Protein AF-A0A7X4IZ06-F1 (afdb_monomer_lite)

pLDDT: mean 88.39, std 12.36, range [36.38, 98.5]

Secondary structure (DSSP, 8-state):
-HHHHHTTT--HHHHHHHHHHHIIIIIGGG-EEEESSHHHHHHHHHHHHHHHHHTT----SS---EEEES-TTSPPPPGGG---TT-HHHHHHHHHHHHHHHH---SEEEE-----TTT----HHHHHHHEEEETTTTEEEEESSEETTEEP--S-GGGGGSHHHHHHHHHHHHHHHHSSEEEEEEEEGGGGT-GGGHHHHHHHHHH-SEEEEEE----TTTT---TTS-----SSSSSS-EEEEEEEE-TT--SS---TTTS-EEEEEE--S-HHHHHHHHHT-GGG---EEE---TTT--SS---S-SSSGGGGSPPHHHH--S--PPPB-S-HHHHEESSHHHHHHHHHHHHHS-HHHHHHHHTPPPPBTTB-HHHHHHHHHHT---GGGEEEEEEETTEEEEEE----TTSSSSB--HHHHHHHHS--

Sequence (432 aa):
MVEKWQRKGHAEREIAARWNDYVTQHLLPRLHGYELLMAPYAIAHLKIGLKLYETGYRFASDERAQVYLTNALEPPPEISQITMDFLPALAREAEAVGRVKRERRFTVVIGNPPYLGEAGRGGEWIASLMRGMELPSKRRTLSYFEVDGKPLGERNPKWVNDLYVRFTRLSQYLIERAGLGVHGFITNHGYIDNPTFRGMRWALLAAFDRIAVVDLHGNTKKKEVPPDGGRDENVFDIEQGVAIGLFVKSSAGGEGRKRVAAASRVRHSDLWGAREGKYSRLLGGVARTAWAEVDPRPSFFLLKPFAGDDTGEYSEWPSIREVLPVSGTGVITKRDRLSIHFDPDAAWNTVTTFAELSDSEARTRFRLPPDVRDWQFEWAQKDVRDSGPSRHHVRPILYRPFDRRFVYYTGRTRGFIGWPVVGIMGHMLGGG

Radius of gyration: 28.5 Å; chains: 1; bounding box: 70×56×76 Å

Foldseek 3Di:
DLVVVVVVVDDPVRSLVVLQCCCQVPVQVQAAAEDQDPVVLVVVQVVVVVVSVVVNHDCPDPRGRRYANDDLLDALDDLVVPPVVPDPVVSVRSVSSNCCRPPDAHQEDEDAWDWDQQPPPRDPQLVQLQQQAHPPVRHGGQHQQDAPPHGDPDPDLSRCRTRVNSVVSSVLVSCVVNLWHKYKYKYQPCCQDPQSRLSVLLRLLQRFQEKEKEWLFQAVVVPDAPPVRADFHALDPDNGTIMIIMTTRDNPDDDDRDPSQPRHWAWYAYRGDDNVSSVVQCVVPPVSTDIDTDRQDNSRRHSDHDPDDPDPDVVVDDDPCVVVVDDDDAFAQVQCLQFKAADLVVQLVSLVVLLPDDPVVNCVVSVDDDADPLEDSVQQSCLCVVLPRDSVQWDWDCPDVVRIITGRHSCDDRYSGSGNSCSVCVPVVPDD

Structure (mmCIF, N/CA/C/O backbone):
data_AF-A0A7X4IZ06-F1
#
_entry.id   AF-A0A7X4IZ06-F1
#
loop_
_atom_site.group_PDB
_atom_site.id
_atom_site.type_symbol
_atom_site.label_atom_id
_atom_site.label_alt_id
_atom_site.label_comp_id
_atom_site.label_asym_id
_atom_site.label_entity_id
_atom_site.label_seq_id
_atom_site.pdbx_PDB_ins_code
_atom_site.Cartn_x
_atom_site.Cartn_y
_atom_site.Cartn_z
_atom_site.occupancy
_atom_site.B_iso_or_equiv
_atom_site.auth_seq_id
_atom_site.auth_comp_id
_atom_site.auth_asym_id
_atom_site.auth_atom_id
_atom_site.pdbx_PDB_model_num
ATOM 1 N N . MET A 1 1 ? -24.558 2.800 22.842 1.00 81.12 1 MET A N 1
ATOM 2 C CA . MET A 1 1 ? -24.472 2.900 24.322 1.00 81.12 1 MET A CA 1
ATOM 3 C C . MET A 1 1 ? -25.691 3.600 24.900 1.00 81.12 1 MET A C 1
ATOM 5 O O . MET A 1 1 ? -26.357 2.985 25.719 1.00 81.12 1 MET A O 1
ATOM 9 N N . VAL A 1 2 ? -26.035 4.803 24.426 1.00 83.38 2 VAL A N 1
ATOM 10 C CA . VAL A 1 2 ? -27.248 5.538 24.840 1.00 83.38 2 VAL A CA 1
ATOM 11 C C . VAL A 1 2 ? -28.515 4.679 24.752 1.00 83.38 2 VAL A C 1
ATOM 13 O O . VAL A 1 2 ? -29.156 4.458 25.771 1.00 83.38 2 VAL A O 1
ATOM 16 N N . GLU A 1 3 ? -28.786 4.053 23.604 1.00 86.88 3 GLU A N 1
ATOM 17 C CA . GLU A 1 3 ? -29.934 3.138 23.444 1.00 86.88 3 GLU A CA 1
ATOM 18 C C . GLU A 1 3 ? -29.964 1.981 24.454 1.00 86.88 3 GLU A C 1
ATOM 20 O O . GLU A 1 3 ? -31.028 1.506 24.844 1.00 86.88 3 GLU A O 1
ATOM 25 N N . LYS A 1 4 ? -28.790 1.489 24.872 1.00 88.75 4 LYS A N 1
ATOM 26 C CA . LYS A 1 4 ? -28.686 0.417 25.870 1.00 88.75 4 LYS A CA 1
ATOM 27 C C . LYS A 1 4 ? -29.087 0.932 27.251 1.00 88.75 4 LYS A C 1
ATOM 29 O O . LYS A 1 4 ? -29.695 0.185 28.005 1.00 88.75 4 LYS A O 1
ATOM 34 N N . TRP A 1 5 ? -28.732 2.168 27.596 1.00 90.75 5 TRP A N 1
ATOM 35 C CA . TRP A 1 5 ? -29.122 2.782 28.866 1.00 90.75 5 TRP A CA 1
ATOM 36 C C . TRP A 1 5 ? -30.591 3.206 28.876 1.00 90.75 5 TRP A C 1
ATOM 38 O O . TRP A 1 5 ? -31.260 2.977 29.877 1.00 90.75 5 TRP A O 1
ATOM 48 N N . GLN A 1 6 ? -31.114 3.698 27.750 1.00 88.75 6 GLN A N 1
ATOM 49 C CA . GLN A 1 6 ? -32.549 3.953 27.570 1.00 88.75 6 GLN A CA 1
ATOM 50 C C . GLN A 1 6 ? -33.366 2.673 27.779 1.00 88.75 6 GLN A C 1
ATOM 52 O O . GLN A 1 6 ? -34.295 2.654 28.577 1.00 88.75 6 GLN A O 1
ATOM 57 N N . ARG A 1 7 ? -32.950 1.555 27.165 1.00 92.00 7 ARG A N 1
ATOM 58 C CA . ARG A 1 7 ? -33.573 0.234 27.380 1.00 92.00 7 ARG A CA 1
ATOM 59 C C . ARG A 1 7 ? -33.498 -0.272 28.825 1.00 92.00 7 ARG A C 1
ATOM 61 O O . ARG A 1 7 ? -34.262 -1.156 29.188 1.00 92.00 7 ARG A O 1
ATOM 68 N N . LYS A 1 8 ? -32.586 0.261 29.641 1.00 92.12 8 LYS A N 1
ATOM 69 C CA . LYS A 1 8 ? -32.473 -0.044 31.077 1.00 92.12 8 LYS A CA 1
ATOM 70 C C . LYS A 1 8 ? -33.298 0.895 31.969 1.00 92.12 8 LYS A C 1
ATOM 72 O O . LYS A 1 8 ? -33.206 0.772 33.183 1.00 92.12 8 LYS A O 1
ATOM 77 N N . GLY A 1 9 ? -34.076 1.813 31.391 1.00 90.75 9 GLY A N 1
ATOM 78 C CA . GLY A 1 9 ? -34.960 2.718 32.130 1.00 90.75 9 GLY A CA 1
ATOM 79 C C . GLY A 1 9 ? -34.268 3.934 32.753 1.00 90.75 9 GLY A C 1
ATOM 80 O O . GLY A 1 9 ? -34.862 4.586 33.603 1.00 90.75 9 GLY A O 1
ATOM 81 N N . HIS A 1 10 ? -33.029 4.253 32.358 1.00 91.31 10 HIS A N 1
ATOM 82 C CA . HIS A 1 10 ? -32.349 5.449 32.863 1.00 91.31 10 HIS A CA 1
ATOM 83 C C . HIS A 1 10 ? -32.994 6.729 32.324 1.00 91.31 10 HIS A C 1
ATOM 85 O O . HIS A 1 10 ? -33.231 6.848 31.120 1.00 91.31 10 HIS A O 1
ATOM 91 N N . ALA A 1 11 ? -33.212 7.707 33.206 1.00 92.69 11 ALA A N 1
ATOM 92 C CA . ALA A 1 11 ? -33.682 9.034 32.818 1.00 92.69 11 ALA A CA 1
ATOM 93 C C . ALA A 1 11 ? -32.616 9.786 31.998 1.00 92.69 11 ALA A C 1
ATOM 95 O O . ALA A 1 11 ? -31.418 9.522 32.116 1.00 92.69 11 ALA A O 1
ATOM 96 N N . GLU A 1 12 ? -33.019 10.777 31.199 1.00 89.75 12 GLU A N 1
ATOM 97 C CA . GLU A 1 12 ? -32.100 11.514 30.312 1.00 89.75 12 GLU A CA 1
ATOM 98 C C . GLU A 1 12 ? -30.920 12.159 31.051 1.00 89.75 12 GLU A C 1
ATOM 100 O O . GLU A 1 12 ? -29.782 12.085 30.586 1.00 89.75 12 GLU A O 1
ATOM 105 N N . ARG A 1 13 ? -31.162 12.731 32.238 1.00 91.06 13 ARG A N 1
ATOM 106 C CA . ARG A 1 13 ? -30.099 13.306 33.080 1.00 91.06 13 ARG A CA 1
ATOM 107 C C . ARG A 1 13 ? -29.086 12.251 33.527 1.00 91.06 13 ARG A C 1
ATOM 109 O O . ARG A 1 13 ? -27.885 12.506 33.495 1.00 91.06 13 ARG A O 1
ATOM 116 N N . GLU A 1 14 ? -29.552 11.057 33.892 1.00 91.88 14 GLU A N 1
ATOM 117 C CA . GLU A 1 14 ? -28.676 9.943 34.271 1.00 91.88 14 GLU A CA 1
ATOM 118 C C . GLU A 1 14 ? -27.870 9.430 33.076 1.00 91.88 14 GLU A C 1
ATOM 120 O O . GLU A 1 14 ? -26.690 9.116 33.207 1.00 91.88 14 GLU A O 1
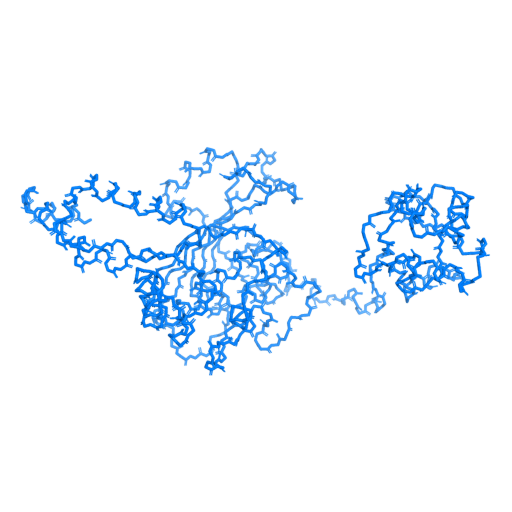ATOM 125 N N . ILE A 1 15 ? -28.491 9.360 31.895 1.00 93.00 15 ILE A N 1
ATOM 126 C CA . ILE A 1 15 ? -27.821 8.982 30.647 1.00 93.00 15 ILE A CA 1
ATOM 127 C C . ILE A 1 15 ? -26.719 9.987 30.307 1.00 93.00 15 ILE A C 1
ATOM 129 O O . ILE A 1 15 ? -25.618 9.571 29.950 1.00 93.00 15 ILE A O 1
ATOM 133 N N . ALA A 1 16 ? -26.991 11.287 30.439 1.00 92.25 16 ALA A N 1
ATOM 134 C CA . ALA A 1 16 ? -26.014 12.339 30.183 1.00 92.25 16 ALA A CA 1
ATOM 135 C C . ALA A 1 16 ? -24.814 12.252 31.140 1.00 92.25 16 ALA A C 1
ATOM 137 O O . ALA A 1 16 ? -23.669 12.327 30.687 1.00 92.25 16 ALA A O 1
ATOM 138 N N . ALA A 1 17 ? -25.056 12.023 32.436 1.00 93.31 17 ALA A N 1
ATOM 139 C CA . ALA A 1 17 ? -23.993 11.799 33.417 1.00 93.31 17 ALA A CA 1
ATOM 140 C C . ALA A 1 17 ? -23.156 10.555 33.063 1.00 93.31 17 ALA A C 1
ATOM 142 O O . ALA A 1 17 ? -21.946 10.653 32.873 1.00 93.31 17 ALA A O 1
ATOM 143 N N . ARG A 1 18 ? -23.811 9.408 32.823 1.00 94.44 18 ARG A N 1
ATOM 144 C CA . ARG A 1 18 ? -23.147 8.154 32.419 1.00 94.44 18 ARG A CA 1
ATOM 145 C C . ARG A 1 18 ? -22.353 8.287 31.122 1.00 94.44 18 ARG A C 1
ATOM 147 O O . ARG A 1 18 ? -21.327 7.627 30.963 1.00 94.44 18 ARG A O 1
ATOM 154 N N . TRP A 1 19 ? -22.836 9.087 30.172 1.00 94.81 19 TRP A N 1
ATOM 155 C CA . TRP A 1 19 ? -22.118 9.359 28.932 1.00 94.81 19 TRP A CA 1
ATOM 156 C C . TRP A 1 19 ? -20.824 10.124 29.197 1.00 94.81 19 TRP A C 1
ATOM 158 O O . TRP A 1 19 ? -19.779 9.716 28.695 1.00 94.81 19 TRP A O 1
ATOM 168 N N . ASN A 1 20 ? -20.876 11.176 30.016 1.00 94.56 20 ASN A N 1
ATOM 169 C CA . ASN A 1 20 ? -19.691 11.950 30.375 1.00 94.56 20 ASN A CA 1
ATOM 170 C C . ASN A 1 20 ? -18.654 11.088 31.112 1.00 94.56 20 ASN A C 1
ATOM 172 O O . ASN A 1 20 ? -17.490 11.078 30.708 1.00 94.56 20 ASN A O 1
ATOM 176 N N . ASP A 1 21 ? -19.090 10.272 32.075 1.00 93.94 21 ASP A N 1
ATOM 177 C CA . ASP A 1 21 ? -18.215 9.328 32.782 1.00 93.94 21 ASP A CA 1
ATOM 178 C C . ASP A 1 21 ? -17.583 8.311 31.824 1.00 93.94 21 ASP A C 1
ATOM 180 O O . ASP A 1 21 ? -16.373 8.081 31.847 1.00 93.94 21 ASP A O 1
ATOM 184 N N . TYR A 1 22 ? -18.384 7.724 30.926 1.00 94.25 22 TYR A N 1
ATOM 185 C CA . TYR A 1 22 ? -17.897 6.758 29.943 1.00 94.25 22 TYR A CA 1
ATOM 186 C C . TYR A 1 22 ? -16.866 7.372 28.992 1.00 94.25 22 TYR A C 1
ATOM 188 O O . TYR A 1 22 ? -15.868 6.722 28.667 1.00 94.25 22 TYR A O 1
ATOM 196 N N . VAL A 1 23 ? -17.097 8.601 28.520 1.00 94.56 23 VAL A N 1
ATOM 197 C CA . VAL A 1 23 ? -16.173 9.272 27.600 1.00 94.56 23 VAL A CA 1
ATOM 198 C C . VAL A 1 23 ? -14.811 9.462 28.266 1.00 94.56 23 VAL A C 1
ATOM 200 O O . VAL A 1 23 ? -13.805 9.023 27.705 1.00 94.56 23 VAL A O 1
ATOM 203 N N . THR A 1 24 ? -14.789 10.021 29.476 1.00 93.88 24 THR A N 1
ATOM 204 C CA . THR A 1 24 ? -13.562 10.292 30.235 1.00 93.88 24 THR A CA 1
ATOM 205 C C . THR A 1 24 ? -12.848 9.008 30.665 1.00 93.88 24 THR A C 1
ATOM 207 O O . THR A 1 24 ? -11.663 8.847 30.403 1.00 93.88 24 THR A O 1
ATOM 210 N N . GLN A 1 25 ? -13.551 8.054 31.282 1.00 93.50 25 GLN A N 1
ATOM 211 C CA . GLN A 1 25 ? -12.911 6.877 31.890 1.00 93.50 25 GLN A CA 1
ATOM 212 C C . GLN A 1 25 ? -12.597 5.765 30.888 1.00 93.5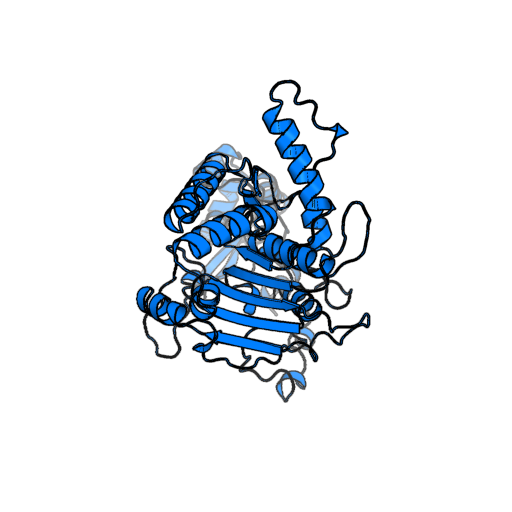0 25 GLN A C 1
ATOM 214 O O . GLN A 1 25 ? -11.734 4.917 31.128 1.00 93.50 25 GLN A O 1
ATOM 219 N N . HIS A 1 26 ? -13.332 5.712 29.777 1.00 93.06 26 HIS A N 1
ATOM 220 C CA . HIS A 1 26 ? -13.277 4.568 28.882 1.00 93.06 26 HIS A CA 1
ATOM 221 C C . HIS A 1 26 ? -13.061 4.948 27.422 1.00 93.06 26 HIS A C 1
ATOM 223 O O . HIS A 1 26 ? -12.363 4.205 26.744 1.00 93.06 26 HIS A O 1
ATOM 229 N N . LEU A 1 27 ? -13.648 6.008 26.870 1.00 93.81 27 LEU A N 1
ATOM 230 C CA . LEU A 1 27 ? -13.483 6.294 25.437 1.00 93.81 27 LEU A CA 1
ATOM 231 C C . LEU A 1 27 ? -12.123 6.932 25.134 1.00 93.81 27 LEU A C 1
ATOM 233 O O . LEU A 1 27 ? -11.339 6.355 24.379 1.00 93.81 27 LEU A O 1
ATOM 237 N N . LEU A 1 28 ? -11.844 8.090 25.736 1.00 93.75 28 LEU A N 1
ATOM 238 C CA . LEU A 1 28 ? -10.634 8.874 25.479 1.00 93.75 28 LEU A CA 1
ATOM 239 C C . LEU A 1 28 ? -9.341 8.092 25.771 1.00 93.75 28 LEU A C 1
ATOM 241 O O . LEU A 1 28 ? -8.475 8.077 24.896 1.00 93.75 28 LEU A O 1
ATOM 245 N N . PRO A 1 29 ? -9.224 7.323 26.877 1.00 91.94 29 PRO A N 1
ATOM 246 C CA . PRO A 1 29 ? -8.002 6.568 27.169 1.00 91.94 29 PRO A CA 1
ATOM 247 C C . PRO A 1 29 ? -7.717 5.419 26.192 1.00 91.94 29 PRO A C 1
ATOM 249 O O . PRO A 1 29 ? -6.620 4.862 26.197 1.00 91.94 29 PRO A O 1
ATOM 252 N N . ARG A 1 30 ? -8.703 5.010 25.378 1.00 91.94 30 ARG A N 1
ATOM 253 C CA . ARG A 1 30 ? -8.565 3.936 24.378 1.00 91.94 30 ARG A CA 1
ATOM 254 C C . ARG A 1 30 ? -8.416 4.468 22.951 1.00 91.94 30 ARG A C 1
ATOM 256 O O . ARG A 1 30 ? -7.940 3.727 22.091 1.00 91.94 30 ARG A O 1
ATOM 263 N N . LEU A 1 31 ? -8.774 5.725 22.691 1.00 93.06 31 LEU A N 1
ATOM 264 C CA . LEU A 1 31 ? -8.704 6.341 21.368 1.00 93.06 31 LEU A CA 1
ATOM 265 C C . LEU A 1 31 ? -7.313 6.933 21.121 1.00 93.06 31 LEU A C 1
ATOM 267 O O . LEU A 1 31 ? -6.995 7.985 21.664 1.00 93.06 31 LEU A O 1
ATOM 271 N N . HIS A 1 32 ? -6.524 6.287 20.260 1.00 94.62 32 HIS A N 1
ATOM 272 C CA . HIS A 1 32 ? -5.178 6.740 19.910 1.00 94.62 32 HIS A CA 1
ATOM 273 C C . HIS A 1 32 ? -5.074 7.079 18.422 1.00 94.62 32 HIS A C 1
ATOM 275 O O . HIS A 1 32 ? -5.655 6.386 17.587 1.00 94.62 32 HIS A O 1
ATOM 281 N N . GLY A 1 33 ? -4.300 8.111 18.092 1.00 94.19 33 GLY A N 1
ATOM 282 C CA . GLY A 1 33 ? -4.004 8.497 16.713 1.00 94.19 33 GLY A CA 1
ATOM 283 C C . GLY A 1 33 ? -2.579 9.015 16.569 1.00 94.19 33 GLY A C 1
ATOM 284 O O . GLY A 1 33 ? -2.030 9.584 17.507 1.00 94.19 33 GLY A O 1
ATOM 285 N N . TYR A 1 34 ? -1.983 8.824 15.395 1.00 92.81 34 TYR A N 1
ATOM 286 C CA . TYR A 1 34 ? -0.679 9.387 15.048 1.00 92.81 34 TYR A CA 1
ATOM 287 C C . TYR A 1 34 ? -0.828 10.221 13.788 1.00 92.81 34 TYR A C 1
ATOM 289 O O . TYR A 1 34 ? -1.394 9.749 12.804 1.00 92.81 34 TYR A O 1
ATOM 297 N N . GLU A 1 35 ? -0.306 11.437 13.826 1.00 92.44 35 GLU A N 1
ATOM 298 C CA . GLU A 1 35 ? -0.304 12.361 12.702 1.00 92.44 35 GLU A CA 1
ATOM 299 C C . GLU A 1 35 ? 1.094 12.959 12.550 1.00 92.44 35 GLU A C 1
ATOM 301 O O . GLU A 1 35 ? 1.765 13.242 13.538 1.00 92.44 35 GLU A O 1
ATOM 306 N N . LEU A 1 36 ? 1.554 13.128 11.314 1.00 88.19 36 LEU A N 1
ATOM 307 C CA . LEU A 1 36 ? 2.887 13.641 11.018 1.00 88.19 36 LEU A CA 1
ATOM 308 C C . LEU A 1 36 ? 2.897 15.171 10.910 1.00 88.19 36 LEU A C 1
ATOM 310 O O . LEU A 1 36 ? 3.900 15.805 11.232 1.00 88.19 36 LEU A O 1
ATOM 314 N N . LEU A 1 37 ? 1.797 15.765 10.440 1.00 89.44 37 LEU A N 1
ATOM 315 C CA . LEU A 1 37 ? 1.710 17.192 10.138 1.00 89.44 37 LEU A CA 1
ATOM 316 C C . LEU A 1 37 ? 0.962 17.966 11.234 1.00 89.44 37 LEU A C 1
ATOM 318 O O . LEU A 1 37 ? -0.144 17.603 11.631 1.00 89.44 37 LEU A O 1
ATOM 322 N N . MET A 1 38 ? 1.522 19.104 11.660 1.00 89.19 38 MET A N 1
ATOM 323 C CA . MET A 1 38 ? 0.965 19.928 12.746 1.00 89.19 38 MET A CA 1
ATOM 324 C C . MET A 1 38 ? -0.473 20.409 12.474 1.00 89.19 38 MET A C 1
ATOM 326 O O . MET A 1 38 ? -1.318 20.384 13.366 1.00 89.19 38 MET A O 1
ATOM 330 N N . ALA A 1 39 ? -0.776 20.828 11.241 1.00 93.69 39 ALA A N 1
ATOM 331 C CA . ALA A 1 39 ? -2.106 21.334 10.897 1.00 93.69 39 ALA A CA 1
ATOM 332 C C . ALA A 1 39 ? -3.192 20.232 10.943 1.00 93.69 39 ALA A C 1
ATOM 334 O O . ALA A 1 39 ? -4.161 20.401 11.686 1.00 93.69 39 ALA A O 1
ATOM 335 N N . PRO A 1 40 ? -3.048 19.080 10.253 1.00 94.00 40 PRO A N 1
ATOM 336 C CA . PRO A 1 40 ? -3.937 17.929 10.436 1.00 94.00 40 PRO A CA 1
ATOM 337 C C . PRO A 1 40 ? -4.044 17.450 11.889 1.00 94.00 40 PRO A C 1
ATOM 339 O O . PRO A 1 40 ? -5.143 17.121 12.331 1.00 94.00 40 PRO A O 1
ATOM 342 N N . TYR A 1 41 ? -2.949 17.484 12.656 1.00 92.31 41 TYR A N 1
ATOM 343 C CA . TYR A 1 41 ? -2.940 17.129 14.079 1.00 92.31 41 TYR A CA 1
ATOM 344 C C . TYR A 1 41 ? -3.873 18.030 14.907 1.00 92.31 41 TYR A C 1
ATOM 346 O O . TYR A 1 41 ? -4.684 17.535 15.699 1.00 92.31 41 TYR A O 1
ATOM 354 N N . ALA A 1 42 ? -3.810 19.348 14.697 1.00 93.00 42 ALA A N 1
ATOM 355 C CA . ALA A 1 42 ? -4.685 20.308 15.367 1.00 93.00 42 ALA A CA 1
ATOM 356 C C . ALA A 1 42 ? -6.150 20.155 14.918 1.00 93.00 42 ALA A C 1
ATOM 358 O O . ALA A 1 42 ? -7.064 20.140 15.746 1.00 93.00 42 ALA A O 1
ATOM 359 N N . ILE A 1 43 ? -6.381 19.966 13.613 1.00 95.75 43 ILE A N 1
ATOM 360 C CA . ILE A 1 43 ? -7.721 19.740 13.049 1.00 95.75 43 ILE A CA 1
ATOM 361 C C . ILE A 1 43 ? -8.344 18.455 13.609 1.00 95.75 43 ILE A C 1
ATOM 363 O O . ILE A 1 43 ? -9.542 18.437 13.894 1.00 95.75 43 ILE A O 1
ATOM 367 N N . ALA A 1 44 ? -7.562 17.389 13.789 1.00 94.75 44 ALA A N 1
ATOM 368 C CA . ALA A 1 44 ? -8.038 16.135 14.365 1.00 94.75 44 ALA A CA 1
ATOM 369 C C . ALA A 1 44 ? -8.551 16.337 15.798 1.00 94.75 44 ALA A C 1
ATOM 371 O O . ALA A 1 44 ? -9.670 15.924 16.105 1.00 94.75 44 ALA A O 1
ATOM 372 N N . HIS A 1 45 ? -7.787 17.035 16.646 1.00 93.56 45 HIS A N 1
ATOM 373 C CA . HIS A 1 45 ? -8.218 17.380 18.005 1.00 93.56 45 HIS A CA 1
ATOM 374 C C . HIS A 1 45 ? -9.513 18.198 18.006 1.00 93.56 45 HIS A C 1
ATOM 376 O O . HIS A 1 45 ? -10.454 17.852 18.722 1.00 93.56 45 HIS A O 1
ATOM 382 N N . LEU A 1 46 ? -9.590 19.232 17.161 1.00 94.88 46 LEU A N 1
ATOM 383 C CA . LEU A 1 46 ? -10.779 20.075 17.042 1.00 94.88 46 LEU A CA 1
ATOM 384 C C . LEU A 1 46 ? -12.010 19.269 16.608 1.00 94.88 46 LEU A C 1
ATOM 386 O O . LEU A 1 46 ? -13.062 19.371 17.233 1.00 94.88 46 LEU A O 1
ATOM 390 N N . LYS A 1 47 ? -11.890 18.444 15.560 1.00 96.25 47 LYS A N 1
ATOM 391 C CA . LYS A 1 47 ? -13.010 17.649 15.032 1.00 96.25 47 LYS A CA 1
ATOM 392 C C . LYS A 1 47 ? -13.479 16.577 16.012 1.00 96.25 47 LYS A C 1
ATOM 394 O O . LYS A 1 47 ? -14.684 16.377 16.146 1.00 96.25 47 LYS A O 1
ATOM 399 N N . ILE A 1 48 ? -12.558 15.907 16.709 1.00 95.00 48 ILE A N 1
ATOM 400 C CA . ILE A 1 48 ? -12.915 14.938 17.755 1.00 95.00 48 ILE A CA 1
ATOM 401 C C . ILE A 1 48 ? -13.636 15.654 18.901 1.00 95.00 48 ILE A C 1
ATOM 403 O O . ILE A 1 48 ? -14.695 15.195 19.326 1.00 95.00 48 ILE A O 1
ATOM 407 N N . GLY A 1 49 ? -13.112 16.796 19.356 1.00 94.44 49 GLY A N 1
ATOM 408 C CA . GLY A 1 49 ? -13.746 17.619 20.386 1.00 94.44 49 GLY A CA 1
ATOM 409 C C . GLY A 1 49 ? -15.155 18.061 19.987 1.00 94.44 49 GLY A C 1
ATOM 410 O O . GLY A 1 49 ? -16.108 17.808 20.719 1.00 94.44 49 GLY A O 1
ATOM 411 N N . LEU A 1 50 ? -15.321 18.626 18.789 1.00 95.62 50 LEU A N 1
ATOM 412 C CA . LEU A 1 50 ? -16.629 19.038 18.277 1.00 95.62 50 LEU A CA 1
ATOM 413 C C . LEU A 1 50 ? -17.612 17.859 18.227 1.00 95.62 50 LEU A C 1
ATOM 415 O O . LEU A 1 50 ? -18.735 17.971 18.716 1.00 95.62 50 LEU A O 1
ATOM 419 N N . LYS A 1 51 ? -17.174 16.693 17.732 1.00 95.62 51 LYS A N 1
ATOM 420 C CA . LYS A 1 51 ? -18.029 15.502 17.678 1.00 95.62 51 LYS A CA 1
ATOM 421 C C . LYS A 1 51 ? -18.426 15.007 19.069 1.00 95.62 51 LYS A C 1
ATOM 423 O O . LYS A 1 51 ? -19.568 14.606 19.264 1.00 95.62 51 LYS A O 1
ATOM 428 N N . LEU A 1 52 ? -17.524 15.047 20.050 1.00 94.31 52 LEU A N 1
ATOM 429 C CA . LEU A 1 52 ? -17.856 14.702 21.435 1.00 94.31 52 LEU A CA 1
ATOM 430 C C . LEU A 1 52 ? -18.844 15.708 22.037 1.00 94.31 52 LEU A C 1
ATOM 432 O O . LEU A 1 52 ? -19.816 15.298 22.676 1.00 94.31 52 LEU A O 1
ATOM 436 N N . TYR A 1 53 ? -18.661 17.003 21.784 1.00 94.81 53 TYR A N 1
ATOM 437 C CA . TYR A 1 53 ? -19.586 18.041 22.236 1.00 94.81 53 TYR A CA 1
ATOM 438 C C . TYR A 1 53 ? -21.015 17.811 21.717 1.00 94.81 53 TYR A C 1
ATOM 440 O O . TYR A 1 53 ? -21.968 17.833 22.506 1.00 94.81 53 TYR A O 1
ATOM 448 N N . GLU A 1 54 ? -21.150 17.500 20.422 1.00 95.06 54 GLU A N 1
ATOM 449 C CA . GLU A 1 54 ? -22.423 17.153 19.767 1.00 95.06 54 GLU A CA 1
ATOM 450 C C . GLU A 1 54 ? -23.115 15.946 20.418 1.00 95.06 54 GLU A C 1
ATOM 452 O O . GLU A 1 54 ? -24.340 15.875 20.445 1.00 95.06 54 GLU A O 1
ATOM 457 N N . THR A 1 55 ? -22.354 15.002 20.984 1.00 92.62 55 THR A N 1
ATOM 458 C CA . THR A 1 55 ? -22.918 13.839 21.698 1.00 92.62 55 THR A CA 1
ATOM 459 C C . THR A 1 55 ? -23.364 14.139 23.132 1.00 92.62 55 THR A C 1
ATOM 461 O O . THR A 1 55 ? -23.846 13.240 23.816 1.00 92.62 55 THR A O 1
ATOM 464 N N . GLY A 1 56 ? -23.194 15.372 23.619 1.00 92.19 56 GLY A N 1
ATOM 465 C CA . GLY A 1 56 ? -23.535 15.747 24.995 1.00 92.19 56 GLY A CA 1
ATOM 466 C C . GLY A 1 56 ? -22.367 15.683 25.985 1.00 92.19 56 GLY A C 1
ATOM 467 O O . GLY A 1 56 ? -22.586 15.845 27.185 1.00 92.19 56 GLY A O 1
ATOM 468 N N . TYR A 1 57 ? -21.133 15.462 25.518 1.00 94.44 57 TYR A N 1
ATOM 469 C CA . TYR A 1 57 ? -19.951 15.552 26.378 1.00 94.44 57 TYR A CA 1
ATOM 470 C C . TYR A 1 57 ? -19.670 17.013 26.759 1.00 94.44 57 TYR A C 1
ATOM 472 O O . TYR A 1 57 ? -19.874 17.927 25.952 1.00 94.44 57 TYR A O 1
ATOM 480 N N . ARG A 1 58 ? -19.247 17.249 28.002 1.00 93.50 58 ARG A N 1
ATOM 481 C CA . ARG A 1 58 ? -19.103 18.592 28.588 1.00 93.50 58 ARG A CA 1
ATOM 482 C C . ARG A 1 58 ? -17.711 18.898 29.137 1.00 93.50 58 ARG A C 1
ATOM 484 O O . ARG A 1 58 ? -17.557 19.933 29.767 1.00 93.50 58 ARG A O 1
ATOM 491 N N . PHE A 1 59 ? -16.710 18.060 28.852 1.00 92.31 59 PHE A N 1
ATOM 492 C CA . PHE A 1 59 ? -15.290 18.364 29.105 1.00 92.31 59 PHE A CA 1
ATOM 493 C C . PHE A 1 59 ? -14.980 18.785 30.554 1.00 92.31 59 PHE A C 1
ATOM 495 O O . PHE A 1 59 ? -14.141 19.643 30.791 1.00 92.31 59 PHE A O 1
ATOM 502 N N . ALA A 1 60 ? -15.654 18.178 31.535 1.00 89.38 60 ALA A N 1
ATOM 503 C CA . ALA A 1 60 ? -15.434 18.468 32.956 1.00 89.38 60 ALA A CA 1
ATOM 504 C C . ALA A 1 60 ? -14.132 17.854 33.520 1.00 89.38 60 ALA A C 1
ATOM 506 O O . ALA A 1 60 ? -13.832 18.025 34.697 1.00 89.38 60 ALA A O 1
ATOM 507 N N . SER A 1 61 ? -13.385 17.109 32.700 1.00 87.81 61 SER A N 1
ATOM 508 C CA . SER A 1 61 ? -12.114 16.467 33.045 1.00 87.81 61 SER A CA 1
ATOM 509 C C . SER A 1 61 ? -11.004 16.934 32.111 1.00 87.81 61 SER A C 1
ATOM 511 O O . SER A 1 61 ? -11.276 17.163 30.935 1.00 87.81 61 SER A O 1
ATOM 513 N N . ASP A 1 62 ? -9.757 16.896 32.580 1.00 85.12 62 ASP A N 1
ATOM 514 C CA . ASP A 1 62 ? -8.564 17.213 31.776 1.00 85.12 62 ASP A CA 1
ATOM 515 C C . ASP A 1 62 ? -8.157 16.103 30.779 1.00 85.12 62 ASP A C 1
ATOM 517 O O . ASP A 1 62 ? -7.137 16.205 30.094 1.00 85.12 62 ASP A O 1
ATOM 521 N N . GLU A 1 63 ? -8.939 15.021 30.680 1.00 87.06 63 GLU A N 1
ATOM 522 C CA . GLU A 1 63 ? -8.716 13.962 29.694 1.00 87.06 63 GLU A CA 1
ATOM 523 C C . GLU A 1 63 ? -8.875 14.479 28.258 1.00 87.06 63 GLU A C 1
ATOM 525 O O . GLU A 1 63 ? -9.836 15.174 27.917 1.00 87.06 63 GLU A O 1
ATOM 530 N N . ARG A 1 64 ? -7.951 14.072 27.380 1.00 86.88 64 ARG A N 1
ATOM 531 C CA . ARG A 1 64 ? -7.941 14.456 25.961 1.00 86.88 64 ARG A CA 1
ATOM 532 C C . ARG A 1 64 ? -7.918 13.248 25.035 1.00 86.88 64 ARG A C 1
ATOM 534 O O . ARG A 1 64 ? -7.537 12.144 25.421 1.00 86.88 64 ARG A O 1
ATOM 541 N N . ALA A 1 65 ? -8.268 13.481 23.771 1.00 89.12 65 ALA A N 1
ATOM 542 C CA . ALA A 1 65 ? -8.012 12.508 22.715 1.00 89.12 65 ALA A CA 1
ATOM 543 C C . ALA A 1 65 ? -6.500 12.239 22.622 1.00 89.12 65 ALA A C 1
ATOM 545 O O . ALA A 1 65 ? -5.711 13.180 22.538 1.00 89.12 65 ALA A O 1
ATOM 546 N N . GLN A 1 66 ? -6.093 10.966 22.626 1.00 92.50 66 GLN A N 1
ATOM 547 C CA . GLN A 1 66 ? -4.681 10.569 22.597 1.00 92.50 66 GLN A CA 1
ATOM 548 C C . GLN A 1 66 ? -4.152 10.572 21.151 1.00 92.50 66 GLN A C 1
ATOM 550 O O . GLN A 1 66 ? -3.698 9.556 20.620 1.00 92.50 66 GLN A O 1
ATOM 555 N N . VAL A 1 67 ? -4.282 11.715 20.476 1.00 93.31 67 VAL A N 1
ATOM 556 C CA . VAL A 1 67 ? -3.706 11.956 19.150 1.00 93.31 67 VAL A CA 1
ATOM 557 C C . VAL A 1 67 ? -2.337 12.594 19.345 1.00 93.31 67 VAL A C 1
ATOM 559 O O . VAL A 1 67 ? -2.224 13.558 20.099 1.00 93.31 67 VAL A O 1
ATOM 562 N N . TYR A 1 68 ? -1.318 12.062 18.671 1.00 91.75 68 TYR A N 1
ATOM 563 C CA . TYR A 1 68 ? 0.067 12.489 18.839 1.00 91.75 68 TYR A CA 1
ATOM 564 C C . TYR A 1 68 ? 0.713 12.950 17.539 1.00 91.75 68 TYR A C 1
ATOM 566 O O . TYR A 1 68 ? 0.508 12.334 16.489 1.00 91.75 68 TYR A O 1
ATOM 574 N N . LEU A 1 69 ? 1.546 13.989 17.630 1.00 89.00 69 LEU A N 1
ATOM 575 C CA . LEU A 1 69 ? 2.357 14.471 16.513 1.00 89.00 69 LEU A CA 1
ATOM 576 C C . LEU A 1 69 ? 3.634 13.623 16.387 1.00 89.00 69 LEU A C 1
ATOM 578 O O . LEU A 1 69 ? 4.634 13.866 17.060 1.00 89.00 69 LEU A O 1
ATOM 582 N N . THR A 1 70 ? 3.595 12.574 15.567 1.00 88.88 70 THR A N 1
ATOM 583 C CA . THR A 1 70 ? 4.702 11.623 15.414 1.00 88.88 70 THR A CA 1
ATOM 584 C C . THR A 1 70 ? 4.609 10.826 14.114 1.00 88.88 70 THR A C 1
ATOM 586 O O . THR A 1 70 ? 3.528 10.581 13.579 1.00 88.88 70 THR A O 1
ATOM 589 N N . ASN A 1 71 ? 5.751 10.329 13.631 1.00 89.62 71 ASN A N 1
ATOM 590 C CA . ASN A 1 71 ? 5.766 9.347 12.555 1.00 89.62 71 ASN A CA 1
ATOM 591 C C . ASN A 1 71 ? 5.384 7.960 13.101 1.00 89.62 71 ASN A C 1
ATOM 593 O O . ASN A 1 71 ? 6.108 7.357 13.898 1.00 89.62 71 ASN A O 1
ATOM 597 N N . ALA A 1 72 ? 4.245 7.428 12.655 1.00 91.50 72 ALA A N 1
ATOM 598 C CA . ALA A 1 72 ? 3.764 6.101 13.040 1.00 91.50 72 ALA A CA 1
ATOM 599 C C . ALA A 1 72 ? 4.715 4.961 12.630 1.00 91.50 72 ALA A C 1
ATOM 601 O O . ALA A 1 72 ? 4.751 3.934 13.304 1.00 91.50 72 ALA A O 1
ATOM 602 N N . LEU A 1 73 ? 5.476 5.140 11.543 1.00 92.31 73 LEU A N 1
ATOM 603 C CA . LEU A 1 73 ? 6.389 4.137 10.987 1.00 92.31 73 LEU A CA 1
ATOM 604 C C . LEU A 1 73 ? 7.790 4.164 11.620 1.00 92.31 73 LEU A C 1
ATOM 606 O O . LEU A 1 73 ? 8.639 3.370 11.222 1.00 92.31 73 LEU A O 1
ATOM 610 N N . GLU A 1 74 ? 8.034 5.056 12.580 1.00 88.94 74 GLU A N 1
ATOM 611 C CA . GLU A 1 74 ? 9.272 5.098 13.364 1.00 88.94 74 GLU A CA 1
ATOM 612 C C . GLU A 1 74 ? 9.107 4.362 14.702 1.00 88.94 74 GLU A C 1
ATOM 614 O O . GLU A 1 74 ? 7.987 4.297 15.240 1.00 88.94 74 GLU A O 1
ATOM 619 N N . PRO A 1 75 ? 10.203 3.830 15.276 1.00 85.50 75 PRO A N 1
ATOM 620 C CA . PRO A 1 75 ? 10.160 3.194 16.583 1.00 85.50 75 PRO A CA 1
ATOM 621 C C . PRO A 1 75 ? 9.762 4.199 17.683 1.00 85.50 75 PRO A C 1
ATOM 623 O O . PRO A 1 75 ? 9.664 5.409 17.446 1.00 85.50 75 PRO A O 1
ATOM 626 N N . PRO A 1 76 ? 9.483 3.721 18.910 1.00 82.19 76 PRO A N 1
ATOM 627 C CA . PRO A 1 76 ? 9.382 4.605 20.065 1.00 82.19 76 PRO A CA 1
ATOM 628 C C . PRO A 1 76 ? 10.653 5.469 20.174 1.00 82.19 76 PRO A C 1
ATOM 630 O O . PRO A 1 76 ? 11.740 4.895 20.123 1.00 82.19 76 PRO A O 1
ATOM 633 N N . PRO A 1 77 ? 10.549 6.801 20.341 1.00 74.94 77 PRO A N 1
ATOM 634 C CA . PRO A 1 77 ? 11.729 7.644 20.508 1.00 74.94 77 PRO A CA 1
ATOM 635 C C . PRO A 1 77 ? 12.564 7.196 21.722 1.00 74.94 77 PRO A C 1
ATOM 637 O O . PRO A 1 77 ? 12.023 6.779 22.761 1.00 74.94 77 PRO A O 1
ATOM 640 N N . GLU A 1 78 ? 13.889 7.255 21.578 1.00 65.56 78 GLU A N 1
ATOM 641 C CA . GLU A 1 78 ? 14.831 7.052 22.678 1.00 65.56 78 GLU A CA 1
ATOM 642 C C . GLU A 1 78 ? 14.912 8.330 23.516 1.00 65.56 78 GLU A C 1
ATOM 644 O O . GLU A 1 78 ? 15.104 9.427 22.995 1.00 65.56 78 GLU A O 1
ATOM 649 N N . ILE A 1 79 ? 14.739 8.183 24.832 1.00 55.12 79 ILE A N 1
ATOM 650 C CA . ILE A 1 79 ? 14.656 9.304 25.783 1.00 55.12 79 ILE A CA 1
ATOM 651 C C . ILE A 1 79 ? 15.975 10.102 25.806 1.00 55.12 79 ILE A C 1
ATOM 653 O O . ILE A 1 79 ? 15.963 11.310 26.012 1.00 55.12 79 ILE A O 1
ATOM 657 N N . SER A 1 80 ? 17.106 9.449 25.518 1.00 49.50 80 SER A N 1
ATOM 658 C CA . SER A 1 80 ? 18.453 10.034 25.513 1.00 49.50 80 SER A CA 1
ATOM 659 C C . SER A 1 80 ? 18.745 10.987 24.346 1.00 49.50 80 SER A C 1
ATOM 661 O O . SER A 1 80 ? 19.731 11.712 24.413 1.00 49.50 80 SER A O 1
ATOM 663 N N . GLN A 1 81 ? 17.922 11.013 23.289 1.00 45.75 81 GLN A N 1
ATOM 664 C CA . GLN A 1 81 ? 18.135 11.878 22.114 1.00 45.75 81 GLN A CA 1
ATOM 665 C C . GLN A 1 81 ? 17.312 13.175 22.140 1.00 45.75 81 GLN A C 1
ATOM 667 O O . GLN A 1 81 ? 17.396 13.982 21.216 1.00 45.75 81 GLN A O 1
ATOM 672 N N . ILE A 1 82 ? 16.515 13.401 23.186 1.00 48.72 82 ILE A N 1
ATOM 673 C CA . ILE A 1 82 ? 15.641 14.572 23.294 1.00 48.72 82 ILE A CA 1
ATOM 674 C C . ILE A 1 82 ? 16.307 15.613 24.199 1.00 48.72 82 ILE A C 1
ATOM 676 O O . ILE A 1 82 ? 15.820 15.921 25.281 1.00 48.72 82 ILE A O 1
ATOM 680 N N . THR A 1 83 ? 17.411 16.207 23.751 1.00 46.59 83 THR A N 1
ATOM 681 C CA . THR A 1 83 ? 17.788 17.550 24.218 1.00 46.59 83 THR A CA 1
ATOM 682 C C . THR A 1 83 ? 16.880 18.549 23.502 1.00 46.59 83 THR A C 1
ATOM 684 O O . THR A 1 83 ? 17.257 19.159 22.504 1.00 46.59 83 THR A O 1
ATOM 687 N N . MET A 1 84 ? 15.628 18.646 23.949 1.00 50.81 84 MET A N 1
ATOM 688 C CA . MET A 1 84 ? 14.668 19.665 23.508 1.00 50.81 84 MET A CA 1
ATOM 689 C C . MET A 1 84 ? 14.349 20.582 24.690 1.00 50.81 84 MET A C 1
ATOM 691 O O . MET A 1 84 ? 13.186 20.801 25.027 1.00 50.81 84 MET A O 1
ATOM 695 N N . ASP A 1 85 ? 15.397 21.139 25.303 1.00 48.62 85 ASP A N 1
ATOM 696 C CA . ASP A 1 85 ? 15.301 22.089 26.424 1.00 48.62 85 ASP A CA 1
ATOM 697 C C . ASP A 1 85 ? 14.518 23.365 26.059 1.00 48.62 85 ASP A C 1
ATOM 699 O O . ASP A 1 85 ? 14.106 24.124 26.932 1.00 48.62 85 ASP A O 1
ATOM 703 N N . PHE A 1 86 ? 14.245 23.589 24.768 1.00 50.50 86 PHE A N 1
ATOM 704 C CA . PHE A 1 86 ? 13.517 24.758 24.279 1.00 50.50 86 PHE A CA 1
ATOM 705 C C . PHE A 1 86 ? 11.983 24.627 24.279 1.00 50.50 86 PHE A C 1
ATOM 707 O O . PHE A 1 86 ? 11.313 25.654 24.196 1.00 50.50 86 PHE A O 1
ATOM 714 N N . LEU A 1 87 ? 11.389 23.424 24.385 1.00 60.03 87 LEU A N 1
ATOM 715 C CA . LEU A 1 87 ? 9.921 23.249 24.358 1.00 60.03 87 LEU A CA 1
ATOM 716 C C . LEU A 1 87 ? 9.440 22.075 25.247 1.00 60.03 87 LEU A C 1
ATOM 718 O O . LEU A 1 87 ? 9.199 20.972 24.744 1.00 60.03 87 LEU A O 1
ATOM 722 N N . PRO A 1 88 ? 9.175 22.306 26.551 1.00 67.50 88 PRO A N 1
ATOM 723 C CA . PRO A 1 88 ? 8.710 21.277 27.496 1.00 67.50 88 PRO A CA 1
ATOM 724 C C . PRO A 1 88 ? 7.418 20.545 27.092 1.00 67.50 88 PRO A C 1
ATOM 726 O O . PRO A 1 88 ? 7.131 19.453 27.583 1.00 67.50 88 PRO A O 1
ATOM 729 N N . ALA A 1 89 ? 6.595 21.148 26.230 1.00 68.38 89 ALA A N 1
ATOM 730 C CA . ALA A 1 89 ? 5.394 20.512 25.691 1.00 68.38 89 ALA A CA 1
ATOM 731 C C . ALA A 1 89 ? 5.727 19.397 24.682 1.00 68.38 89 ALA A C 1
ATOM 733 O O . ALA A 1 89 ? 5.102 18.341 24.717 1.00 68.38 89 ALA A O 1
ATOM 734 N N . LEU A 1 90 ? 6.744 19.594 23.834 1.00 68.25 90 LEU A N 1
ATOM 735 C CA . LEU A 1 90 ? 7.175 18.591 22.854 1.00 68.25 90 LEU A CA 1
ATOM 736 C C . LEU A 1 90 ? 7.904 17.420 23.519 1.00 68.25 90 LEU A C 1
ATOM 738 O O . LEU A 1 90 ? 7.717 16.279 23.107 1.00 68.25 90 LEU A O 1
ATOM 742 N N . ALA A 1 91 ? 8.684 17.684 24.571 1.00 70.19 91 ALA A N 1
ATOM 743 C CA . ALA A 1 91 ? 9.330 16.629 25.351 1.00 70.19 91 ALA A CA 1
ATOM 744 C C . ALA A 1 91 ? 8.293 15.695 26.005 1.00 70.19 91 ALA A C 1
ATOM 746 O O . ALA A 1 91 ? 8.371 14.477 25.848 1.00 70.19 91 ALA A O 1
ATOM 747 N N . ARG A 1 92 ? 7.261 16.267 26.648 1.00 76.12 92 ARG A N 1
ATOM 748 C CA . ARG A 1 92 ? 6.137 15.503 27.222 1.00 76.12 92 ARG A CA 1
ATOM 749 C C . ARG A 1 92 ? 5.367 14.708 26.166 1.00 76.12 92 ARG A C 1
ATOM 751 O O . ARG A 1 92 ? 4.996 13.561 26.409 1.00 76.12 92 ARG A O 1
ATOM 758 N N . GLU A 1 93 ? 5.146 15.296 24.993 1.00 80.00 93 GLU A N 1
ATOM 759 C CA . GLU A 1 93 ? 4.492 14.623 23.867 1.00 80.00 93 GLU A CA 1
ATOM 760 C C . GLU A 1 93 ? 5.311 13.414 23.382 1.00 80.00 93 GLU A C 1
ATOM 762 O O . GLU A 1 93 ? 4.775 12.316 23.222 1.00 80.00 93 GLU A O 1
ATOM 767 N N . ALA A 1 94 ? 6.625 13.578 23.214 1.00 78.44 94 ALA A N 1
ATOM 768 C CA . ALA A 1 94 ? 7.516 12.507 22.781 1.00 78.44 94 ALA A CA 1
ATOM 769 C C . ALA A 1 94 ? 7.621 11.369 23.812 1.00 78.44 94 ALA A C 1
ATOM 771 O O . ALA A 1 94 ? 7.602 10.192 23.437 1.00 78.44 94 ALA A O 1
ATOM 772 N N . GLU A 1 95 ? 7.669 11.695 25.106 1.00 83.00 95 GLU A N 1
ATOM 773 C CA . GLU A 1 95 ? 7.642 10.706 26.187 1.00 83.00 95 GLU A CA 1
ATOM 774 C C . GLU A 1 95 ? 6.331 9.902 26.173 1.00 83.00 95 GLU A C 1
ATOM 776 O O . GLU A 1 95 ? 6.352 8.665 26.208 1.00 83.00 95 GLU A O 1
ATOM 781 N N . ALA A 1 96 ? 5.188 10.585 26.033 1.00 86.19 96 ALA A N 1
ATOM 782 C CA . ALA A 1 96 ? 3.881 9.944 25.932 1.00 86.19 96 ALA A CA 1
ATOM 783 C C . ALA A 1 96 ? 3.799 9.004 24.718 1.00 86.19 96 ALA A C 1
ATOM 785 O O . ALA A 1 96 ? 3.367 7.857 24.862 1.00 86.19 96 ALA A O 1
ATOM 786 N N . VAL A 1 97 ? 4.290 9.434 23.549 1.00 86.94 97 VAL A N 1
ATOM 787 C CA . VAL A 1 97 ? 4.399 8.588 22.349 1.00 86.94 97 VAL A CA 1
ATOM 788 C C . VAL A 1 97 ? 5.259 7.356 22.617 1.00 86.94 97 VAL A C 1
ATOM 790 O O . VAL A 1 97 ? 4.866 6.240 22.264 1.00 86.94 97 VAL A O 1
ATOM 793 N N . GLY A 1 98 ? 6.420 7.541 23.250 1.00 86.56 98 GLY A N 1
ATOM 794 C CA . GLY A 1 98 ? 7.333 6.456 23.592 1.00 86.56 98 GLY A CA 1
ATOM 795 C C . GLY A 1 98 ? 6.665 5.403 24.474 1.00 86.56 98 GLY A C 1
ATOM 796 O O . GLY A 1 98 ? 6.717 4.210 24.160 1.00 86.56 98 GLY A O 1
ATOM 797 N N . ARG A 1 99 ? 5.977 5.839 25.534 1.00 88.88 99 ARG A N 1
ATOM 798 C CA . ARG A 1 99 ? 5.208 4.966 26.430 1.00 88.88 99 ARG A CA 1
ATOM 799 C C . ARG A 1 99 ? 4.110 4.214 25.678 1.00 88.88 99 ARG A C 1
ATOM 801 O O . ARG A 1 99 ? 4.029 2.989 25.755 1.00 88.88 99 ARG A O 1
ATOM 808 N N . VAL A 1 100 ? 3.310 4.924 24.880 1.00 90.62 100 VAL A N 1
ATOM 809 C CA . VAL A 1 100 ? 2.197 4.332 24.125 1.00 90.62 100 VAL A CA 1
ATOM 810 C C . VAL A 1 100 ? 2.684 3.268 23.141 1.00 90.62 100 VAL A C 1
ATOM 812 O O . VAL A 1 100 ? 2.161 2.154 23.154 1.00 90.62 100 VAL A O 1
ATOM 815 N N . LYS A 1 101 ? 3.700 3.562 22.320 1.00 90.06 101 LYS A N 1
ATOM 816 C CA . LYS A 1 101 ? 4.218 2.612 21.319 1.00 90.06 101 LYS A CA 1
ATOM 817 C C . LYS A 1 101 ? 4.856 1.362 21.955 1.00 90.06 101 LYS A C 1
ATOM 819 O O . LYS A 1 101 ? 4.805 0.276 21.368 1.00 90.06 101 LYS A O 1
ATOM 824 N N . ARG A 1 102 ? 5.448 1.487 23.151 1.00 87.75 102 ARG A N 1
ATOM 825 C CA . ARG A 1 102 ? 6.072 0.367 23.882 1.00 87.75 102 ARG A CA 1
ATOM 826 C C . ARG A 1 102 ? 5.038 -0.522 24.578 1.00 87.75 102 ARG A C 1
ATOM 828 O O . ARG A 1 102 ? 5.037 -1.745 24.389 1.00 87.75 102 ARG A O 1
ATOM 835 N N . GLU A 1 103 ? 4.160 0.090 25.363 1.00 89.69 103 GLU A N 1
ATOM 836 C CA . GLU A 1 103 ? 3.371 -0.602 26.387 1.00 89.69 103 GLU A CA 1
ATOM 837 C C . GLU A 1 103 ? 1.959 -0.949 25.933 1.00 89.69 103 GLU A C 1
ATOM 839 O O . GLU A 1 103 ? 1.442 -2.007 26.298 1.00 89.69 103 GLU A O 1
ATOM 844 N N . ARG A 1 104 ? 1.323 -0.104 25.114 1.00 91.88 104 ARG A N 1
ATOM 845 C CA . ARG A 1 104 ? -0.069 -0.335 24.721 1.00 91.88 104 ARG A CA 1
ATOM 846 C C . ARG A 1 104 ? -0.181 -1.510 23.752 1.00 91.88 104 ARG A C 1
ATOM 848 O O . ARG A 1 104 ? 0.756 -1.884 23.040 1.00 91.88 104 ARG A O 1
ATOM 855 N N . ARG A 1 105 ? -1.356 -2.135 23.765 1.00 93.50 105 ARG A N 1
ATOM 856 C CA . ARG A 1 105 ? -1.760 -3.187 22.830 1.00 93.50 105 ARG A CA 1
ATOM 857 C C . ARG A 1 105 ? -3.021 -2.718 22.131 1.00 93.50 105 ARG A C 1
ATOM 859 O O . ARG A 1 105 ? -3.983 -2.336 22.792 1.00 93.50 105 ARG A O 1
ATOM 866 N N . PHE A 1 106 ? -2.990 -2.723 20.805 1.00 94.31 106 PHE A N 1
ATOM 867 C CA . PHE A 1 106 ? -4.079 -2.218 19.980 1.00 94.31 106 PHE A CA 1
ATOM 868 C C . PHE A 1 106 ? -4.814 -3.393 19.354 1.00 94.31 106 PHE A C 1
ATOM 870 O O . PHE A 1 106 ? -4.257 -4.117 18.535 1.00 94.31 106 PHE A O 1
ATOM 877 N N . THR A 1 107 ? -6.069 -3.577 19.752 1.00 95.88 107 THR A N 1
ATOM 878 C CA . THR A 1 107 ? -6.942 -4.630 19.218 1.00 95.88 107 THR A CA 1
ATOM 879 C C . THR A 1 107 ? -7.761 -4.156 18.022 1.00 95.88 107 THR A C 1
ATOM 881 O O . THR A 1 107 ? -8.385 -4.971 17.357 1.00 95.88 107 THR A O 1
ATOM 884 N N . VAL A 1 108 ? -7.779 -2.856 17.727 1.00 97.69 108 VAL A N 1
ATOM 885 C CA . VAL A 1 108 ? -8.450 -2.292 16.554 1.00 97.69 108 VAL A CA 1
ATOM 886 C C . VAL A 1 108 ? -7.527 -1.261 15.927 1.00 97.69 108 VAL A C 1
ATOM 888 O O . VAL A 1 108 ? -7.080 -0.337 16.605 1.00 97.69 108 VAL A O 1
ATOM 891 N N . VAL A 1 109 ? -7.243 -1.425 14.638 1.00 98.12 109 VAL A N 1
ATOM 892 C CA . VAL A 1 109 ? -6.423 -0.499 13.856 1.00 98.12 109 VAL A CA 1
ATOM 893 C C . VAL A 1 109 ? -7.178 -0.169 12.574 1.00 98.12 109 VAL A C 1
ATOM 895 O O . VAL A 1 109 ? -7.418 -1.047 11.747 1.00 98.12 109 VAL A O 1
ATOM 898 N N . ILE A 1 110 ? -7.567 1.096 12.425 1.00 97.88 110 ILE A N 1
ATOM 899 C CA . ILE A 1 110 ? -8.352 1.603 11.293 1.00 97.88 110 ILE A CA 1
ATOM 900 C C . ILE A 1 110 ? -7.684 2.833 10.684 1.00 97.88 110 ILE A C 1
ATOM 902 O O . ILE A 1 110 ? -6.946 3.534 11.376 1.00 97.88 110 ILE A O 1
ATOM 906 N N . GLY A 1 111 ? -7.926 3.103 9.403 1.00 96.50 111 GLY A N 1
ATOM 907 C CA . GLY A 1 111 ? -7.336 4.269 8.750 1.00 96.50 111 GLY A CA 1
ATOM 908 C C . GLY A 1 111 ? -7.397 4.268 7.225 1.00 96.50 111 GLY A C 1
ATOM 909 O O . GLY A 1 111 ? -7.753 3.281 6.586 1.00 96.50 111 GLY A O 1
ATOM 910 N N . ASN A 1 112 ? -7.010 5.406 6.657 1.00 96.50 112 ASN A N 1
ATOM 911 C CA . ASN A 1 112 ? -6.752 5.601 5.235 1.00 96.50 112 ASN A CA 1
ATOM 912 C C . ASN A 1 112 ? -5.270 5.997 5.081 1.00 96.50 112 ASN A C 1
ATOM 914 O O . ASN A 1 112 ? -4.959 7.189 5.125 1.00 96.50 112 ASN A O 1
ATOM 918 N N . PRO A 1 113 ? -4.334 5.029 5.055 1.00 94.12 113 PRO A N 1
ATOM 919 C CA . PRO A 1 113 ? -2.909 5.338 4.977 1.00 94.12 113 PRO A CA 1
ATOM 920 C C . PRO A 1 113 ? -2.549 5.968 3.619 1.00 94.12 113 PRO A C 1
ATOM 922 O O . PRO A 1 113 ? -3.220 5.703 2.629 1.00 94.12 113 PRO A O 1
ATOM 925 N N . PRO A 1 114 ? -1.470 6.761 3.525 1.00 89.94 114 PRO A N 1
ATOM 926 C CA . PRO A 1 114 ? -1.079 7.421 2.278 1.00 89.94 114 PRO A CA 1
ATOM 927 C C . PRO A 1 114 ? -0.622 6.435 1.188 1.00 89.94 114 PRO A C 1
ATOM 929 O O . PRO A 1 114 ? -0.028 5.396 1.487 1.00 89.94 114 PRO A O 1
ATOM 932 N N . TYR A 1 115 ? -0.849 6.793 -0.084 1.00 82.94 115 TYR A N 1
ATOM 933 C CA . TY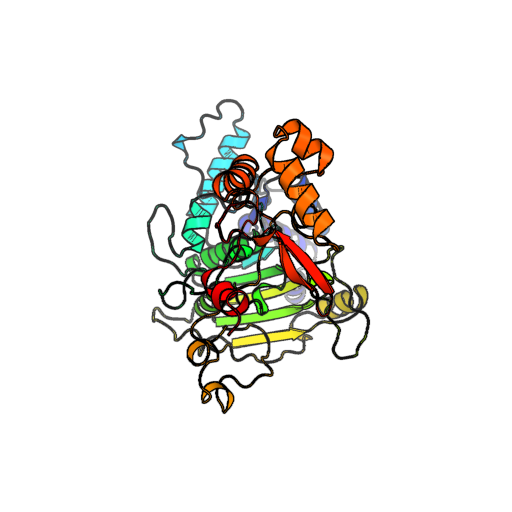R A 1 115 ? -0.470 5.998 -1.266 1.00 82.94 115 TYR A CA 1
ATOM 934 C C . TYR A 1 115 ? 0.717 6.662 -1.982 1.00 82.94 115 TYR A C 1
ATOM 936 O O . TYR A 1 115 ? 0.541 7.625 -2.726 1.00 82.94 115 TYR A O 1
ATOM 944 N N . LEU A 1 116 ? 1.939 6.183 -1.742 1.00 76.44 116 LEU A N 1
ATOM 945 C CA . LEU A 1 116 ? 3.179 6.806 -2.228 1.00 76.44 116 LEU A CA 1
ATOM 946 C C . LEU A 1 116 ? 4.209 5.711 -2.545 1.00 76.44 116 LEU A C 1
ATOM 948 O O . LEU A 1 116 ? 5.045 5.359 -1.711 1.00 76.44 116 LEU A O 1
ATOM 952 N N . GLY A 1 117 ? 4.150 5.187 -3.773 1.00 60.56 117 GLY A N 1
ATOM 953 C CA . GLY A 1 117 ? 4.927 4.022 -4.211 1.00 60.56 117 GLY A CA 1
ATOM 954 C C . GLY A 1 117 ? 6.451 4.161 -4.109 1.00 60.56 117 GLY A C 1
ATOM 955 O O . GLY A 1 117 ? 7.094 3.334 -3.468 1.00 60.56 117 GLY A O 1
ATOM 956 N N . GLU A 1 118 ? 7.050 5.179 -4.744 1.00 53.72 118 GLU A N 1
ATOM 957 C CA . GLU A 1 118 ? 8.521 5.285 -4.876 1.00 53.72 118 GLU A CA 1
ATOM 958 C C . GLU A 1 118 ? 9.207 6.213 -3.852 1.00 53.72 118 GLU A C 1
ATOM 960 O O . GLU A 1 118 ? 10.417 6.100 -3.657 1.00 53.72 118 GLU A O 1
ATOM 965 N N . ALA A 1 119 ? 8.475 7.098 -3.164 1.00 45.09 119 ALA A N 1
ATOM 966 C CA . ALA A 1 119 ? 9.077 8.166 -2.348 1.00 45.09 119 ALA A CA 1
ATOM 967 C C . ALA A 1 119 ? 9.206 7.848 -0.845 1.00 45.09 119 ALA A C 1
ATOM 969 O O . ALA A 1 119 ? 9.953 8.511 -0.128 1.00 45.09 119 ALA A O 1
ATOM 970 N N . GLY A 1 120 ? 8.508 6.830 -0.341 1.00 49.94 120 GLY A N 1
ATOM 971 C CA . GLY A 1 120 ? 8.490 6.514 1.084 1.00 49.94 120 GLY A CA 1
ATOM 972 C C . GLY A 1 120 ? 9.673 5.658 1.523 1.00 49.94 120 GLY A C 1
ATOM 973 O O . GLY A 1 120 ? 9.461 4.506 1.894 1.00 49.94 120 GLY A O 1
ATOM 974 N N . ARG A 1 121 ? 10.916 6.163 1.527 1.00 55.66 121 ARG A N 1
ATOM 975 C CA . ARG A 1 121 ? 11.977 5.526 2.337 1.00 55.66 121 ARG A CA 1
ATOM 976 C C . ARG A 1 121 ? 11.670 5.785 3.817 1.00 55.66 121 ARG A C 1
ATOM 978 O O . ARG A 1 121 ? 12.265 6.654 4.430 1.00 55.66 121 ARG A O 1
ATOM 985 N N . GLY A 1 122 ? 10.697 5.072 4.381 1.00 62.66 122 GLY A N 1
ATOM 986 C CA . GLY A 1 122 ? 10.513 5.037 5.836 1.00 62.66 122 GLY A CA 1
ATOM 987 C C . GLY A 1 122 ? 11.744 4.435 6.520 1.00 62.66 122 GLY A C 1
ATOM 988 O O . GLY A 1 122 ? 12.492 3.706 5.858 1.00 62.66 122 GLY A O 1
ATOM 989 N N . GLY A 1 123 ? 11.924 4.732 7.809 1.00 81.38 123 GLY A N 1
ATOM 990 C CA . GLY A 1 123 ? 13.110 4.382 8.585 1.00 81.38 123 GLY A CA 1
ATOM 991 C C . GLY A 1 123 ? 13.478 2.896 8.610 1.00 81.38 123 GLY A C 1
ATOM 992 O O . GLY A 1 123 ? 12.713 2.006 8.217 1.00 81.38 123 GLY A O 1
ATOM 993 N N . GLU A 1 124 ? 14.688 2.624 9.097 1.00 89.94 124 GLU A N 1
ATOM 994 C CA . GLU A 1 124 ? 15.273 1.280 9.190 1.00 89.94 124 GLU A CA 1
ATOM 995 C C . GLU A 1 124 ? 14.371 0.296 9.947 1.00 89.94 124 GLU A C 1
ATOM 997 O O . GLU A 1 124 ? 14.272 -0.876 9.574 1.00 89.94 124 GLU A O 1
ATOM 1002 N N . TRP A 1 125 ? 13.659 0.779 10.968 1.00 92.38 125 TRP A N 1
ATOM 1003 C CA . TRP A 1 125 ? 12.768 -0.035 11.787 1.00 92.38 125 TRP A CA 1
ATOM 1004 C C . TRP A 1 125 ? 11.643 -0.677 10.968 1.00 92.38 125 TRP A C 1
ATOM 1006 O O . TRP A 1 125 ? 11.516 -1.903 10.943 1.00 92.38 125 TRP A O 1
ATOM 1016 N N . ILE A 1 126 ? 10.859 0.124 10.236 1.00 93.50 126 ILE A N 1
ATOM 1017 C CA . ILE A 1 126 ? 9.767 -0.407 9.412 1.00 93.50 126 ILE A CA 1
ATOM 1018 C C . ILE A 1 126 ? 10.305 -1.229 8.237 1.00 93.50 126 ILE A C 1
ATOM 1020 O O . ILE A 1 126 ? 9.709 -2.239 7.870 1.00 93.50 126 ILE A O 1
ATOM 1024 N N . ALA A 1 127 ? 11.453 -0.847 7.669 1.00 92.31 127 ALA A N 1
ATOM 1025 C CA . ALA A 1 127 ? 12.092 -1.608 6.600 1.00 92.31 127 ALA A CA 1
ATOM 1026 C C . ALA A 1 127 ? 12.524 -3.009 7.073 1.00 92.31 127 ALA A C 1
ATOM 1028 O O . ALA A 1 127 ? 12.347 -3.988 6.345 1.00 92.31 127 ALA A O 1
ATOM 1029 N N . SER A 1 128 ? 13.033 -3.119 8.301 1.00 94.31 128 SER A N 1
ATOM 1030 C CA . SER A 1 128 ? 13.398 -4.392 8.931 1.00 94.31 128 SER A CA 1
ATOM 1031 C C . SER A 1 128 ? 12.165 -5.220 9.284 1.00 94.31 128 SER A C 1
ATOM 1033 O O . SER A 1 128 ? 12.121 -6.415 8.986 1.00 94.31 128 SER A O 1
ATOM 1035 N N . LEU A 1 129 ? 11.113 -4.581 9.809 1.00 94.94 129 LEU A N 1
ATOM 1036 C CA . LEU A 1 129 ? 9.852 -5.247 10.143 1.00 94.94 129 LEU A CA 1
ATOM 1037 C C . LEU A 1 129 ? 9.180 -5.854 8.903 1.00 94.94 129 LEU A C 1
ATOM 1039 O O . LEU A 1 129 ? 8.673 -6.976 8.945 1.00 94.94 129 LEU A O 1
ATOM 1043 N N . MET A 1 130 ? 9.226 -5.141 7.777 1.00 94.25 130 MET A N 1
ATOM 1044 C CA . MET A 1 130 ? 8.763 -5.627 6.476 1.00 94.25 130 MET A CA 1
ATOM 1045 C C . MET A 1 130 ? 9.537 -6.864 5.995 1.00 94.25 130 MET A C 1
ATOM 1047 O O . MET A 1 130 ? 8.967 -7.715 5.315 1.00 94.25 130 MET A O 1
ATOM 1051 N N . ARG A 1 131 ? 10.816 -6.993 6.371 1.00 94.38 131 ARG A N 1
ATOM 1052 C CA . ARG A 1 131 ? 11.686 -8.149 6.081 1.00 94.38 131 ARG A CA 1
ATOM 1053 C C . ARG A 1 131 ? 11.648 -9.226 7.177 1.00 94.38 131 ARG A C 1
ATOM 1055 O O . ARG A 1 131 ? 12.491 -10.120 7.196 1.00 94.38 131 ARG A O 1
ATOM 1062 N N . GLY A 1 132 ? 10.676 -9.158 8.088 1.00 95.06 132 GLY A N 1
ATOM 1063 C CA . GLY A 1 132 ? 10.472 -10.171 9.122 1.00 95.06 132 GLY A CA 1
ATOM 1064 C C . GLY A 1 132 ? 11.425 -10.059 10.311 1.00 95.06 132 GLY A C 1
ATOM 1065 O O . GLY A 1 132 ? 11.744 -11.072 10.934 1.00 95.06 132 GLY A O 1
ATOM 1066 N N . MET A 1 133 ? 11.899 -8.853 10.633 1.00 95.19 133 MET A N 1
ATOM 1067 C CA . MET A 1 133 ? 12.769 -8.606 11.784 1.00 95.19 133 MET A CA 1
ATOM 1068 C C . MET A 1 133 ? 12.282 -7.407 12.599 1.00 95.19 133 MET A C 1
ATOM 1070 O O . MET A 1 133 ? 12.260 -6.281 12.113 1.00 95.19 133 MET A O 1
ATOM 1074 N N . GLU A 1 134 ? 11.912 -7.635 13.854 1.00 93.50 134 GLU A N 1
ATOM 1075 C CA . GLU A 1 134 ? 11.613 -6.556 14.795 1.00 93.50 134 GLU A CA 1
ATOM 1076 C C . GLU A 1 134 ? 12.917 -5.998 15.376 1.00 93.50 134 GLU A C 1
ATOM 1078 O O . GLU A 1 134 ? 13.715 -6.741 15.945 1.00 93.50 134 GLU A O 1
ATOM 1083 N N . LEU A 1 135 ? 13.128 -4.687 15.264 1.00 90.56 135 LEU A N 1
ATOM 1084 C CA . LEU A 1 135 ? 14.243 -3.994 15.912 1.00 90.56 135 LEU A CA 1
ATOM 1085 C C . LEU A 1 135 ? 13.766 -3.238 17.167 1.00 90.56 135 LEU A C 1
ATOM 1087 O O . LEU A 1 135 ? 12.626 -2.764 17.186 1.00 90.56 135 LEU A O 1
ATOM 1091 N N . PRO A 1 136 ? 14.619 -3.108 18.205 1.00 88.50 136 PRO A N 1
ATOM 1092 C CA . PRO A 1 136 ? 15.995 -3.619 18.303 1.00 88.50 136 PRO A CA 1
ATOM 1093 C C . PRO A 1 136 ? 16.093 -5.063 18.826 1.00 88.50 136 PRO A C 1
ATOM 1095 O O . PRO A 1 136 ? 17.185 -5.620 18.868 1.00 88.50 136 PRO A O 1
ATOM 1098 N N . SER A 1 137 ? 14.973 -5.686 19.211 1.00 89.06 137 SER A N 1
ATOM 1099 C CA . SER A 1 137 ? 14.943 -7.021 19.835 1.00 89.06 137 SER A CA 1
ATOM 1100 C C . SER A 1 137 ? 15.483 -8.150 18.948 1.00 89.06 137 SER A C 1
ATOM 1102 O O . SER A 1 137 ? 15.771 -9.233 19.452 1.00 89.06 137 SER A O 1
ATOM 1104 N N . LYS A 1 138 ? 15.608 -7.917 17.633 1.00 92.19 138 LYS A N 1
ATOM 1105 C CA . LYS A 1 138 ? 15.973 -8.903 16.601 1.00 92.19 138 LYS A CA 1
ATOM 1106 C C . LYS A 1 138 ? 15.063 -10.135 16.620 1.00 92.19 138 LYS A C 1
ATOM 1108 O O . LYS A 1 138 ? 15.462 -11.237 16.242 1.00 92.19 138 LYS A O 1
ATOM 1113 N N . ARG A 1 139 ? 13.813 -9.954 17.050 1.00 92.81 139 ARG A N 1
ATOM 1114 C CA . ARG A 1 139 ? 12.814 -11.019 17.041 1.00 92.81 139 ARG A CA 1
ATOM 1115 C C . ARG A 1 139 ? 12.340 -11.252 15.609 1.00 92.81 139 ARG A C 1
ATOM 1117 O O . ARG A 1 139 ? 11.926 -10.315 14.921 1.00 92.81 139 ARG A O 1
ATOM 1124 N N . ARG A 1 140 ? 12.360 -12.510 15.160 1.00 93.62 140 ARG A N 1
ATOM 1125 C CA . ARG A 1 140 ? 11.794 -12.886 13.857 1.00 93.62 140 ARG A CA 1
ATOM 1126 C C . ARG A 1 140 ? 10.279 -12.697 13.863 1.00 93.62 140 ARG A C 1
ATOM 1128 O O . ARG A 1 140 ? 9.593 -13.058 14.817 1.00 93.62 140 ARG A O 1
ATOM 1135 N N . THR A 1 141 ? 9.767 -12.139 12.776 1.00 93.81 141 THR A N 1
ATOM 1136 C CA . THR A 1 141 ? 8.337 -11.951 12.514 1.00 93.81 141 THR A CA 1
ATOM 1137 C C . THR A 1 141 ? 8.025 -12.359 11.073 1.00 93.81 141 THR A C 1
ATOM 1139 O O . THR A 1 141 ? 8.933 -12.697 10.312 1.00 93.81 141 THR A O 1
ATOM 1142 N N . LEU A 1 142 ? 6.749 -12.348 10.680 1.00 94.25 142 LEU A N 1
ATOM 1143 C CA . LEU A 1 142 ? 6.379 -12.587 9.286 1.00 94.25 142 LEU A CA 1
ATOM 1144 C C . LEU A 1 142 ? 6.968 -11.503 8.367 1.00 94.25 142 LEU A C 1
ATOM 1146 O O . LEU A 1 142 ? 7.004 -10.319 8.718 1.00 94.25 142 LEU A O 1
ATOM 1150 N N . SER A 1 143 ? 7.426 -11.931 7.191 1.00 94.62 143 SER A N 1
ATOM 1151 C CA . SER A 1 143 ? 8.084 -11.102 6.178 1.00 94.62 143 SER A CA 1
ATOM 1152 C C . SER A 1 143 ? 7.183 -10.938 4.959 1.00 94.62 143 SER A C 1
ATOM 1154 O O . SER A 1 143 ? 6.529 -11.886 4.539 1.00 94.62 143 SER A O 1
ATOM 1156 N N . TYR A 1 144 ? 7.176 -9.747 4.360 1.00 95.12 144 TYR A N 1
ATOM 1157 C CA . TYR A 1 144 ? 6.504 -9.488 3.078 1.00 95.12 144 TYR A CA 1
ATOM 1158 C C . TYR A 1 144 ? 7.405 -9.791 1.873 1.00 95.12 144 TYR A C 1
ATOM 1160 O O . TYR A 1 144 ? 6.953 -9.719 0.733 1.00 95.12 144 TYR A O 1
ATOM 1168 N N . PHE A 1 145 ? 8.672 -10.138 2.121 1.00 93.44 145 PHE A N 1
ATOM 1169 C CA . PHE A 1 145 ? 9.673 -10.481 1.107 1.00 93.44 145 PHE A CA 1
ATOM 1170 C C . PHE A 1 145 ? 10.016 -11.976 1.085 1.00 93.44 145 PHE A C 1
ATOM 1172 O O . PHE A 1 145 ? 10.936 -12.385 0.374 1.00 93.44 145 PHE A O 1
ATOM 1179 N N . GLU A 1 146 ? 9.291 -12.789 1.853 1.00 92.56 146 GLU A N 1
ATOM 1180 C CA . GLU A 1 146 ? 9.483 -14.234 1.939 1.00 92.56 146 GLU A CA 1
ATOM 1181 C C . GLU A 1 146 ? 8.125 -14.947 1.931 1.00 92.56 146 GLU A C 1
ATOM 1183 O O . GLU A 1 146 ? 7.109 -14.386 2.339 1.00 92.56 146 GLU A O 1
ATOM 1188 N N . VAL A 1 147 ? 8.122 -16.201 1.489 1.00 91.38 147 VAL A N 1
ATOM 1189 C CA . VAL A 1 147 ? 7.027 -17.156 1.684 1.00 91.38 147 VAL A CA 1
ATOM 1190 C C . VAL A 1 147 ? 7.622 -18.352 2.405 1.00 91.38 147 VAL A C 1
ATOM 1192 O O . VAL A 1 147 ? 8.562 -18.964 1.903 1.00 91.38 147 VAL A O 1
ATOM 1195 N N . ASP A 1 148 ? 7.102 -18.663 3.593 1.00 86.94 148 ASP A N 1
ATOM 1196 C CA . ASP A 1 148 ? 7.582 -19.782 4.417 1.00 86.94 148 ASP A CA 1
ATOM 1197 C C . ASP A 1 148 ? 9.108 -19.746 4.658 1.00 86.94 148 ASP A C 1
ATOM 1199 O O . ASP A 1 148 ? 9.827 -20.733 4.521 1.00 86.94 148 ASP A O 1
ATOM 1203 N N . GLY A 1 149 ? 9.628 -18.543 4.935 1.00 86.50 149 GLY A N 1
ATOM 1204 C CA . GLY A 1 149 ? 11.056 -18.291 5.165 1.00 86.50 149 GLY A CA 1
ATOM 1205 C C . GLY A 1 149 ? 11.943 -18.351 3.916 1.00 86.50 149 GLY A C 1
ATOM 1206 O O . GLY A 1 149 ? 13.146 -18.126 4.024 1.00 86.50 149 GLY A O 1
ATOM 1207 N N . LYS A 1 150 ? 11.383 -18.626 2.733 1.00 90.31 150 LYS A N 1
ATOM 1208 C CA . LYS A 1 150 ? 12.115 -18.613 1.461 1.00 90.31 150 LYS A CA 1
ATOM 1209 C C . LYS A 1 150 ? 11.944 -17.260 0.771 1.00 90.31 150 LYS A C 1
ATOM 1211 O O . LYS A 1 150 ? 10.819 -16.760 0.719 1.00 90.31 150 LYS A O 1
ATOM 1216 N N . PRO A 1 151 ? 13.013 -16.667 0.214 1.00 89.31 151 PRO A N 1
ATOM 1217 C CA . PRO A 1 151 ? 12.915 -15.390 -0.479 1.00 89.31 151 PRO A CA 1
ATOM 1218 C C . PRO A 1 151 ? 11.985 -15.479 -1.692 1.00 89.31 151 PRO A C 1
ATOM 1220 O O . PRO A 1 151 ? 11.877 -16.514 -2.354 1.00 89.31 151 PRO A O 1
ATOM 1223 N N . LEU A 1 152 ? 11.328 -14.362 -1.995 1.00 86.56 152 LEU A N 1
ATOM 1224 C CA . LEU A 1 152 ? 10.575 -14.191 -3.235 1.00 86.56 152 LEU A CA 1
ATOM 1225 C C . LEU A 1 152 ? 11.515 -14.248 -4.456 1.00 86.56 152 LEU A C 1
ATOM 1227 O O . LEU A 1 152 ? 12.608 -13.681 -4.439 1.00 86.56 152 LEU A O 1
ATOM 1231 N N . GLY A 1 153 ? 11.073 -14.913 -5.526 1.00 77.62 153 GLY A N 1
ATOM 1232 C CA . GLY A 1 153 ? 11.766 -14.973 -6.824 1.00 77.62 153 GLY A CA 1
ATOM 1233 C C . GLY A 1 153 ? 11.289 -13.897 -7.809 1.00 77.62 153 GLY A C 1
ATOM 1234 O O . GLY A 1 153 ? 11.739 -13.835 -8.956 1.00 77.62 153 GLY A O 1
ATOM 1235 N N . GLU A 1 154 ? 10.338 -13.068 -7.385 1.00 80.69 154 GLU A N 1
ATOM 1236 C CA . GLU A 1 154 ? 9.708 -12.028 -8.178 1.00 80.69 154 GLU A CA 1
ATOM 1237 C C . GLU A 1 154 ? 10.681 -10.891 -8.495 1.00 80.69 154 GLU A C 1
ATOM 1239 O O . GLU A 1 154 ? 11.329 -10.300 -7.628 1.00 80.69 154 GLU A O 1
ATOM 1244 N N . ARG A 1 155 ? 10.753 -10.539 -9.780 1.00 65.75 155 ARG A N 1
ATOM 1245 C CA . ARG A 1 155 ? 11.585 -9.432 -10.247 1.00 65.75 155 ARG A CA 1
ATOM 1246 C C . ARG A 1 155 ? 10.911 -8.109 -9.860 1.00 65.75 155 ARG A C 1
ATOM 1248 O O . ARG A 1 155 ? 9.738 -7.908 -10.151 1.00 65.75 155 ARG A O 1
ATOM 1255 N N . ASN A 1 156 ? 11.680 -7.191 -9.268 1.00 69.50 156 ASN A N 1
ATOM 1256 C CA . ASN A 1 156 ? 11.282 -5.810 -8.947 1.00 69.50 156 ASN A CA 1
ATOM 1257 C C . ASN A 1 156 ? 10.219 -5.654 -7.823 1.00 69.50 156 ASN A C 1
ATOM 1259 O O . ASN A 1 156 ? 9.135 -5.126 -8.075 1.00 69.50 156 ASN A O 1
ATOM 1263 N N . PRO A 1 157 ? 10.534 -5.990 -6.554 1.00 71.50 157 PRO A N 1
ATOM 1264 C CA . PRO A 1 157 ? 9.606 -5.889 -5.416 1.00 71.50 157 PRO A CA 1
ATOM 1265 C C . PRO A 1 157 ? 9.373 -4.439 -4.939 1.00 71.50 157 PRO A C 1
ATOM 1267 O O . PRO A 1 157 ? 9.050 -4.196 -3.778 1.00 71.50 157 PRO A O 1
ATOM 1270 N N . LYS A 1 158 ? 9.571 -3.444 -5.814 1.00 76.94 158 LYS A N 1
ATOM 1271 C CA . LYS A 1 158 ? 9.487 -2.017 -5.476 1.00 76.94 158 LYS A CA 1
ATOM 1272 C C . LYS A 1 158 ? 8.147 -1.658 -4.844 1.00 76.94 158 LYS A C 1
ATOM 1274 O O . LYS A 1 158 ? 8.143 -1.028 -3.796 1.00 76.94 158 LYS A O 1
ATOM 1279 N N . TRP A 1 159 ? 7.043 -2.125 -5.428 1.00 82.12 159 TRP A N 1
ATOM 1280 C CA . TRP A 1 159 ? 5.685 -1.794 -4.984 1.00 82.12 159 TRP A CA 1
ATOM 1281 C C . TRP A 1 159 ? 5.339 -2.312 -3.584 1.00 82.12 159 TRP A C 1
ATOM 1283 O O . TRP A 1 159 ? 4.495 -1.729 -2.916 1.00 82.12 159 TRP A O 1
ATOM 1293 N N . VAL A 1 160 ? 6.045 -3.337 -3.092 1.00 86.50 160 VAL A N 1
ATOM 1294 C CA . VAL A 1 160 ? 5.909 -3.820 -1.705 1.00 86.50 160 VAL A CA 1
ATOM 1295 C C . VAL A 1 160 ? 6.381 -2.764 -0.693 1.00 86.50 160 VAL A C 1
ATOM 1297 O O . VAL A 1 160 ? 6.025 -2.823 0.476 1.00 86.50 160 VAL A O 1
ATOM 1300 N N . ASN A 1 161 ? 7.165 -1.771 -1.122 1.00 85.94 161 ASN A N 1
ATOM 1301 C CA . ASN A 1 161 ? 7.669 -0.708 -0.251 1.00 85.94 161 ASN A CA 1
ATOM 1302 C C . ASN A 1 161 ? 6.75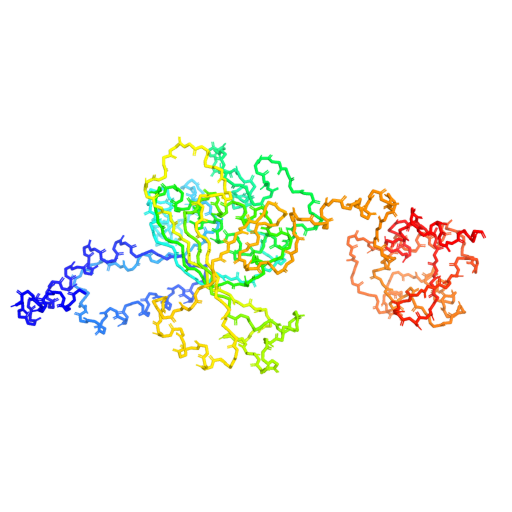7 0.527 -0.169 1.00 85.94 161 ASN A C 1
ATOM 1304 O O . ASN A 1 161 ? 7.132 1.466 0.541 1.00 85.94 161 ASN A O 1
ATOM 1308 N N . ASP A 1 162 ? 5.609 0.534 -0.857 1.00 90.44 162 ASP A N 1
ATOM 1309 C CA . ASP A 1 162 ? 4.623 1.621 -0.791 1.00 90.44 162 ASP A CA 1
ATOM 1310 C C . ASP A 1 162 ? 4.180 1.868 0.667 1.00 90.44 162 ASP A C 1
ATOM 1312 O O . ASP A 1 162 ? 4.128 0.947 1.492 1.00 90.44 162 ASP A O 1
ATOM 1316 N N . LEU A 1 163 ? 3.870 3.121 1.008 1.00 91.38 163 LEU A N 1
ATOM 1317 C CA . LEU A 1 163 ? 3.499 3.514 2.364 1.00 91.38 163 LEU A CA 1
ATOM 1318 C C . LEU A 1 163 ? 2.279 2.744 2.880 1.00 91.38 163 LEU A C 1
ATOM 1320 O O . LEU A 1 163 ? 2.322 2.272 4.016 1.00 91.38 163 LEU A O 1
ATOM 1324 N N . TYR A 1 164 ? 1.232 2.531 2.075 1.00 94.12 164 TYR A N 1
ATOM 1325 C CA . TYR A 1 164 ? 0.053 1.788 2.546 1.00 94.12 164 TYR A CA 1
ATOM 1326 C C . TYR A 1 164 ? 0.399 0.347 2.956 1.00 94.12 164 TYR A C 1
ATOM 1328 O O . TYR A 1 164 ? -0.187 -0.193 3.897 1.00 94.12 164 TYR A O 1
ATOM 1336 N N . VAL A 1 165 ? 1.392 -0.264 2.303 1.00 95.25 165 VAL A N 1
ATOM 1337 C CA . VAL A 1 165 ? 1.878 -1.610 2.631 1.00 95.25 165 VAL A CA 1
ATOM 1338 C C . VAL A 1 165 ? 2.611 -1.590 3.964 1.00 95.25 165 VAL A C 1
ATOM 1340 O O . VAL A 1 165 ? 2.369 -2.445 4.812 1.00 95.25 165 VAL A O 1
ATOM 1343 N N . ARG A 1 166 ? 3.452 -0.576 4.193 1.00 94.88 166 ARG A N 1
ATOM 1344 C CA . ARG A 1 166 ? 4.146 -0.374 5.473 1.00 94.88 166 ARG A CA 1
ATOM 1345 C C . ARG A 1 166 ? 3.163 -0.162 6.621 1.00 94.88 166 ARG A C 1
ATOM 1347 O O . ARG A 1 166 ? 3.317 -0.772 7.675 1.00 94.88 166 ARG A O 1
ATOM 1354 N N . PHE A 1 167 ? 2.124 0.645 6.414 1.00 96.19 167 PHE A N 1
ATOM 1355 C CA . PHE A 1 167 ? 1.056 0.825 7.399 1.00 96.19 167 PHE A CA 1
ATOM 1356 C C . PHE A 1 167 ? 0.264 -0.466 7.631 1.00 96.19 167 PHE A C 1
ATOM 1358 O O . PHE A 1 167 ? -0.087 -0.771 8.770 1.00 96.19 167 PHE A O 1
ATOM 1365 N N . THR A 1 168 ? 0.028 -1.261 6.584 1.00 97.75 168 THR A N 1
ATOM 1366 C CA . THR A 1 168 ? -0.603 -2.583 6.714 1.00 97.75 168 THR A CA 1
ATOM 1367 C C . THR A 1 168 ? 0.277 -3.528 7.537 1.00 97.75 168 THR A C 1
ATOM 1369 O O . THR A 1 168 ? -0.215 -4.157 8.473 1.00 97.75 168 THR A O 1
ATOM 1372 N N . ARG A 1 169 ? 1.596 -3.550 7.290 1.00 97.19 169 ARG A N 1
ATOM 1373 C CA . ARG A 1 169 ? 2.558 -4.330 8.083 1.00 97.19 169 ARG A CA 1
ATOM 1374 C C . ARG A 1 169 ? 2.615 -3.877 9.536 1.00 97.19 169 ARG A C 1
ATOM 1376 O O . ARG A 1 169 ? 2.667 -4.734 10.419 1.00 97.19 169 ARG A O 1
ATOM 1383 N N . LEU A 1 170 ? 2.590 -2.566 9.786 1.00 96.50 170 LEU A N 1
ATOM 1384 C CA . LEU A 1 170 ? 2.521 -1.998 11.132 1.00 96.50 170 LEU A CA 1
ATOM 1385 C C . LEU A 1 170 ? 1.236 -2.442 11.838 1.00 96.50 170 LEU A C 1
ATOM 1387 O O . LEU A 1 170 ? 1.297 -2.936 12.958 1.00 96.50 170 LEU A O 1
ATOM 1391 N N . SER A 1 171 ? 0.082 -2.322 11.180 1.00 97.88 171 SER A N 1
ATOM 1392 C CA . SER A 1 171 ? -1.201 -2.766 11.731 1.00 97.88 171 SER A CA 1
ATOM 1393 C C . SER A 1 171 ? -1.191 -4.258 12.067 1.00 97.88 171 SER A C 1
ATOM 1395 O O . SER A 1 171 ? -1.553 -4.631 13.183 1.00 97.88 171 SER A O 1
ATOM 1397 N N . GLN A 1 172 ? -0.697 -5.095 11.149 1.00 97.50 172 GLN A N 1
ATOM 1398 C CA . GLN A 1 172 ? -0.492 -6.520 11.394 1.00 97.50 172 GLN A CA 1
ATOM 1399 C C . GLN A 1 172 ? 0.385 -6.742 12.631 1.00 97.50 172 GLN A C 1
ATOM 1401 O O . GLN A 1 172 ? -0.006 -7.485 13.522 1.00 97.50 172 GLN A O 1
ATOM 1406 N N . TYR A 1 173 ? 1.531 -6.066 12.724 1.00 96.12 173 TYR A N 1
ATOM 1407 C CA . TYR A 1 173 ? 2.451 -6.188 13.856 1.00 96.12 173 TYR A CA 1
ATOM 1408 C C . TYR A 1 173 ? 1.807 -5.804 15.196 1.00 96.12 173 TYR A C 1
ATOM 1410 O O . TYR A 1 173 ? 1.986 -6.504 16.196 1.00 96.12 173 TYR A O 1
ATOM 1418 N N . LEU A 1 174 ? 1.033 -4.715 15.232 1.00 96.00 174 LEU A N 1
ATOM 1419 C CA . LEU A 1 174 ? 0.331 -4.280 16.442 1.00 96.00 174 LEU A CA 1
ATOM 1420 C C . LEU A 1 174 ? -0.719 -5.309 16.888 1.00 96.00 174 LEU A C 1
ATOM 1422 O O . LEU A 1 174 ? -0.796 -5.612 18.080 1.00 96.00 174 LEU A O 1
ATOM 1426 N N . ILE A 1 175 ? -1.468 -5.884 15.944 1.00 96.31 175 ILE A N 1
AT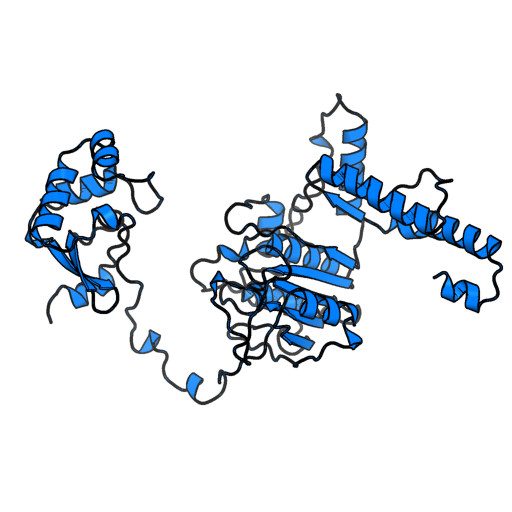OM 1427 C CA . ILE A 1 175 ? -2.485 -6.912 16.217 1.00 96.31 175 ILE A CA 1
ATOM 1428 C C . ILE A 1 175 ? -1.835 -8.243 16.624 1.00 96.31 175 ILE A C 1
ATOM 1430 O O . ILE A 1 175 ? -2.302 -8.898 17.554 1.00 96.31 175 ILE A O 1
ATOM 1434 N N . GLU A 1 176 ? -0.723 -8.633 15.995 1.00 93.38 176 GLU A N 1
ATOM 1435 C CA . GLU A 1 176 ? 0.077 -9.802 16.387 1.00 93.38 176 GLU A CA 1
ATOM 1436 C C . GLU A 1 176 ? 0.558 -9.677 17.837 1.00 93.38 176 GLU A C 1
ATOM 1438 O O . GLU A 1 176 ? 0.413 -10.620 18.612 1.00 93.38 176 GLU A O 1
ATOM 1443 N N . ARG A 1 177 ? 1.064 -8.500 18.236 1.00 91.81 177 ARG A N 1
ATOM 1444 C CA . ARG A 1 177 ? 1.466 -8.225 19.628 1.00 91.81 177 ARG A CA 1
ATOM 1445 C C . ARG A 1 177 ? 0.298 -8.206 20.608 1.00 91.81 177 ARG A C 1
ATOM 1447 O O . ARG A 1 177 ? 0.512 -8.468 21.791 1.00 91.81 177 ARG A O 1
ATOM 1454 N N . ALA A 1 178 ? -0.900 -7.845 20.154 1.00 93.94 178 ALA A N 1
ATOM 1455 C CA . ALA A 1 178 ? -2.112 -7.886 20.966 1.00 93.94 178 ALA A CA 1
ATOM 1456 C C . ALA A 1 178 ? -2.689 -9.308 21.101 1.00 93.94 178 ALA A C 1
ATOM 1458 O O . ALA A 1 178 ? -3.495 -9.549 21.994 1.00 93.94 178 ALA A O 1
ATOM 1459 N N . GLY A 1 179 ? -2.302 -10.243 20.226 1.00 91.88 179 GLY A N 1
ATOM 1460 C CA . GLY A 1 179 ? -2.786 -11.630 20.195 1.00 91.88 179 GLY A CA 1
ATOM 1461 C C . GLY A 1 179 ? -4.165 -11.805 19.547 1.00 91.88 179 GLY A C 1
ATOM 1462 O O . GLY A 1 179 ? -4.470 -12.877 19.030 1.00 91.88 179 GLY A O 1
ATOM 1463 N N . LEU A 1 180 ? -4.974 -10.748 19.501 1.00 94.56 180 LEU A N 1
ATOM 1464 C CA . LEU A 1 180 ? -6.273 -10.683 18.834 1.00 94.56 180 LEU A CA 1
ATOM 1465 C C . LEU A 1 180 ? -6.534 -9.261 18.341 1.00 94.56 180 LEU A C 1
ATOM 1467 O O . LEU A 1 180 ? -6.013 -8.295 18.905 1.00 94.56 180 LEU A O 1
ATOM 1471 N N . GLY A 1 181 ? -7.377 -9.116 17.323 1.00 96.25 181 GLY A N 1
ATOM 1472 C CA . GLY A 1 181 ? -7.796 -7.793 16.883 1.00 96.25 181 GLY A CA 1
ATOM 1473 C C . GLY A 1 181 ? -8.341 -7.715 15.468 1.00 96.25 181 GLY A C 1
ATOM 1474 O O . GLY A 1 181 ? -8.513 -8.722 14.784 1.00 96.25 181 GLY A O 1
ATOM 1475 N N . VAL A 1 182 ? -8.620 -6.483 15.050 1.00 97.31 182 VAL A N 1
ATOM 1476 C CA . VAL A 1 182 ? -9.230 -6.134 13.771 1.00 97.31 182 VAL A CA 1
ATOM 1477 C C . VAL A 1 182 ? -8.400 -5.063 13.070 1.00 97.31 182 VAL A C 1
ATOM 1479 O O . VAL A 1 182 ? -8.094 -4.016 13.641 1.00 97.31 182 VAL A O 1
ATOM 1482 N N . HIS A 1 183 ? -8.072 -5.333 11.815 1.00 98.19 183 HIS A N 1
ATOM 1483 C CA . HIS A 1 183 ? -7.545 -4.387 10.843 1.00 98.19 183 HIS A CA 1
ATOM 1484 C C . HIS A 1 183 ? -8.690 -3.900 9.952 1.00 98.19 183 HIS A C 1
ATOM 1486 O O . HIS A 1 183 ? -9.484 -4.722 9.491 1.00 98.19 183 HIS A O 1
ATOM 1492 N N . GLY A 1 184 ? -8.768 -2.596 9.685 1.00 98.31 184 GLY A N 1
ATOM 1493 C CA . GLY A 1 184 ? -9.771 -2.028 8.784 1.00 98.31 184 GLY A CA 1
ATOM 1494 C C . GLY A 1 184 ? -9.267 -0.807 8.030 1.00 98.31 184 GLY A C 1
ATOM 1495 O O . GLY A 1 184 ? -9.424 0.311 8.524 1.00 98.31 184 GLY A O 1
ATOM 1496 N N . PHE A 1 185 ? -8.679 -1.003 6.850 1.00 98.50 185 PHE A N 1
ATOM 1497 C CA . PHE A 1 185 ? -8.145 0.085 6.025 1.00 98.50 185 PHE A CA 1
ATOM 1498 C C . PHE A 1 185 ? -8.856 0.214 4.681 1.00 98.50 185 PHE A C 1
ATOM 1500 O O . PHE A 1 185 ? -9.332 -0.772 4.127 1.00 98.50 185 PHE A O 1
ATOM 1507 N N . ILE A 1 186 ? -8.849 1.431 4.133 1.00 97.94 186 ILE A N 1
ATOM 1508 C CA . ILE A 1 186 ? -9.060 1.681 2.703 1.00 97.94 186 ILE A CA 1
ATOM 1509 C C . ILE A 1 186 ? -7.713 2.012 2.054 1.00 97.94 186 ILE A C 1
ATOM 1511 O O . ILE A 1 186 ? -7.018 2.933 2.487 1.00 97.94 186 ILE A O 1
ATOM 1515 N N . THR A 1 187 ? -7.302 1.227 1.061 1.00 97.25 187 THR A N 1
ATOM 1516 C CA . THR A 1 187 ? -5.975 1.320 0.434 1.00 97.25 187 THR A CA 1
ATOM 1517 C C . THR A 1 187 ? -6.045 1.133 -1.074 1.00 97.25 187 THR A C 1
ATOM 1519 O O . THR A 1 187 ? -7.073 0.728 -1.609 1.00 97.25 187 THR A O 1
ATOM 1522 N N . ASN A 1 188 ? -4.939 1.391 -1.776 1.00 95.44 188 ASN A N 1
ATOM 1523 C CA . ASN A 1 188 ? -4.782 0.947 -3.159 1.00 95.44 188 ASN A CA 1
ATOM 1524 C C . ASN A 1 188 ? -5.013 -0.573 -3.257 1.00 95.44 188 ASN A C 1
ATOM 1526 O O . ASN A 1 188 ? -4.393 -1.344 -2.524 1.00 95.44 188 ASN A O 1
ATOM 1530 N N . HIS A 1 189 ? -5.864 -1.005 -4.186 1.00 95.75 189 HIS A N 1
ATOM 1531 C CA . HIS A 1 189 ? -6.291 -2.401 -4.311 1.00 95.75 189 HIS A CA 1
ATOM 1532 C C . HIS A 1 189 ? -5.245 -3.350 -4.928 1.00 95.75 189 HIS A C 1
ATOM 1534 O O . HIS A 1 189 ? -5.467 -4.553 -5.028 1.00 95.75 189 HIS A O 1
ATOM 1540 N N . GLY A 1 190 ? -4.072 -2.845 -5.329 1.00 94.06 190 GLY A N 1
ATOM 1541 C CA . GLY A 1 190 ? -3.060 -3.635 -6.035 1.00 94.06 190 GLY A CA 1
ATOM 1542 C C . GLY A 1 190 ? -2.559 -4.860 -5.261 1.00 94.06 190 GLY A C 1
ATOM 1543 O O . GLY A 1 190 ? -2.160 -5.842 -5.882 1.00 94.06 190 GLY A O 1
ATOM 1544 N N . TYR A 1 191 ? -2.606 -4.848 -3.924 1.00 95.12 191 TYR A N 1
ATOM 1545 C CA . TYR A 1 191 ? -2.184 -5.995 -3.111 1.00 95.12 191 TYR A CA 1
ATOM 1546 C C . TYR A 1 191 ? -3.066 -7.238 -3.296 1.00 95.12 191 TYR A C 1
ATOM 1548 O O . TYR A 1 191 ? -2.602 -8.339 -2.997 1.00 95.12 191 TYR A O 1
ATOM 1556 N N . ILE A 1 192 ? -4.294 -7.085 -3.803 1.00 96.31 192 ILE A N 1
ATOM 1557 C CA . ILE A 1 192 ? -5.258 -8.176 -3.997 1.00 96.31 192 ILE A CA 1
ATOM 1558 C C . ILE A 1 192 ? -4.749 -9.176 -5.038 1.00 96.31 192 ILE A C 1
ATOM 1560 O O . ILE A 1 192 ? -4.813 -10.386 -4.802 1.00 96.31 192 ILE A O 1
ATOM 1564 N N . ASP A 1 193 ? -4.222 -8.675 -6.162 1.00 92.94 193 ASP A N 1
ATOM 1565 C CA . ASP A 1 193 ? -3.965 -9.482 -7.358 1.00 92.94 193 ASP A CA 1
ATOM 1566 C C . ASP A 1 193 ? -2.547 -9.371 -7.935 1.00 92.94 193 ASP A C 1
ATOM 1568 O O . ASP A 1 193 ? -2.080 -10.286 -8.612 1.00 92.94 193 ASP A O 1
ATOM 1572 N N . ASN A 1 194 ? -1.816 -8.292 -7.653 1.00 91.31 194 ASN A N 1
ATOM 1573 C CA . ASN A 1 194 ? -0.531 -8.067 -8.300 1.00 91.31 194 ASN A CA 1
ATOM 1574 C C . ASN A 1 194 ? 0.508 -9.114 -7.833 1.00 91.31 194 ASN A C 1
ATOM 1576 O O . ASN A 1 194 ? 0.700 -9.290 -6.619 1.00 91.31 194 ASN A O 1
ATOM 1580 N N . PRO A 1 195 ? 1.217 -9.795 -8.759 1.00 88.56 195 PRO A N 1
ATOM 1581 C CA . PRO A 1 195 ? 2.215 -10.814 -8.437 1.00 88.56 195 PRO A CA 1
ATOM 1582 C C . PRO A 1 195 ? 3.270 -10.375 -7.418 1.00 88.56 195 PRO A C 1
ATOM 1584 O O . PRO A 1 195 ? 3.676 -11.176 -6.583 1.00 88.56 195 PRO A O 1
ATOM 1587 N N . THR A 1 196 ? 3.675 -9.098 -7.409 1.00 89.81 196 THR A N 1
ATOM 1588 C CA . THR A 1 196 ? 4.733 -8.620 -6.500 1.00 89.81 196 THR A CA 1
ATOM 1589 C C . THR A 1 196 ? 4.357 -8.681 -5.019 1.00 89.81 196 THR A C 1
ATOM 1591 O O . THR A 1 196 ? 5.242 -8.619 -4.174 1.00 89.81 196 THR A O 1
ATOM 1594 N N . PHE A 1 197 ? 3.067 -8.790 -4.688 1.00 94.00 197 PHE A N 1
ATOM 1595 C CA . PHE A 1 197 ? 2.561 -8.805 -3.311 1.00 94.00 197 PHE A CA 1
ATOM 1596 C C . PHE A 1 197 ? 2.347 -10.218 -2.749 1.00 94.00 197 PHE A C 1
ATOM 1598 O O . PHE A 1 197 ? 1.730 -10.367 -1.695 1.00 94.00 197 PHE A O 1
ATOM 1605 N N . ARG A 1 198 ? 2.865 -11.268 -3.403 1.00 93.44 198 ARG A N 1
ATOM 1606 C CA . ARG A 1 198 ? 2.691 -12.661 -2.956 1.00 93.44 198 ARG A CA 1
ATOM 1607 C C . ARG A 1 198 ? 3.128 -12.885 -1.503 1.00 93.44 198 ARG A C 1
ATOM 1609 O O . ARG A 1 198 ? 2.377 -13.476 -0.734 1.00 93.44 198 ARG A O 1
ATOM 1616 N N . GLY A 1 199 ? 4.297 -12.367 -1.112 1.00 94.31 199 GLY A N 1
ATOM 1617 C CA . GLY A 1 199 ? 4.791 -12.467 0.269 1.00 94.31 199 GLY A CA 1
ATOM 1618 C C . GLY A 1 199 ? 3.907 -11.725 1.276 1.00 94.31 199 GLY A C 1
ATOM 1619 O O . GLY A 1 199 ? 3.607 -12.255 2.342 1.00 94.31 199 GLY A O 1
ATOM 1620 N N . MET A 1 200 ? 3.405 -10.538 0.915 1.00 95.81 200 MET A N 1
ATOM 1621 C CA . MET A 1 200 ? 2.428 -9.804 1.730 1.00 95.81 200 MET A CA 1
ATOM 1622 C C . MET A 1 200 ? 1.147 -10.619 1.930 1.00 95.81 200 MET A C 1
ATOM 1624 O O . MET A 1 200 ? 0.718 -10.793 3.066 1.00 95.81 200 MET A O 1
ATOM 1628 N N . ARG A 1 201 ? 0.546 -11.145 0.854 1.00 96.31 201 ARG A N 1
ATOM 1629 C CA . ARG A 1 201 ? -0.683 -11.948 0.951 1.00 96.31 201 ARG A CA 1
ATOM 1630 C C . ARG A 1 201 ? -0.474 -13.195 1.805 1.00 96.31 201 ARG A C 1
ATOM 1632 O O . ARG A 1 201 ? -1.282 -13.452 2.691 1.00 96.31 201 ARG A O 1
ATOM 1639 N N . TRP A 1 202 ? 0.641 -13.904 1.622 1.00 95.25 202 TRP A N 1
ATOM 1640 C CA . TRP A 1 202 ? 1.009 -15.036 2.476 1.00 95.25 202 TRP A CA 1
ATOM 1641 C C . TRP A 1 202 ? 1.121 -14.638 3.956 1.00 95.25 202 TRP A C 1
ATOM 1643 O O . TRP A 1 202 ? 0.535 -15.288 4.819 1.00 95.25 202 TRP A O 1
ATOM 1653 N N . ALA A 1 203 ? 1.813 -13.539 4.265 1.00 95.50 203 ALA A N 1
ATOM 1654 C CA . ALA A 1 203 ? 1.960 -13.063 5.638 1.00 95.50 203 ALA A CA 1
ATOM 1655 C C . ALA A 1 203 ? 0.619 -12.637 6.265 1.00 95.50 203 ALA A C 1
ATOM 1657 O O . ALA A 1 203 ? 0.383 -12.909 7.440 1.00 95.50 203 ALA A O 1
ATOM 1658 N N . LEU A 1 204 ? -0.278 -12.013 5.496 1.00 96.69 204 LEU A N 1
ATOM 1659 C CA . LEU A 1 204 ? -1.625 -11.673 5.963 1.00 96.69 204 LEU A CA 1
ATOM 1660 C C . LEU A 1 204 ? -2.455 -12.927 6.255 1.00 96.69 204 LEU A C 1
ATOM 1662 O O . LEU A 1 204 ? -3.054 -13.020 7.325 1.00 96.69 204 LEU A O 1
ATOM 1666 N N . LEU A 1 205 ? -2.443 -13.906 5.346 1.00 95.50 205 LEU A N 1
ATOM 1667 C CA . LEU A 1 205 ? -3.115 -15.194 5.538 1.00 95.50 205 LEU A CA 1
ATOM 1668 C C . LEU A 1 205 ? -2.597 -15.923 6.780 1.00 95.50 205 LEU A C 1
ATOM 1670 O O . LEU A 1 205 ? -3.374 -16.550 7.491 1.00 95.50 205 LEU A O 1
ATOM 1674 N N . ALA A 1 206 ? -1.299 -15.809 7.070 1.00 92.44 206 ALA A N 1
ATOM 1675 C CA . ALA A 1 206 ? -0.690 -16.416 8.248 1.00 92.44 206 ALA A CA 1
ATOM 1676 C C . ALA A 1 206 ? -1.060 -15.681 9.549 1.00 92.44 206 ALA A C 1
ATOM 1678 O O . ALA A 1 206 ? -1.150 -16.303 10.609 1.00 92.44 206 ALA A O 1
ATOM 1679 N N . ALA A 1 207 ? -1.257 -14.361 9.488 1.00 93.12 207 ALA A N 1
ATOM 1680 C CA . ALA A 1 207 ? -1.507 -13.526 10.659 1.00 93.12 207 ALA A CA 1
ATOM 1681 C C . ALA A 1 207 ? -2.983 -13.493 11.097 1.00 93.12 207 ALA A C 1
ATOM 1683 O O . ALA A 1 207 ? -3.253 -13.427 12.306 1.00 93.12 207 ALA A O 1
ATOM 1684 N N . PHE A 1 208 ? -3.914 -13.534 10.138 1.00 95.00 208 PHE A N 1
ATOM 1685 C CA . PHE A 1 208 ? -5.350 -13.309 10.332 1.00 95.00 208 PHE A CA 1
ATOM 1686 C C . PHE A 1 208 ? -6.183 -14.549 9.984 1.00 95.00 208 PHE A C 1
ATOM 1688 O O . PHE A 1 208 ? -5.966 -15.175 8.955 1.00 95.00 208 PHE A O 1
ATOM 1695 N N . ASP A 1 209 ? -7.187 -14.868 10.808 1.00 92.81 209 ASP A N 1
ATOM 1696 C CA . ASP A 1 209 ? -8.065 -16.034 10.611 1.00 92.81 209 ASP A CA 1
ATOM 1697 C C . ASP A 1 209 ? -9.202 -15.760 9.614 1.00 92.81 209 ASP A C 1
ATOM 1699 O O . ASP A 1 209 ? -9.796 -16.684 9.053 1.00 92.81 209 ASP A O 1
ATOM 1703 N N . ARG A 1 210 ? -9.568 -14.485 9.433 1.00 95.25 210 ARG A N 1
ATOM 1704 C CA . ARG A 1 210 ? -10.583 -14.057 8.463 1.00 95.25 210 ARG A CA 1
ATOM 1705 C C . ARG A 1 210 ? -10.100 -12.819 7.734 1.00 95.25 210 ARG A C 1
ATOM 1707 O O . ARG A 1 210 ? -9.682 -11.857 8.377 1.00 95.25 210 ARG A O 1
ATOM 1714 N N . ILE A 1 211 ? -10.205 -12.839 6.414 1.00 97.19 211 ILE A N 1
ATOM 1715 C CA . ILE A 1 211 ? -9.868 -11.725 5.536 1.00 97.19 211 ILE A CA 1
ATOM 1716 C C . ILE A 1 211 ? -11.081 -11.453 4.656 1.00 97.19 211 ILE A C 1
ATOM 1718 O O . ILE A 1 211 ? -11.560 -12.344 3.965 1.00 97.19 211 ILE A O 1
ATOM 1722 N N . ALA A 1 212 ? -11.588 -10.229 4.691 1.00 97.31 212 ALA A N 1
ATOM 1723 C CA . ALA A 1 212 ? -12.653 -9.778 3.815 1.00 97.31 212 ALA A CA 1
ATOM 1724 C C . ALA A 1 212 ? -12.181 -8.537 3.057 1.00 97.31 212 ALA A C 1
ATOM 1726 O O . ALA A 1 212 ? -11.669 -7.597 3.667 1.00 97.31 212 ALA A O 1
ATOM 1727 N N . VAL A 1 213 ? -12.333 -8.544 1.737 1.00 98.06 213 VAL A N 1
ATOM 1728 C CA . VAL A 1 213 ? -11.914 -7.444 0.865 1.00 98.06 213 VAL A CA 1
ATOM 1729 C C . VAL A 1 213 ? -13.093 -6.986 0.018 1.00 98.06 213 VAL A C 1
ATOM 1731 O O . VAL A 1 213 ? -13.670 -7.780 -0.719 1.00 98.06 213 VAL A O 1
ATOM 1734 N N . VAL A 1 214 ? -13.442 -5.705 0.120 1.00 98.00 214 VAL A N 1
ATOM 1735 C CA . VAL A 1 214 ? -14.364 -5.051 -0.816 1.00 98.00 214 VAL A CA 1
ATOM 1736 C C . VAL A 1 214 ? -13.520 -4.268 -1.813 1.00 98.00 214 VAL A C 1
ATOM 1738 O O . VAL A 1 214 ? -12.971 -3.225 -1.453 1.00 98.00 214 VAL A O 1
ATOM 1741 N N . ASP A 1 215 ? -13.375 -4.779 -3.033 1.00 97.62 215 ASP A N 1
ATOM 1742 C CA . ASP A 1 215 ? -12.701 -4.075 -4.122 1.00 97.62 215 ASP A CA 1
ATOM 1743 C C . ASP A 1 215 ? -13.653 -3.020 -4.688 1.00 97.62 215 ASP A C 1
ATOM 1745 O O . ASP A 1 215 ? -14.723 -3.333 -5.206 1.00 97.62 215 ASP A O 1
ATOM 1749 N N . LEU A 1 216 ? -13.299 -1.747 -4.516 1.00 97.38 216 LEU A N 1
ATOM 1750 C CA . LEU A 1 216 ? -14.089 -0.621 -5.007 1.00 97.38 216 LEU A CA 1
ATOM 1751 C C . LEU A 1 216 ? -13.654 -0.212 -6.415 1.00 97.38 216 LEU A C 1
ATOM 1753 O O . LEU A 1 216 ? -14.196 0.763 -6.932 1.00 97.38 216 LEU A O 1
ATOM 1757 N N . HIS A 1 217 ? -12.676 -0.899 -7.015 1.00 96.75 217 HIS A N 1
ATOM 1758 C CA . HIS A 1 217 ? -12.174 -0.638 -8.361 1.00 96.75 217 HIS A CA 1
ATOM 1759 C C . HIS A 1 217 ? -11.829 0.842 -8.587 1.00 96.75 217 HIS A C 1
ATOM 1761 O O . HIS A 1 217 ? -11.212 1.479 -7.728 1.00 96.75 217 HIS A O 1
ATOM 1767 N N . GLY A 1 218 ? -12.182 1.402 -9.744 1.00 93.88 218 GLY A N 1
ATOM 1768 C CA . GLY A 1 218 ? -11.878 2.770 -10.140 1.00 93.88 218 GLY A CA 1
ATOM 1769 C C . GLY A 1 218 ? -10.457 2.943 -10.667 1.00 93.88 218 GLY A C 1
ATOM 1770 O O . GLY A 1 218 ? -9.906 4.042 -10.569 1.00 93.88 218 GLY A O 1
ATOM 1771 N N . ASN A 1 219 ? -9.826 1.875 -11.169 1.00 93.62 219 ASN A N 1
ATOM 1772 C CA . ASN A 1 219 ? -8.457 1.930 -11.669 1.00 93.62 219 ASN A CA 1
ATOM 1773 C C . ASN A 1 219 ? -8.398 2.305 -13.156 1.00 93.62 219 ASN A C 1
ATOM 1775 O O . ASN A 1 219 ? -8.427 1.453 -14.050 1.00 93.62 219 ASN A O 1
ATOM 1779 N N . THR A 1 220 ? -8.224 3.594 -13.434 1.00 90.44 220 THR A N 1
ATOM 1780 C CA . THR A 1 220 ? -8.114 4.094 -14.811 1.00 90.44 220 THR A CA 1
ATOM 1781 C C . THR A 1 220 ? -6.781 3.716 -15.466 1.00 90.44 220 THR A C 1
ATOM 1783 O O . THR A 1 220 ? -6.719 3.574 -16.688 1.00 90.44 220 THR A O 1
ATOM 1786 N N . LYS A 1 221 ? -5.720 3.458 -14.682 1.00 88.56 221 LYS A N 1
ATOM 1787 C CA . LYS A 1 221 ? -4.404 3.023 -15.203 1.00 88.56 221 LYS A CA 1
ATOM 1788 C C . LYS A 1 221 ? -4.417 1.597 -15.734 1.00 88.56 221 LYS A C 1
ATOM 1790 O O . LYS A 1 221 ? -3.786 1.325 -16.754 1.00 88.56 221 LYS A O 1
ATOM 1795 N N . LYS A 1 222 ? -5.125 0.696 -15.048 1.00 86.69 222 LYS A N 1
ATOM 1796 C CA . LYS A 1 222 ? -5.365 -0.681 -15.504 1.00 86.69 222 LYS A CA 1
ATOM 1797 C C . LYS A 1 222 ? -6.394 -0.742 -16.641 1.00 86.69 222 LYS A C 1
ATOM 1799 O O . LYS A 1 222 ? -6.483 -1.779 -17.288 1.00 86.69 222 LYS A O 1
ATOM 1804 N N . LYS A 1 223 ? -7.121 0.357 -16.901 1.00 86.19 223 LYS A N 1
ATOM 1805 C CA . LYS A 1 223 ? -8.269 0.410 -17.821 1.00 86.19 223 LYS A CA 1
ATOM 1806 C C . LYS A 1 223 ? -9.286 -0.680 -17.484 1.00 86.19 223 LYS A C 1
ATOM 1808 O O . LYS A 1 223 ? -9.694 -1.444 -18.354 1.00 86.19 223 LYS A O 1
ATOM 1813 N N . GLU A 1 224 ? -9.620 -0.786 -16.200 1.00 87.12 224 GLU A N 1
ATOM 1814 C CA . GLU A 1 224 ? -10.613 -1.752 -15.743 1.00 87.12 224 GLU A CA 1
ATOM 1815 C C . GLU A 1 224 ? -11.963 -1.478 -16.400 1.00 87.12 224 GLU A C 1
ATOM 1817 O O . GLU A 1 224 ? -12.379 -0.328 -16.543 1.00 87.12 224 GLU A O 1
ATOM 1822 N N . VAL A 1 225 ? -12.623 -2.557 -16.810 1.00 87.19 225 VAL A N 1
ATOM 1823 C CA . VAL A 1 225 ? -13.955 -2.515 -17.400 1.00 87.19 225 VAL A CA 1
ATOM 1824 C C . VAL A 1 225 ? -14.852 -3.378 -16.519 1.00 87.19 225 VAL A C 1
ATOM 1826 O O . VAL A 1 225 ? -14.534 -4.558 -16.328 1.00 87.19 225 VAL A O 1
ATOM 1829 N N . PRO A 1 226 ? -15.938 -2.815 -15.967 1.00 91.75 226 PRO A N 1
ATOM 1830 C CA . PRO A 1 226 ? -16.956 -3.588 -15.278 1.00 91.75 226 PRO A CA 1
ATOM 1831 C C . PRO A 1 226 ? -17.449 -4.775 -16.114 1.00 91.75 226 PRO A C 1
ATOM 1833 O O . PRO A 1 226 ? -17.528 -4.664 -17.339 1.00 91.75 226 PRO A O 1
ATOM 1836 N N . PRO A 1 227 ? -17.858 -5.890 -15.486 1.00 90.19 227 PRO A N 1
ATOM 1837 C CA . PRO A 1 227 ? -18.410 -7.038 -16.206 1.00 90.19 227 PRO A CA 1
ATOM 1838 C C . PRO A 1 227 ? -19.633 -6.714 -17.078 1.00 90.19 227 PRO A C 1
ATOM 1840 O O . PRO A 1 227 ? -19.871 -7.396 -18.069 1.00 90.19 227 PRO A O 1
ATOM 1843 N N . ASP A 1 228 ? -20.401 -5.681 -16.726 1.00 90.31 228 ASP A N 1
ATOM 1844 C CA . ASP A 1 228 ? -21.561 -5.202 -17.487 1.00 90.31 228 ASP A CA 1
ATOM 1845 C C . ASP A 1 228 ? -21.196 -4.193 -18.597 1.00 90.31 228 ASP A C 1
ATOM 1847 O O . ASP A 1 228 ? -22.077 -3.701 -19.300 1.00 90.31 228 ASP A O 1
ATOM 1851 N N . GLY A 1 229 ? -19.907 -3.871 -18.766 1.00 89.94 229 GLY A N 1
ATOM 1852 C CA . GLY A 1 229 ? -19.419 -2.871 -19.719 1.00 89.94 229 GLY A CA 1
ATOM 1853 C C . GLY A 1 229 ? -19.753 -1.425 -19.339 1.00 89.94 229 GLY A C 1
ATOM 1854 O O . GLY A 1 229 ? -19.520 -0.514 -20.136 1.00 89.94 229 GLY A O 1
ATOM 1855 N N . GLY A 1 230 ? -20.309 -1.204 -18.145 1.00 90.00 230 GLY A N 1
ATOM 1856 C CA . GLY A 1 230 ? -20.710 0.106 -17.660 1.00 90.00 230 GLY A CA 1
ATOM 1857 C C . GLY A 1 230 ? -19.535 1.022 -17.319 1.00 90.00 230 GLY A C 1
ATOM 1858 O O . GLY A 1 230 ? -18.357 0.680 -17.429 1.00 90.00 230 GLY A O 1
ATOM 1859 N N . ARG A 1 231 ? -19.868 2.234 -16.868 1.00 91.69 231 ARG A N 1
ATOM 1860 C CA . ARG A 1 231 ? -18.875 3.182 -16.356 1.00 91.69 231 ARG A CA 1
ATOM 1861 C C . ARG A 1 231 ? -18.506 2.830 -14.919 1.00 91.69 231 ARG A C 1
ATOM 1863 O O . ARG A 1 231 ? -19.385 2.630 -14.084 1.00 91.69 231 ARG A O 1
ATOM 1870 N N . ASP A 1 232 ? -17.211 2.867 -14.628 1.00 95.38 232 ASP A N 1
ATOM 1871 C CA . ASP A 1 232 ? -16.683 2.727 -13.276 1.00 95.38 232 ASP A CA 1
ATOM 1872 C C . ASP A 1 232 ? -15.986 4.006 -12.816 1.00 95.38 232 ASP A C 1
ATOM 1874 O O . ASP A 1 232 ? -15.165 4.577 -13.537 1.00 95.38 232 ASP A O 1
ATOM 1878 N N . GLU A 1 233 ? -16.316 4.466 -11.613 1.00 94.62 233 GLU A N 1
ATOM 1879 C CA . GLU A 1 233 ? -15.736 5.668 -11.023 1.00 94.62 233 GLU A CA 1
ATOM 1880 C C . GLU A 1 233 ? -15.033 5.354 -9.709 1.00 94.62 233 GLU A C 1
ATOM 1882 O O . GLU A 1 233 ? -15.545 4.633 -8.851 1.00 94.62 233 GLU A O 1
ATOM 1887 N N . ASN A 1 234 ? -13.860 5.947 -9.516 1.00 95.81 234 ASN A N 1
ATOM 1888 C CA . ASN A 1 234 ? -13.153 5.861 -8.249 1.00 95.81 234 ASN A CA 1
ATOM 1889 C C . ASN A 1 234 ? -13.898 6.641 -7.152 1.00 95.81 234 ASN A C 1
ATOM 1891 O O . ASN A 1 234 ? -14.466 7.707 -7.409 1.00 95.81 234 ASN A O 1
ATOM 1895 N N . VAL A 1 235 ? -13.876 6.129 -5.918 1.00 95.44 235 VAL A N 1
ATOM 1896 C CA . VAL A 1 235 ? -14.464 6.809 -4.747 1.00 95.44 235 VAL A CA 1
ATOM 1897 C C . VAL A 1 235 ? -13.648 8.022 -4.286 1.00 95.44 235 VAL A C 1
ATOM 1899 O O . VAL A 1 235 ? -14.160 8.871 -3.572 1.00 95.44 235 VAL A O 1
ATOM 1902 N N . PHE A 1 236 ? -12.400 8.148 -4.728 1.00 94.44 236 PHE A N 1
ATOM 1903 C CA . PHE A 1 236 ? -11.580 9.345 -4.572 1.00 94.44 236 PHE A CA 1
ATOM 1904 C C . PHE A 1 236 ? -11.257 9.953 -5.940 1.00 94.44 236 PHE A C 1
ATOM 1906 O O . PHE A 1 236 ? -11.395 9.302 -6.975 1.00 94.44 236 PHE A O 1
ATOM 1913 N N . ASP A 1 237 ? -10.787 11.198 -5.962 1.00 93.38 237 ASP A N 1
ATOM 1914 C CA . ASP A 1 237 ? -10.314 11.863 -7.183 1.00 93.38 237 ASP A CA 1
ATOM 1915 C C . ASP A 1 237 ? -8.874 11.433 -7.527 1.00 93.38 237 ASP A C 1
ATOM 1917 O O . ASP A 1 237 ? -7.942 12.236 -7.527 1.00 93.38 237 ASP A O 1
ATOM 1921 N N . ILE A 1 238 ? -8.684 10.129 -7.764 1.00 92.19 238 ILE A N 1
ATOM 1922 C CA . ILE A 1 238 ? -7.395 9.490 -8.079 1.00 92.19 238 ILE A CA 1
ATOM 1923 C C . ILE A 1 238 ? -7.539 8.450 -9.201 1.00 92.19 238 ILE A C 1
ATOM 1925 O O . ILE A 1 238 ? -8.636 8.005 -9.527 1.00 92.19 238 ILE A O 1
ATOM 1929 N N . GLU A 1 239 ? -6.409 8.034 -9.779 1.00 92.12 239 GLU A N 1
ATOM 1930 C CA . GLU A 1 239 ? -6.366 7.096 -10.916 1.00 92.12 239 GLU A CA 1
ATOM 1931 C C . GLU A 1 239 ? -6.185 5.625 -10.504 1.00 92.12 239 GLU A C 1
ATOM 1933 O O . GLU A 1 239 ? -6.439 4.708 -11.285 1.00 92.12 239 GLU A O 1
ATOM 1938 N N . GLN A 1 240 ? -5.654 5.382 -9.305 1.00 92.38 240 GLN A N 1
ATOM 1939 C CA . GLN A 1 240 ? -5.415 4.043 -8.775 1.00 92.38 240 GLN A CA 1
ATOM 1940 C C . GLN A 1 240 ? -6.685 3.504 -8.127 1.00 92.38 240 GLN A C 1
ATOM 1942 O O . GLN A 1 240 ? -7.284 4.190 -7.302 1.00 92.38 240 GLN A O 1
ATOM 1947 N N . GLY A 1 241 ? -7.043 2.257 -8.432 1.00 95.12 241 GLY A N 1
ATOM 1948 C CA . GLY A 1 241 ? -8.185 1.619 -7.787 1.00 95.12 241 GLY A CA 1
ATOM 1949 C C . GLY A 1 241 ? -7.964 1.401 -6.292 1.00 95.12 241 GLY A C 1
ATOM 1950 O O . GLY A 1 241 ? -6.822 1.259 -5.834 1.00 95.12 241 GLY A O 1
ATOM 1951 N N . VAL A 1 242 ? -9.054 1.386 -5.529 1.00 97.38 242 VAL A N 1
ATOM 1952 C CA . VAL A 1 242 ? -9.020 1.261 -4.066 1.00 97.38 242 VAL A CA 1
ATOM 1953 C C . VAL A 1 242 ? -9.891 0.122 -3.561 1.00 97.38 242 VAL A C 1
ATOM 1955 O O . VAL A 1 242 ? -10.862 -0.267 -4.194 1.00 97.38 242 VAL A O 1
ATOM 1958 N N . ALA A 1 243 ? -9.541 -0.410 -2.397 1.00 97.88 243 ALA A N 1
ATOM 1959 C CA . ALA A 1 243 ? -10.275 -1.477 -1.739 1.00 97.88 243 ALA A CA 1
ATOM 1960 C C . ALA A 1 243 ? -10.322 -1.258 -0.229 1.00 97.88 243 ALA A C 1
ATOM 1962 O O . ALA A 1 243 ? -9.399 -0.691 0.360 1.00 97.88 243 ALA A O 1
ATOM 1963 N N . ILE A 1 244 ? -11.384 -1.755 0.400 1.00 98.12 244 ILE A N 1
ATOM 1964 C CA . ILE A 1 244 ? -11.517 -1.824 1.855 1.00 98.12 244 ILE A CA 1
ATOM 1965 C C . ILE A 1 244 ? -11.101 -3.226 2.304 1.00 98.12 244 ILE A C 1
ATOM 1967 O O . ILE A 1 244 ? -11.754 -4.209 1.957 1.00 98.12 244 ILE A O 1
ATOM 1971 N N . GLY A 1 245 ? -10.025 -3.318 3.083 1.00 97.94 245 GLY A N 1
ATOM 1972 C CA . GLY A 1 245 ? -9.547 -4.555 3.696 1.00 97.94 245 GLY A CA 1
ATOM 1973 C C . GLY A 1 245 ? -9.968 -4.653 5.161 1.00 97.94 245 GLY A C 1
ATOM 1974 O O . GLY A 1 245 ? -9.630 -3.783 5.963 1.00 97.94 245 GLY A O 1
ATOM 1975 N N . LEU A 1 246 ? -10.684 -5.720 5.517 1.00 97.69 246 LEU A N 1
ATOM 1976 C CA . LEU A 1 246 ? -11.141 -6.034 6.872 1.00 97.69 246 LEU A CA 1
ATOM 1977 C C . LEU A 1 246 ? -10.552 -7.377 7.316 1.00 97.69 246 LEU A C 1
ATOM 1979 O O . LEU A 1 246 ? -10.990 -8.430 6.847 1.00 97.69 246 LEU A O 1
ATOM 1983 N N . PHE A 1 247 ? -9.565 -7.365 8.215 1.00 97.62 247 PHE A N 1
ATOM 1984 C CA . PHE A 1 247 ? -8.864 -8.585 8.645 1.00 97.62 247 PHE A CA 1
ATOM 1985 C C . PHE A 1 247 ? -9.030 -8.816 10.145 1.00 97.62 247 PHE A C 1
ATOM 1987 O O . PHE A 1 247 ? -8.899 -7.887 10.940 1.00 97.62 247 PHE A O 1
ATOM 1994 N N . VAL A 1 248 ? -9.318 -10.053 10.546 1.00 96.44 248 VAL A N 1
ATOM 1995 C CA . VAL A 1 248 ? -9.633 -10.408 11.935 1.00 96.44 248 VAL A CA 1
ATOM 1996 C C . VAL A 1 248 ? -8.699 -11.501 12.431 1.00 96.44 248 VAL A C 1
ATOM 1998 O O . VAL A 1 248 ? -8.573 -12.557 11.810 1.00 96.44 248 VAL A O 1
ATOM 2001 N N . LYS A 1 249 ? -8.089 -11.257 13.592 1.00 93.81 249 LYS A N 1
ATOM 2002 C CA . LYS A 1 249 ? -7.335 -12.232 14.379 1.00 93.81 249 LYS A CA 1
ATOM 2003 C C . LYS A 1 249 ? -8.121 -12.586 15.639 1.00 93.81 249 LYS A C 1
ATOM 2005 O O . LYS A 1 249 ? -8.458 -11.706 16.430 1.00 93.81 249 LYS A O 1
ATOM 2010 N N . SER A 1 250 ? -8.396 -13.868 15.828 1.00 89.62 250 SER A N 1
ATOM 2011 C CA . SER A 1 250 ? -9.128 -14.418 16.969 1.00 89.62 250 SER A CA 1
ATOM 2012 C C . SER A 1 250 ? -8.155 -15.014 17.991 1.00 89.62 250 SER A C 1
ATOM 2014 O O . SER A 1 250 ? -7.131 -15.583 17.621 1.00 89.62 250 SER A O 1
ATOM 2016 N N . SER A 1 251 ? -8.497 -14.951 19.281 1.00 74.75 251 SER A N 1
ATOM 2017 C CA . SER A 1 251 ? -7.664 -15.493 20.370 1.00 74.75 251 SER A CA 1
ATOM 2018 C C . SER A 1 251 ? -7.512 -17.022 20.352 1.00 74.75 251 SER A C 1
ATOM 2020 O O . SER A 1 251 ? -6.628 -17.554 21.012 1.00 74.75 251 SER A O 1
ATOM 2022 N N . ALA A 1 252 ? -8.353 -17.735 19.597 1.00 58.19 252 ALA A N 1
ATOM 2023 C CA . ALA A 1 252 ? -8.400 -19.199 19.557 1.00 58.19 252 ALA A CA 1
ATOM 2024 C C . ALA A 1 252 ? -7.327 -19.858 18.657 1.00 58.19 252 ALA A C 1
ATOM 2026 O O . ALA A 1 252 ? -7.313 -21.078 18.503 1.00 58.19 252 ALA A O 1
ATOM 2027 N N . GLY A 1 253 ? -6.440 -19.084 18.023 1.00 53.72 253 GLY A N 1
ATOM 2028 C CA . GLY A 1 253 ? -5.345 -19.618 17.210 1.00 53.72 253 GLY A CA 1
ATOM 2029 C C . GLY A 1 253 ? -4.111 -19.923 18.055 1.00 53.72 253 GLY A C 1
ATOM 2030 O O . GLY A 1 253 ? -3.254 -19.055 18.182 1.00 53.72 253 GLY A O 1
ATOM 2031 N N . GLY A 1 254 ? -4.035 -21.134 18.616 1.00 46.31 254 GLY A N 1
ATOM 2032 C CA . GLY A 1 254 ? -2.898 -21.603 19.413 1.00 46.31 254 GLY A CA 1
ATOM 2033 C C . GLY A 1 254 ? -1.541 -21.483 18.708 1.00 46.31 254 GLY A C 1
ATOM 2034 O O . GLY A 1 254 ? -1.453 -21.473 17.478 1.00 46.31 254 GLY A O 1
ATOM 2035 N N . GLU A 1 255 ? -0.490 -21.397 19.524 1.00 42.12 255 GLU A N 1
ATOM 2036 C CA . GLU A 1 255 ? 0.926 -21.408 19.148 1.00 42.12 255 GLU A CA 1
ATOM 2037 C C . GLU A 1 255 ? 1.292 -22.720 18.435 1.00 42.12 255 GLU A C 1
ATOM 2039 O O . GLU A 1 255 ? 1.804 -23.672 19.010 1.00 42.12 255 GLU A O 1
ATOM 2044 N N . GLY A 1 256 ? 0.992 -22.791 17.147 1.00 44.25 256 GLY A N 1
ATOM 2045 C CA . GLY A 1 256 ? 1.368 -23.889 16.274 1.00 44.25 256 GLY A CA 1
ATOM 2046 C C . GLY A 1 256 ? 1.342 -23.383 14.845 1.00 44.25 256 GLY A C 1
ATOM 2047 O O . GLY A 1 256 ? 0.420 -22.666 14.460 1.00 44.25 256 GLY A O 1
ATOM 2048 N N . ARG A 1 257 ? 2.377 -23.701 14.060 1.00 43.66 257 ARG A N 1
ATOM 2049 C CA . ARG A 1 257 ? 2.482 -23.336 12.639 1.00 43.66 257 ARG A CA 1
ATOM 2050 C C . ARG A 1 257 ? 1.233 -23.817 11.886 1.00 43.66 257 ARG A C 1
ATOM 2052 O O . ARG A 1 257 ? 1.172 -24.963 11.449 1.00 43.66 257 ARG A O 1
ATOM 2059 N N . LYS A 1 258 ? 0.228 -22.949 11.738 1.00 52.62 258 LYS A N 1
ATOM 2060 C CA . LYS A 1 258 ? -0.929 -23.196 10.874 1.00 52.62 258 LYS A CA 1
ATOM 2061 C C . LYS A 1 258 ? -0.423 -23.295 9.432 1.00 52.62 258 LYS A C 1
ATOM 2063 O O . LYS A 1 258 ? 0.367 -22.456 8.999 1.00 52.62 258 LYS A O 1
ATOM 2068 N N . ARG A 1 259 ? -0.891 -24.286 8.665 1.00 50.94 259 ARG A N 1
ATOM 2069 C CA . ARG A 1 259 ? -0.760 -24.259 7.199 1.00 50.94 259 ARG A CA 1
ATOM 2070 C C . ARG A 1 259 ? -1.520 -23.029 6.693 1.00 50.94 259 ARG A C 1
ATOM 2072 O O . ARG A 1 259 ? -2.746 -23.007 6.707 1.00 50.94 259 ARG A O 1
ATOM 2079 N N . VAL A 1 260 ? -0.762 -22.013 6.288 1.00 55.50 260 VAL A N 1
ATOM 2080 C CA . VAL A 1 260 ? -1.201 -20.634 6.011 1.00 55.50 260 VAL A CA 1
ATOM 2081 C C . VAL A 1 260 ? -2.378 -20.531 5.031 1.00 55.50 260 VAL A C 1
ATOM 2083 O O . VAL A 1 260 ? -3.228 -19.666 5.201 1.00 55.50 260 VAL A O 1
ATOM 2086 N N . ALA A 1 261 ? -2.468 -21.426 4.043 1.00 47.81 261 ALA A N 1
ATOM 2087 C CA . ALA A 1 261 ? -3.510 -21.370 3.013 1.00 47.81 261 ALA A CA 1
ATOM 2088 C C . ALA A 1 261 ? -4.837 -22.050 3.408 1.00 47.81 261 ALA A C 1
ATOM 2090 O O . ALA A 1 261 ? -5.880 -21.673 2.897 1.00 47.81 261 ALA A O 1
ATOM 2091 N N . ALA A 1 262 ? -4.827 -23.027 4.324 1.00 51.03 262 ALA A N 1
ATOM 2092 C CA . ALA A 1 262 ? -6.001 -23.874 4.586 1.00 51.03 262 ALA A CA 1
ATOM 2093 C C . ALA A 1 262 ? -6.863 -23.419 5.781 1.00 51.03 262 ALA A C 1
ATOM 2095 O O . ALA A 1 262 ? -7.944 -23.960 6.002 1.00 51.03 262 ALA A O 1
ATOM 2096 N N . ALA A 1 263 ? -6.382 -22.469 6.591 1.00 63.12 263 ALA A N 1
ATOM 2097 C CA . ALA A 1 263 ? -7.023 -22.107 7.860 1.00 63.12 263 ALA A CA 1
ATOM 2098 C C . ALA A 1 263 ? -7.768 -20.762 7.836 1.00 63.12 263 ALA A C 1
ATOM 2100 O O . ALA A 1 263 ? -8.631 -20.534 8.688 1.00 63.12 263 ALA A O 1
ATOM 2101 N N . SER A 1 264 ? -7.435 -19.878 6.895 1.00 77.69 264 SER A N 1
ATOM 2102 C CA . SER A 1 264 ? -7.941 -18.504 6.870 1.00 77.69 264 SER A CA 1
ATOM 2103 C C . SER A 1 264 ? -9.110 -18.387 5.903 1.00 77.69 264 SER A C 1
ATOM 2105 O O . SER A 1 264 ? -8.998 -18.740 4.734 1.00 77.69 264 SER A O 1
ATOM 2107 N N . ARG A 1 265 ? -10.250 -17.892 6.390 1.00 91.69 265 ARG A N 1
ATOM 2108 C CA . ARG A 1 265 ? -11.446 -17.701 5.556 1.00 91.69 265 ARG A CA 1
ATOM 2109 C C . ARG A 1 265 ? -11.316 -16.393 4.794 1.00 91.69 265 ARG A C 1
ATOM 2111 O O . ARG A 1 265 ? -11.293 -15.333 5.427 1.00 91.69 265 ARG A O 1
ATOM 2118 N N . VAL A 1 266 ? -11.228 -16.469 3.469 1.00 95.94 266 VAL A N 1
ATOM 2119 C CA . VAL A 1 266 ? -11.064 -15.298 2.606 1.00 95.94 266 VAL A CA 1
ATOM 2120 C C . VAL A 1 266 ? -12.339 -15.041 1.825 1.00 95.94 266 VAL A C 1
ATOM 2122 O O . VAL A 1 266 ? -12.885 -15.940 1.195 1.00 95.94 266 VAL A O 1
ATOM 2125 N N . ARG A 1 267 ? -12.805 -13.795 1.864 1.00 96.88 267 ARG A N 1
ATOM 2126 C CA . ARG A 1 267 ? -13.981 -13.334 1.135 1.00 96.88 267 ARG A CA 1
ATOM 2127 C C . ARG A 1 267 ? -13.661 -12.096 0.321 1.00 96.88 267 ARG A C 1
ATOM 2129 O O . ARG A 1 267 ? -12.963 -11.201 0.795 1.00 96.88 267 ARG A O 1
ATOM 2136 N N . HIS A 1 268 ? -14.233 -12.031 -0.869 1.00 97.62 268 HIS A N 1
ATOM 2137 C CA . HIS A 1 268 ? -14.084 -10.920 -1.794 1.00 97.62 268 HIS A CA 1
ATOM 2138 C C . HIS A 1 268 ? -15.451 -10.411 -2.242 1.00 97.62 268 HIS A C 1
ATOM 2140 O O . HIS A 1 268 ? -16.381 -11.198 -2.413 1.00 97.62 268 HIS A O 1
ATOM 2146 N N . SER A 1 269 ? -15.568 -9.107 -2.450 1.00 97.25 269 SER A N 1
ATOM 2147 C CA . SER A 1 269 ? -16.715 -8.488 -3.103 1.00 97.25 269 SER A CA 1
ATOM 2148 C C . SER A 1 269 ? -16.210 -7.431 -4.067 1.00 97.25 269 SER A C 1
ATOM 2150 O O . SER A 1 269 ? -15.544 -6.492 -3.643 1.00 97.25 269 SER A O 1
ATOM 2152 N N . ASP A 1 270 ? -16.585 -7.553 -5.332 1.00 96.31 270 ASP A N 1
ATOM 2153 C CA . ASP A 1 270 ? -16.420 -6.495 -6.323 1.00 96.31 270 ASP A CA 1
ATOM 2154 C C . ASP A 1 270 ? -17.547 -5.463 -6.153 1.00 96.31 270 ASP A C 1
ATOM 2156 O O . ASP A 1 270 ? -18.718 -5.824 -5.991 1.00 96.31 270 ASP A O 1
ATOM 2160 N N . LEU A 1 271 ? -17.211 -4.175 -6.180 1.00 95.94 271 LEU A N 1
ATOM 2161 C CA . LEU A 1 271 ? -18.171 -3.075 -6.152 1.00 95.94 271 LEU A CA 1
ATOM 2162 C C . LEU A 1 271 ? -17.867 -2.089 -7.283 1.00 95.94 271 LEU A C 1
ATOM 2164 O O . LEU A 1 271 ? -17.188 -1.080 -7.096 1.00 95.94 271 LEU A O 1
ATOM 2168 N N . TRP A 1 272 ? -18.403 -2.399 -8.459 1.00 95.69 272 TRP A N 1
ATOM 2169 C CA . TRP A 1 272 ? -18.338 -1.577 -9.667 1.00 95.69 272 TRP A CA 1
ATOM 2170 C C . TRP A 1 272 ? -19.405 -0.471 -9.681 1.00 95.69 272 TRP A C 1
ATOM 2172 O O . TRP A 1 272 ? -20.424 -0.560 -8.991 1.00 95.69 272 TRP A O 1
ATOM 2182 N N . GLY A 1 273 ? -19.187 0.560 -10.499 1.00 95.00 273 GLY A N 1
ATOM 2183 C CA . GLY A 1 273 ? -20.204 1.540 -10.889 1.00 95.00 273 GLY A CA 1
ATOM 2184 C C . GLY A 1 273 ? -19.840 2.995 -10.585 1.00 95.00 273 GLY A C 1
ATOM 2185 O O . GLY A 1 273 ? -18.682 3.344 -10.353 1.00 95.00 273 GLY A O 1
ATOM 2186 N N . ALA A 1 274 ? -20.852 3.863 -10.581 1.00 95.12 274 ALA A N 1
ATOM 2187 C CA . ALA A 1 274 ? -20.695 5.284 -10.273 1.00 95.12 274 ALA A CA 1
ATOM 2188 C C . ALA A 1 274 ? -20.384 5.533 -8.788 1.00 95.12 274 ALA A C 1
ATOM 2190 O O . ALA A 1 274 ? -20.836 4.786 -7.913 1.00 95.12 274 ALA A O 1
ATOM 2191 N N . ARG A 1 275 ? -19.679 6.631 -8.493 1.00 95.38 275 ARG A N 1
ATOM 2192 C CA . ARG A 1 275 ? -19.208 6.985 -7.141 1.00 95.38 275 ARG A CA 1
ATOM 2193 C C . ARG A 1 275 ? -20.340 7.008 -6.107 1.00 95.38 275 ARG A C 1
ATOM 2195 O O . ARG A 1 275 ? -20.243 6.356 -5.069 1.00 95.38 275 ARG A O 1
ATOM 2202 N N . GLU A 1 276 ? -21.445 7.679 -6.423 1.00 95.12 276 GLU A N 1
ATOM 2203 C CA . GLU A 1 276 ? -22.622 7.767 -5.541 1.00 95.12 276 GLU A CA 1
ATOM 2204 C C . GLU A 1 276 ? -23.289 6.403 -5.304 1.00 95.12 276 GLU A C 1
ATOM 2206 O O . GLU A 1 276 ? -23.716 6.084 -4.191 1.00 95.12 276 GLU A O 1
ATOM 2211 N N . GLY A 1 277 ? -23.319 5.549 -6.332 1.00 94.38 277 GLY A N 1
ATOM 2212 C CA . GLY A 1 277 ? -23.826 4.182 -6.214 1.00 94.38 277 GLY A CA 1
ATOM 2213 C C . GLY A 1 277 ? -22.996 3.352 -5.233 1.00 94.38 277 GLY A C 1
ATOM 2214 O O . GLY A 1 277 ? -23.555 2.640 -4.391 1.00 94.38 277 GLY A O 1
ATOM 2215 N N . LYS A 1 278 ? -21.665 3.503 -5.276 1.00 95.62 278 LYS A N 1
ATOM 2216 C CA . LYS A 1 278 ? -20.750 2.859 -4.324 1.00 95.62 278 LYS A CA 1
ATOM 2217 C C . LYS A 1 278 ? -21.013 3.343 -2.898 1.00 95.62 278 LYS A C 1
ATOM 2219 O O . LYS A 1 278 ? -21.159 2.514 -2.002 1.00 95.62 278 LYS A O 1
ATOM 2224 N N . TYR A 1 279 ? -21.157 4.651 -2.679 1.00 95.38 279 TYR A N 1
ATOM 2225 C CA . TYR A 1 279 ? -21.463 5.205 -1.353 1.00 95.38 279 TYR A CA 1
ATOM 2226 C C . TYR A 1 279 ? -22.774 4.679 -0.774 1.00 95.38 279 TYR A C 1
ATOM 2228 O O . TYR A 1 279 ? -22.799 4.221 0.370 1.00 95.38 279 TYR A O 1
ATOM 2236 N N . SER A 1 280 ? -23.843 4.669 -1.573 1.00 94.25 280 SER A N 1
ATOM 2237 C CA . SER A 1 280 ? -25.144 4.144 -1.150 1.00 94.25 280 SER A CA 1
ATOM 2238 C C . SER A 1 280 ? -25.056 2.676 -0.709 1.00 94.25 280 SER A C 1
ATOM 2240 O O . SER A 1 280 ? -25.573 2.299 0.346 1.00 94.25 280 SER A O 1
ATOM 2242 N N . ARG A 1 281 ? -24.323 1.845 -1.463 1.00 92.56 281 ARG A N 1
ATOM 2243 C CA . ARG A 1 281 ? -24.082 0.438 -1.109 1.00 92.56 281 ARG A CA 1
ATOM 2244 C C . ARG A 1 281 ? -23.263 0.296 0.175 1.00 92.56 281 ARG A C 1
ATOM 2246 O O . ARG A 1 281 ? -23.618 -0.521 1.025 1.00 92.56 281 ARG A O 1
ATOM 2253 N N . LEU A 1 282 ? -22.214 1.102 0.345 1.00 93.62 282 LEU A N 1
ATOM 2254 C CA . LEU A 1 282 ? -21.341 1.066 1.523 1.00 93.62 282 LEU A CA 1
ATOM 2255 C C . LEU A 1 282 ? -22.067 1.459 2.819 1.00 93.62 282 LEU A C 1
ATOM 2257 O O . LEU A 1 282 ? -21.787 0.873 3.866 1.00 93.62 282 LEU A O 1
ATOM 2261 N N . LEU A 1 283 ? -23.050 2.365 2.761 1.00 92.81 283 LEU A N 1
ATOM 2262 C CA . LEU A 1 283 ? -23.904 2.705 3.911 1.00 92.81 283 LEU A CA 1
ATOM 2263 C C . LEU A 1 283 ? -24.727 1.511 4.424 1.00 92.81 283 LEU A C 1
ATOM 2265 O O . LEU A 1 283 ? -25.116 1.485 5.591 1.00 92.81 283 LEU A O 1
ATOM 2269 N N . GLY A 1 284 ? -24.962 0.498 3.584 1.00 86.75 284 GLY A N 1
ATOM 2270 C CA . GLY A 1 284 ? -25.600 -0.756 3.985 1.00 86.75 284 GLY A CA 1
ATOM 2271 C C . GLY A 1 284 ? -24.747 -1.638 4.906 1.00 86.75 284 GLY A C 1
ATOM 2272 O O . GLY A 1 284 ? -25.288 -2.547 5.542 1.00 86.75 284 GLY A O 1
ATOM 2273 N N . GLY A 1 285 ? -23.441 -1.366 4.999 1.00 86.25 285 GLY A N 1
ATOM 2274 C CA . GLY A 1 285 ? -22.487 -2.089 5.833 1.00 86.25 285 GLY A CA 1
ATOM 2275 C C . GLY A 1 285 ? -22.192 -3.524 5.376 1.00 86.25 285 GLY A C 1
ATOM 2276 O O . GLY A 1 285 ? -22.808 -4.066 4.461 1.00 86.25 285 GLY A O 1
ATOM 2277 N N . VAL A 1 286 ? -21.258 -4.168 6.084 1.00 83.56 286 VAL A N 1
ATOM 2278 C CA . VAL A 1 286 ? -20.740 -5.525 5.792 1.00 83.56 286 VAL A CA 1
ATOM 2279 C C . VAL A 1 286 ? -21.840 -6.593 5.720 1.00 83.56 286 VAL A C 1
ATOM 2281 O O . VAL A 1 286 ? -21.714 -7.565 4.979 1.00 83.56 286 VAL A O 1
ATOM 2284 N N . ALA A 1 287 ? -22.927 -6.420 6.479 1.00 84.25 287 ALA A N 1
ATOM 2285 C CA . ALA A 1 287 ? -24.041 -7.367 6.530 1.00 84.25 287 ALA A CA 1
ATOM 2286 C C . ALA A 1 287 ? -24.840 -7.444 5.217 1.00 84.25 287 ALA A C 1
ATOM 2288 O O . ALA A 1 287 ? -25.505 -8.446 4.972 1.00 84.25 287 ALA A O 1
ATOM 2289 N N . ARG A 1 288 ? -24.787 -6.397 4.383 1.00 87.62 288 ARG A N 1
ATOM 2290 C CA . ARG A 1 288 ? -25.475 -6.330 3.083 1.00 87.62 288 ARG A CA 1
ATOM 2291 C C . ARG A 1 288 ? -24.533 -6.551 1.898 1.00 87.62 288 ARG A C 1
ATOM 2293 O O . ARG A 1 288 ? -24.964 -6.443 0.752 1.00 87.62 288 ARG A O 1
ATOM 2300 N N . THR A 1 289 ? -23.260 -6.833 2.161 1.00 92.56 289 THR A N 1
ATOM 2301 C CA . THR A 1 289 ? -22.265 -7.119 1.127 1.00 92.56 289 THR A CA 1
ATOM 2302 C C . THR A 1 289 ? -22.423 -8.557 0.638 1.00 92.56 289 THR A C 1
ATOM 2304 O O . THR A 1 289 ? -22.490 -9.488 1.442 1.00 92.56 289 THR A O 1
ATOM 2307 N N . ALA A 1 290 ? -22.477 -8.739 -0.682 1.00 92.94 290 ALA A N 1
ATOM 2308 C CA . ALA A 1 290 ? -22.472 -10.055 -1.307 1.00 92.94 290 ALA A CA 1
ATOM 2309 C C . ALA A 1 290 ? -21.027 -10.558 -1.406 1.00 92.94 290 ALA A C 1
ATOM 2311 O O . ALA A 1 290 ? -20.190 -9.918 -2.032 1.00 92.94 290 ALA A O 1
ATOM 2312 N N . TRP A 1 291 ? -20.731 -11.688 -0.767 1.00 95.62 291 TRP A N 1
ATOM 2313 C CA . TRP A 1 291 ? -19.372 -12.213 -0.665 1.00 95.62 291 TRP A CA 1
ATOM 2314 C C . TRP A 1 291 ? -19.182 -13.438 -1.554 1.00 95.62 291 TRP A C 1
ATOM 2316 O O . TRP A 1 291 ? -19.955 -14.390 -1.462 1.00 95.62 291 TRP A O 1
ATOM 2326 N N . ALA A 1 292 ? -18.106 -13.445 -2.336 1.00 95.25 292 ALA A N 1
ATOM 2327 C CA . ALA A 1 292 ? -17.537 -14.650 -2.919 1.00 95.25 292 ALA A CA 1
ATOM 2328 C C . ALA A 1 292 ? -16.483 -15.223 -1.961 1.00 95.25 292 ALA A C 1
ATOM 2330 O O . ALA A 1 292 ? -15.612 -14.490 -1.487 1.00 95.25 292 ALA A O 1
ATOM 2331 N N . GLU A 1 293 ? -16.558 -16.521 -1.666 1.00 94.62 293 GLU A N 1
ATOM 2332 C CA . GLU A 1 293 ? -15.475 -17.223 -0.969 1.00 94.62 293 GLU A CA 1
ATOM 2333 C C . GLU A 1 293 ? -14.270 -17.352 -1.913 1.00 94.62 293 GLU A C 1
ATOM 2335 O O . GLU A 1 293 ? -14.422 -17.571 -3.117 1.00 94.62 293 GLU A O 1
ATOM 2340 N N . VAL A 1 294 ? -13.069 -17.193 -1.367 1.00 93.12 294 VAL A N 1
ATOM 2341 C CA . VAL A 1 294 ? -11.809 -17.250 -2.110 1.00 93.12 294 VAL A CA 1
ATOM 2342 C C . VAL A 1 294 ? -10.947 -18.359 -1.529 1.00 93.12 294 VAL A C 1
ATOM 2344 O O . VAL A 1 294 ? -10.796 -18.450 -0.312 1.00 93.12 294 VAL A O 1
ATOM 2347 N N . ASP A 1 295 ? -10.351 -19.159 -2.411 1.00 89.81 295 ASP A N 1
ATOM 2348 C CA . ASP A 1 295 ? -9.332 -20.157 -2.084 1.00 89.81 295 ASP A CA 1
ATOM 2349 C C . ASP A 1 295 ? -7.942 -19.632 -2.504 1.00 89.81 295 ASP A C 1
ATOM 2351 O O . ASP A 1 295 ? -7.606 -19.659 -3.695 1.00 89.81 295 ASP A O 1
ATOM 2355 N N . PRO A 1 296 ? -7.134 -19.074 -1.579 1.00 90.44 296 PRO A N 1
ATOM 2356 C CA . PRO A 1 296 ? -5.844 -18.482 -1.917 1.00 90.44 296 PRO A CA 1
ATOM 2357 C C . PRO A 1 296 ? -4.801 -19.566 -2.216 1.00 90.44 296 PRO A C 1
ATOM 2359 O O . PRO A 1 296 ? -4.157 -20.118 -1.320 1.00 90.44 296 PRO A O 1
ATOM 2362 N N . ARG A 1 297 ? -4.586 -19.841 -3.504 1.00 86.31 297 ARG A N 1
ATOM 2363 C CA . ARG A 1 297 ? -3.668 -20.898 -3.960 1.00 86.31 297 ARG A CA 1
ATOM 2364 C C . ARG A 1 297 ? -2.183 -20.534 -3.795 1.00 86.31 297 ARG A C 1
ATOM 2366 O O . ARG A 1 297 ? -1.838 -19.360 -3.928 1.00 86.31 297 ARG A O 1
ATOM 2373 N N . PRO A 1 298 ? -1.268 -21.503 -3.579 1.00 83.00 298 PRO A N 1
ATOM 2374 C CA . PRO A 1 298 ? 0.156 -21.236 -3.323 1.00 83.00 298 PRO A CA 1
ATOM 2375 C C . PRO A 1 298 ? 0.941 -20.491 -4.412 1.00 83.00 298 PRO A C 1
ATOM 2377 O O . PRO A 1 298 ? 1.984 -19.904 -4.111 1.00 83.00 298 PRO A O 1
ATOM 2380 N N . SER A 1 299 ? 0.461 -20.506 -5.657 1.00 82.69 299 SER A N 1
ATOM 2381 C CA . SER A 1 299 ? 1.077 -19.806 -6.790 1.00 82.69 299 SER A CA 1
ATOM 2382 C C . SER A 1 299 ? 1.216 -18.307 -6.517 1.00 82.69 299 SER A C 1
ATOM 2384 O O . SER A 1 299 ? 2.314 -17.756 -6.610 1.00 82.69 299 SER A O 1
ATOM 2386 N N . PHE A 1 300 ? 0.125 -17.657 -6.100 1.00 88.00 300 PHE A N 1
ATOM 2387 C CA . PHE A 1 300 ? 0.075 -16.211 -5.875 1.00 88.00 300 PHE A CA 1
ATOM 2388 C C . PHE A 1 300 ? -0.660 -15.779 -4.605 1.00 88.00 300 PHE A C 1
ATOM 2390 O O . PHE A 1 300 ? -0.553 -14.608 -4.238 1.00 88.00 300 PHE A O 1
ATOM 2397 N N . PHE A 1 301 ? -1.373 -16.675 -3.924 1.00 92.62 301 PHE A N 1
ATOM 2398 C CA . PHE A 1 301 ? -2.208 -16.403 -2.749 1.00 92.62 301 PHE A CA 1
ATOM 2399 C C . PHE A 1 301 ? -3.212 -15.264 -2.968 1.00 92.62 301 PHE A C 1
ATOM 2401 O O . PHE A 1 301 ? -3.370 -14.426 -2.087 1.00 92.62 301 PHE A O 1
ATOM 2408 N N . LEU A 1 302 ? -3.823 -15.172 -4.154 1.00 94.38 302 LEU A N 1
ATOM 2409 C CA . LEU A 1 302 ? -4.719 -14.066 -4.521 1.00 94.38 302 LEU A CA 1
ATOM 2410 C C . LEU A 1 302 ? -5.856 -13.902 -3.498 1.00 94.38 302 LEU A C 1
ATOM 2412 O O . LEU A 1 302 ? -6.390 -14.887 -2.994 1.00 94.38 302 LEU A O 1
ATOM 2416 N N . LEU A 1 303 ? -6.238 -12.653 -3.215 1.00 96.00 303 LEU A N 1
ATOM 2417 C CA . LEU A 1 303 ? -7.358 -12.329 -2.312 1.00 96.00 303 LEU A CA 1
ATOM 2418 C C . LEU A 1 303 ? -8.667 -12.059 -3.068 1.00 96.00 303 LEU A C 1
ATOM 2420 O O . LEU A 1 303 ? -9.588 -11.451 -2.529 1.00 96.00 303 LEU A O 1
ATOM 2424 N N . LYS A 1 304 ? -8.736 -12.508 -4.322 1.00 94.06 304 LYS A N 1
ATOM 2425 C CA . LYS A 1 304 ? -9.923 -12.468 -5.172 1.00 94.06 304 LYS A CA 1
ATOM 2426 C C . LYS A 1 304 ? -10.129 -13.822 -5.850 1.00 94.06 304 LYS A C 1
ATOM 2428 O O . LYS A 1 304 ? -9.152 -14.567 -5.981 1.00 94.06 304 LYS A O 1
ATOM 2433 N N . PRO A 1 305 ? -11.352 -14.133 -6.313 1.00 89.69 305 PRO A N 1
ATOM 2434 C CA . PRO A 1 305 ? -11.604 -15.343 -7.079 1.00 89.69 305 PRO A CA 1
ATOM 2435 C C . PRO A 1 305 ? -10.677 -15.420 -8.295 1.00 89.69 305 PRO A C 1
ATOM 2437 O O . PRO A 1 305 ? -10.516 -14.447 -9.036 1.00 89.69 305 PRO A O 1
ATOM 2440 N N . PHE A 1 306 ? -10.060 -16.582 -8.485 1.00 81.69 306 PHE A N 1
ATOM 2441 C CA . PHE A 1 306 ? -9.239 -16.881 -9.649 1.00 81.69 306 PHE A CA 1
ATOM 2442 C C . PHE A 1 306 ? -10.057 -17.739 -10.613 1.00 81.69 306 PHE A C 1
ATOM 2444 O O . PHE A 1 306 ? -10.492 -18.827 -10.249 1.00 81.69 306 PHE A O 1
ATOM 2451 N N . ALA A 1 307 ? -10.286 -17.233 -11.825 1.00 68.19 307 ALA A N 1
ATOM 2452 C CA . ALA A 1 307 ? -11.083 -17.918 -12.845 1.00 68.19 307 ALA A CA 1
ATOM 2453 C C . ALA A 1 307 ? -10.276 -18.930 -13.684 1.00 68.19 307 ALA A C 1
ATOM 2455 O O . ALA A 1 307 ? -10.847 -19.587 -14.547 1.00 68.19 307 ALA A O 1
ATOM 2456 N N . GLY A 1 308 ? -8.959 -19.032 -13.474 1.00 65.88 308 GLY A N 1
ATOM 2457 C CA . GLY A 1 308 ? -8.096 -19.953 -14.212 1.00 65.88 308 GLY A CA 1
ATOM 2458 C C . GLY A 1 308 ? -7.957 -21.325 -13.550 1.00 65.88 308 GLY A C 1
ATOM 2459 O O . GLY A 1 308 ? -8.204 -21.502 -12.351 1.00 65.88 308 GLY A O 1
ATOM 2460 N N . ASP A 1 309 ? -7.490 -22.290 -14.336 1.00 60.12 309 ASP A N 1
ATOM 2461 C CA . ASP A 1 309 ? -7.025 -23.570 -13.822 1.00 60.12 309 ASP A CA 1
ATOM 2462 C C . ASP A 1 309 ? -5.551 -23.452 -13.403 1.00 60.12 309 ASP A C 1
ATOM 2464 O O . ASP A 1 309 ? -4.706 -23.035 -14.189 1.00 60.12 309 ASP A O 1
ATOM 2468 N N . ASP A 1 310 ? -5.260 -23.755 -12.141 1.00 60.19 310 ASP A N 1
ATOM 2469 C CA . ASP A 1 310 ? -3.902 -23.718 -11.563 1.00 60.19 310 ASP A CA 1
ATOM 2470 C C . ASP A 1 310 ? -3.514 -25.099 -10.999 1.00 60.19 310 ASP A C 1
ATOM 2472 O O . ASP A 1 310 ? -2.456 -25.277 -10.401 1.00 60.19 310 ASP A O 1
ATOM 2476 N N . THR A 1 311 ? -4.410 -26.083 -11.127 1.00 59.53 311 THR A N 1
ATOM 2477 C CA . THR A 1 311 ? -4.326 -27.389 -10.454 1.00 59.53 311 THR A CA 1
ATOM 2478 C C . THR A 1 311 ? -4.688 -28.567 -11.357 1.00 59.53 311 THR A C 1
ATOM 2480 O O . THR A 1 311 ? -4.474 -29.702 -10.945 1.00 59.53 311 THR A O 1
ATOM 2483 N N . GLY A 1 312 ? -5.249 -28.318 -12.539 1.00 67.62 312 GLY A N 1
ATOM 2484 C CA . GLY A 1 312 ? -5.545 -29.310 -13.565 1.00 67.62 312 GLY A CA 1
ATOM 2485 C C . GLY A 1 312 ? -4.570 -29.230 -14.737 1.00 67.62 312 GLY A C 1
ATOM 2486 O O . GLY A 1 312 ? -3.365 -29.073 -14.539 1.00 67.62 312 GLY A O 1
ATOM 2487 N N . GLU A 1 313 ? -5.109 -29.331 -15.952 1.00 75.81 313 GLU A N 1
ATOM 2488 C CA . GLU A 1 313 ? -4.376 -29.594 -17.198 1.00 75.81 313 GLU A CA 1
ATOM 2489 C C . GLU A 1 313 ? -3.183 -28.650 -17.400 1.00 75.81 313 GLU A C 1
ATOM 2491 O O . GLU A 1 313 ? -2.088 -29.102 -17.715 1.00 75.81 313 GLU A O 1
ATOM 2496 N N . TYR A 1 314 ? -3.349 -27.343 -17.159 1.00 78.94 314 TYR A N 1
ATOM 2497 C CA . TYR A 1 314 ? -2.294 -26.348 -17.401 1.00 78.94 314 TYR A CA 1
ATOM 2498 C C . TYR A 1 314 ? -0.989 -26.641 -16.642 1.00 78.94 314 TYR A C 1
ATOM 2500 O O . TYR A 1 314 ? 0.095 -26.445 -17.189 1.00 78.94 314 TYR A O 1
ATOM 2508 N N . SER A 1 315 ? -1.086 -27.127 -15.402 1.00 76.94 315 SER A N 1
ATOM 2509 C CA . SER A 1 315 ? 0.077 -27.425 -14.558 1.00 76.94 315 SER A CA 1
ATOM 2510 C C . SER A 1 315 ? 0.778 -28.737 -14.941 1.00 76.94 315 SER A C 1
ATOM 2512 O O . SER A 1 315 ? 1.882 -28.986 -14.458 1.00 76.94 315 SER A O 1
ATOM 2514 N N . GLU A 1 316 ? 0.166 -29.564 -15.796 1.00 83.75 316 GLU A N 1
ATOM 2515 C CA . GLU A 1 316 ? 0.766 -30.794 -16.335 1.00 83.75 316 GLU A CA 1
ATOM 2516 C C . GLU A 1 316 ? 1.651 -30.525 -17.562 1.00 83.75 316 GLU A C 1
ATOM 2518 O O . GLU A 1 316 ? 2.531 -31.327 -17.885 1.00 83.75 316 GLU A O 1
ATOM 2523 N N . TRP A 1 317 ? 1.458 -29.388 -18.239 1.00 86.19 317 TRP A N 1
ATOM 2524 C CA . TRP A 1 317 ? 2.269 -29.012 -19.393 1.00 86.19 317 TRP A CA 1
ATOM 2525 C C . TRP A 1 317 ? 3.654 -28.494 -18.970 1.00 86.19 317 TRP A C 1
ATOM 2527 O O . TRP A 1 317 ? 3.772 -27.766 -17.979 1.00 86.19 317 TRP A O 1
ATOM 2537 N N . PRO A 1 318 ? 4.716 -28.793 -19.746 1.00 87.19 318 PRO A N 1
ATOM 2538 C CA . PRO A 1 318 ? 6.039 -28.226 -19.512 1.00 87.19 318 PRO A CA 1
ATOM 2539 C C . PRO A 1 318 ? 6.008 -26.698 -19.486 1.00 87.19 318 PRO A C 1
ATOM 2541 O O . PRO A 1 318 ? 5.347 -26.046 -20.300 1.00 87.19 318 PRO A O 1
ATOM 2544 N N . SER A 1 319 ? 6.776 -26.103 -18.577 1.00 85.94 319 SER A N 1
ATOM 2545 C CA . SER A 1 319 ? 6.839 -24.649 -18.464 1.00 85.94 319 SER A CA 1
ATOM 2546 C C . SER A 1 319 ? 7.467 -24.037 -19.716 1.00 85.94 319 SER A C 1
ATOM 2548 O O . SER A 1 319 ? 8.500 -24.502 -20.196 1.00 85.94 319 SER A O 1
ATOM 2550 N N . ILE A 1 320 ? 6.945 -22.899 -20.193 1.00 87.69 320 ILE A N 1
ATOM 2551 C CA . ILE A 1 320 ? 7.584 -22.135 -21.285 1.00 87.69 320 ILE A CA 1
ATOM 2552 C C . ILE A 1 320 ? 9.048 -21.810 -20.950 1.00 87.69 320 ILE A C 1
ATOM 2554 O O . ILE A 1 320 ? 9.874 -21.716 -21.847 1.00 87.69 320 ILE A O 1
ATOM 2558 N N . ARG A 1 321 ? 9.403 -21.667 -19.666 1.00 84.81 321 ARG A N 1
ATOM 2559 C CA . ARG A 1 321 ? 10.797 -21.428 -19.253 1.00 84.81 321 ARG A CA 1
ATOM 2560 C C . ARG A 1 321 ? 11.695 -22.655 -19.392 1.00 84.81 321 ARG A C 1
ATOM 2562 O O . ARG A 1 321 ? 12.901 -22.487 -19.513 1.00 84.81 321 ARG A O 1
ATOM 2569 N N . GLU A 1 322 ? 11.124 -23.852 -19.329 1.00 88.06 322 GLU A N 1
ATOM 2570 C CA . GLU A 1 322 ? 11.843 -25.106 -19.573 1.00 88.06 322 GLU A CA 1
ATOM 2571 C C . GLU A 1 322 ? 12.021 -25.319 -21.077 1.00 88.06 322 GLU A C 1
ATOM 2573 O O . GLU A 1 322 ? 13.111 -25.667 -21.521 1.00 88.06 322 GLU A O 1
ATOM 2578 N N . VAL A 1 323 ? 10.981 -25.024 -21.867 1.00 91.31 323 VAL A N 1
ATOM 2579 C CA . VAL A 1 323 ? 11.020 -25.115 -23.336 1.00 91.31 323 VAL A CA 1
ATOM 2580 C C . VAL A 1 323 ? 11.924 -24.038 -23.952 1.00 91.31 323 VAL A C 1
ATOM 2582 O O . VAL A 1 323 ? 12.659 -24.306 -24.899 1.00 91.31 323 VAL A O 1
ATOM 2585 N N . LEU A 1 324 ? 11.894 -22.816 -23.413 1.00 89.62 324 LEU A N 1
ATOM 2586 C CA . LEU A 1 324 ? 12.685 -21.661 -23.847 1.00 89.62 324 LEU A CA 1
ATOM 2587 C C . LEU A 1 324 ? 13.616 -21.209 -22.706 1.00 89.62 324 LEU A C 1
ATOM 2589 O O . LEU A 1 324 ? 13.319 -20.228 -22.008 1.00 89.62 324 LEU A O 1
ATOM 2593 N N . PRO A 1 325 ? 14.761 -21.895 -22.508 1.00 84.81 325 PRO A N 1
ATOM 2594 C CA . PRO A 1 325 ? 15.662 -21.636 -21.381 1.00 84.81 325 PRO A CA 1
ATOM 2595 C C . PRO A 1 325 ? 16.315 -20.249 -21.442 1.00 84.81 325 PRO A C 1
ATOM 2597 O O . PRO A 1 325 ? 16.705 -19.688 -20.416 1.00 84.81 325 PRO A O 1
ATOM 2600 N N . VAL A 1 326 ? 16.402 -19.663 -22.639 1.00 85.75 326 VAL A N 1
ATOM 2601 C CA . VAL A 1 326 ? 16.928 -18.316 -22.869 1.00 85.75 326 VAL A CA 1
ATOM 2602 C C . VAL A 1 326 ? 15.764 -17.374 -23.172 1.00 85.75 326 VAL A C 1
ATOM 2604 O O . VAL A 1 326 ? 15.159 -17.422 -24.239 1.00 85.75 326 VAL A O 1
ATOM 2607 N N . SER A 1 327 ? 15.435 -16.503 -22.216 1.00 85.62 327 SER A N 1
ATOM 2608 C CA . SER A 1 327 ? 14.357 -15.516 -22.343 1.00 85.62 327 SER A CA 1
ATOM 2609 C C . SER A 1 327 ? 14.648 -14.242 -21.547 1.00 85.62 327 SER A C 1
ATOM 2611 O O . SER A 1 327 ? 15.465 -14.215 -20.623 1.00 85.62 327 SER A O 1
ATOM 2613 N N . GLY A 1 328 ? 13.980 -13.146 -21.902 1.00 80.88 328 GLY A N 1
ATOM 2614 C CA . GLY A 1 328 ? 14.219 -11.840 -21.298 1.00 80.88 328 GLY A CA 1
ATOM 2615 C C . GLY A 1 328 ? 13.410 -10.737 -21.961 1.00 80.88 328 GLY A C 1
ATOM 2616 O O . GLY A 1 328 ? 12.535 -10.989 -22.783 1.00 80.88 328 GLY A O 1
ATOM 2617 N N . THR A 1 329 ? 13.664 -9.504 -21.538 1.00 84.38 329 THR A N 1
ATOM 2618 C CA . THR A 1 329 ? 12.959 -8.329 -22.056 1.00 84.38 329 THR A CA 1
ATOM 2619 C C . THR A 1 329 ? 13.505 -7.914 -23.420 1.00 84.38 329 THR A C 1
ATOM 2621 O O . THR A 1 329 ? 14.612 -8.292 -23.793 1.00 84.38 329 THR A O 1
ATOM 2624 N N . GLY A 1 330 ? 12.766 -7.068 -24.139 1.00 88.19 330 GLY A N 1
ATOM 2625 C CA . GLY A 1 330 ? 13.307 -6.374 -25.308 1.00 88.19 330 GLY A CA 1
ATOM 2626 C C . GLY A 1 330 ? 14.422 -5.386 -24.943 1.00 88.19 330 GLY A C 1
ATOM 2627 O O . GLY A 1 330 ? 14.671 -5.104 -23.766 1.00 88.19 330 GLY A O 1
ATOM 2628 N N . VAL A 1 331 ? 15.071 -4.842 -25.974 1.00 92.44 331 VAL A N 1
ATOM 2629 C CA . VAL A 1 331 ? 16.076 -3.778 -25.849 1.00 92.44 331 VAL A CA 1
ATOM 2630 C C . VAL A 1 331 ? 15.481 -2.566 -25.123 1.00 92.44 331 VAL A C 1
ATOM 2632 O O . VAL A 1 331 ? 14.397 -2.103 -25.470 1.00 92.44 331 VAL A O 1
ATOM 2635 N N . ILE A 1 332 ? 16.198 -2.016 -24.139 1.00 94.31 332 ILE A N 1
ATOM 2636 C CA . ILE A 1 332 ? 15.806 -0.784 -23.438 1.00 94.31 332 ILE A CA 1
ATOM 2637 C C . ILE A 1 332 ? 16.888 0.266 -23.660 1.00 94.31 332 ILE A C 1
ATOM 2639 O O . ILE A 1 332 ? 17.956 0.217 -23.052 1.00 94.31 332 ILE A O 1
ATOM 2643 N N . THR A 1 333 ? 16.593 1.257 -24.495 1.00 94.25 333 THR A N 1
ATOM 2644 C CA . THR A 1 333 ? 17.546 2.324 -24.840 1.00 94.25 333 THR A CA 1
ATOM 2645 C C . THR A 1 333 ? 17.826 3.260 -23.663 1.00 94.25 333 THR A C 1
ATOM 2647 O O . THR A 1 333 ? 18.938 3.755 -23.527 1.00 94.25 333 THR A O 1
ATOM 2650 N N . LYS A 1 334 ? 16.815 3.488 -22.802 1.00 95.38 334 LYS A N 1
ATOM 2651 C CA . LYS A 1 334 ? 16.719 4.575 -21.801 1.00 95.38 334 LYS A CA 1
ATOM 2652 C C . LYS A 1 334 ? 16.641 5.985 -22.403 1.00 95.38 334 LYS A C 1
ATOM 2654 O O . LYS A 1 334 ? 16.402 6.935 -21.654 1.00 95.38 334 LYS A O 1
ATOM 2659 N N . ARG A 1 335 ? 16.807 6.120 -23.722 1.00 95.44 335 ARG A N 1
ATOM 2660 C CA . ARG A 1 335 ? 16.858 7.370 -24.488 1.00 95.44 335 ARG A CA 1
ATOM 2661 C C . ARG A 1 335 ? 16.261 7.175 -25.887 1.00 95.44 335 ARG A C 1
ATOM 2663 O O . ARG A 1 335 ? 16.931 7.415 -26.883 1.00 95.44 335 ARG A O 1
ATOM 2670 N N . ASP A 1 336 ? 14.992 6.773 -25.980 1.00 96.00 336 ASP A N 1
ATOM 2671 C CA . ASP A 1 336 ? 14.365 6.434 -27.274 1.00 96.00 336 ASP A CA 1
ATOM 2672 C C . ASP A 1 336 ? 14.516 7.545 -28.320 1.00 96.00 336 ASP A C 1
ATOM 2674 O O . ASP A 1 336 ? 14.859 7.263 -29.460 1.00 96.00 336 ASP A O 1
ATOM 2678 N N . ARG A 1 337 ? 14.346 8.814 -27.923 1.00 95.12 337 ARG A N 1
ATOM 2679 C CA . ARG A 1 337 ? 14.489 9.969 -28.825 1.00 95.12 337 ARG A CA 1
ATOM 2680 C C . ARG A 1 337 ? 15.900 10.112 -29.417 1.00 95.12 337 ARG A C 1
ATOM 2682 O O . ARG A 1 337 ? 16.037 10.632 -30.515 1.00 95.12 337 ARG A O 1
ATOM 2689 N N . LEU A 1 338 ? 16.929 9.691 -28.681 1.00 96.94 338 LEU A N 1
ATOM 2690 C CA . LEU A 1 338 ? 18.318 9.698 -29.144 1.00 96.94 338 LEU A CA 1
ATOM 2691 C C . LEU A 1 338 ? 18.619 8.456 -29.991 1.00 96.94 338 LEU A C 1
ATOM 2693 O O . LEU A 1 338 ? 19.342 8.541 -30.978 1.00 96.94 338 LEU A O 1
ATOM 2697 N N . SER A 1 339 ? 18.100 7.296 -29.588 1.00 96.56 339 SER A N 1
ATOM 2698 C CA . SER A 1 339 ? 18.571 6.003 -30.086 1.00 96.56 339 SER A CA 1
ATOM 2699 C C . SER A 1 339 ? 17.708 5.382 -31.188 1.00 96.56 339 SER A C 1
ATOM 2701 O O . SER A 1 339 ? 18.209 4.511 -31.890 1.00 96.56 339 SER A O 1
ATOM 2703 N N . ILE A 1 340 ? 16.437 5.771 -31.336 1.00 97.38 340 ILE A N 1
ATOM 2704 C CA . ILE A 1 340 ? 15.474 5.131 -32.244 1.00 97.38 340 ILE A CA 1
ATOM 2705 C C . ILE A 1 340 ? 15.054 6.099 -33.353 1.00 97.38 340 ILE A C 1
ATOM 2707 O O . ILE A 1 340 ? 14.430 7.125 -33.083 1.00 97.38 340 ILE A O 1
ATOM 2711 N N . HIS A 1 341 ? 15.314 5.727 -34.607 1.00 98.00 341 HIS A N 1
ATOM 2712 C CA . HIS A 1 341 ? 15.080 6.575 -35.783 1.00 98.00 341 HIS A CA 1
ATOM 2713 C C . HIS A 1 341 ? 14.275 5.855 -36.861 1.00 98.00 341 HIS A C 1
ATOM 2715 O O . HIS A 1 341 ? 14.320 4.635 -36.960 1.00 98.00 341 HIS A O 1
ATOM 2721 N N . PHE A 1 342 ? 13.542 6.597 -37.689 1.00 97.50 342 PHE A N 1
ATOM 2722 C CA . PHE A 1 342 ? 12.797 6.012 -38.815 1.00 97.50 342 PHE A CA 1
ATOM 2723 C C . PHE A 1 342 ? 13.697 5.566 -39.968 1.00 97.50 342 PHE A C 1
ATOM 2725 O O . PHE A 1 342 ? 13.334 4.663 -40.714 1.00 97.50 342 PHE A O 1
ATOM 2732 N N . ASP A 1 343 ? 14.869 6.180 -40.087 1.00 96.75 343 ASP A N 1
ATOM 2733 C CA . ASP A 1 343 ? 15.767 6.036 -41.222 1.00 96.75 343 ASP A CA 1
ATOM 2734 C C . ASP A 1 343 ? 17.192 5.675 -40.744 1.00 96.75 343 ASP A C 1
ATOM 2736 O O . ASP A 1 343 ? 17.631 6.174 -39.696 1.00 96.75 343 ASP A O 1
ATOM 2740 N N . PRO A 1 344 ? 17.916 4.790 -41.456 1.00 97.31 344 PRO A N 1
ATOM 2741 C CA . PRO A 1 344 ? 19.261 4.381 -41.065 1.00 97.31 344 PRO A CA 1
ATOM 2742 C C . PRO A 1 344 ? 20.286 5.523 -41.117 1.00 97.31 344 PRO A C 1
ATOM 2744 O O . PRO A 1 344 ? 21.170 5.565 -40.257 1.00 97.31 344 PRO A O 1
ATOM 2747 N N . ASP A 1 345 ? 20.175 6.464 -42.059 1.00 97.94 345 ASP A N 1
ATOM 2748 C CA . ASP A 1 345 ? 21.058 7.631 -42.123 1.00 97.94 345 ASP A CA 1
ATOM 2749 C C . ASP A 1 345 ? 20.780 8.584 -40.959 1.00 97.94 345 ASP A C 1
ATOM 2751 O O . ASP A 1 345 ? 21.715 9.124 -40.370 1.00 97.94 345 ASP A O 1
ATOM 2755 N N . ALA A 1 346 ? 19.519 8.734 -40.544 1.00 97.44 346 ALA A N 1
ATOM 2756 C CA . ALA A 1 346 ? 19.178 9.500 -39.343 1.00 97.44 346 ALA A CA 1
ATOM 2757 C C . ALA A 1 346 ? 19.795 8.896 -38.065 1.00 97.44 346 ALA A C 1
ATOM 2759 O O . ALA A 1 346 ? 20.346 9.632 -37.238 1.00 97.44 346 ALA A O 1
ATOM 2760 N N . ALA A 1 347 ? 19.765 7.565 -37.920 1.00 97.19 347 ALA A N 1
ATOM 2761 C CA . ALA A 1 347 ? 20.432 6.880 -36.811 1.00 97.19 347 ALA A CA 1
ATOM 2762 C C . ALA A 1 347 ? 21.950 7.095 -36.840 1.00 97.19 347 ALA A C 1
ATOM 2764 O O . ALA A 1 347 ? 22.547 7.437 -35.817 1.00 97.19 347 ALA A O 1
ATOM 2765 N N . TRP A 1 348 ? 22.561 6.945 -38.017 1.00 97.75 348 TRP A N 1
ATOM 2766 C CA . TRP A 1 348 ? 23.992 7.153 -38.214 1.00 97.75 348 TRP A CA 1
ATOM 2767 C C . TRP A 1 348 ? 24.421 8.583 -37.876 1.00 97.75 348 TRP A C 1
ATOM 2769 O O . TRP A 1 348 ? 25.283 8.778 -37.022 1.00 97.75 348 TRP A O 1
ATOM 2779 N N . ASN A 1 349 ? 23.764 9.577 -38.477 1.00 97.12 349 ASN A N 1
ATOM 2780 C CA . ASN A 1 349 ? 24.067 10.993 -38.277 1.00 97.12 349 ASN A CA 1
ATOM 2781 C C . ASN A 1 349 ? 23.892 11.412 -36.816 1.00 97.12 349 ASN A C 1
ATOM 2783 O O . ASN A 1 349 ? 24.650 12.235 -36.304 1.00 97.12 349 ASN A O 1
ATOM 2787 N N . THR A 1 350 ? 22.903 10.842 -36.123 1.00 96.88 350 THR A N 1
ATOM 2788 C CA . THR A 1 350 ? 22.695 11.108 -34.698 1.00 96.88 350 THR A CA 1
ATOM 2789 C C . THR A 1 350 ? 23.876 10.622 -33.866 1.00 96.88 350 THR A C 1
ATOM 2791 O O . THR A 1 350 ? 24.352 11.356 -33.005 1.00 96.88 350 THR A O 1
ATOM 2794 N N . VAL A 1 351 ? 24.369 9.413 -34.133 1.00 96.12 351 VAL A N 1
ATOM 2795 C CA . VAL A 1 351 ? 25.452 8.785 -33.366 1.00 96.12 351 VAL A CA 1
ATOM 2796 C C . VAL A 1 351 ? 26.793 9.452 -33.629 1.00 96.12 351 VAL A C 1
ATOM 2798 O O . VAL A 1 351 ? 27.519 9.717 -32.674 1.00 96.12 351 VAL A O 1
ATOM 2801 N N . THR A 1 352 ? 27.111 9.765 -34.888 1.00 95.38 352 THR A N 1
ATOM 2802 C CA . THR A 1 352 ? 28.353 10.473 -35.228 1.00 95.38 352 THR A CA 1
ATOM 2803 C C . THR A 1 352 ? 28.371 11.866 -34.613 1.00 95.38 352 THR A C 1
ATOM 2805 O O . THR A 1 352 ? 29.322 12.206 -33.920 1.00 95.38 352 THR A O 1
ATOM 2808 N N . THR A 1 353 ? 27.269 12.616 -34.731 1.00 96.06 353 THR A N 1
ATOM 2809 C CA . THR A 1 353 ? 27.140 13.921 -34.064 1.00 96.06 353 THR A CA 1
ATOM 2810 C C . THR A 1 353 ? 27.278 13.780 -32.545 1.00 96.06 353 THR A C 1
ATOM 2812 O O . THR A 1 353 ? 28.014 14.522 -31.906 1.00 96.06 353 THR A O 1
ATOM 2815 N N . PHE A 1 354 ? 26.584 12.817 -31.933 1.00 96.19 354 PHE A N 1
ATOM 2816 C CA . PHE A 1 354 ? 26.633 12.592 -30.485 1.00 96.19 354 PHE A CA 1
ATOM 2817 C C . PHE A 1 354 ? 28.040 12.232 -29.982 1.00 96.19 354 PHE A C 1
ATOM 2819 O O . PHE A 1 354 ? 28.419 12.617 -28.875 1.00 96.19 354 PHE A O 1
ATOM 2826 N N . ALA A 1 355 ? 28.827 11.517 -30.788 1.00 94.62 355 ALA A N 1
ATOM 2827 C CA . ALA A 1 355 ? 30.194 11.147 -30.445 1.00 94.62 355 ALA A CA 1
ATOM 2828 C C . ALA A 1 355 ? 31.130 12.358 -30.325 1.00 94.62 355 ALA A C 1
ATOM 2830 O O . ALA A 1 355 ? 32.118 12.265 -29.598 1.00 94.62 355 ALA A O 1
ATOM 2831 N N . GLU A 1 356 ? 30.831 13.466 -31.003 1.00 94.75 356 GLU A N 1
ATOM 2832 C CA . GLU A 1 356 ? 31.691 14.654 -31.091 1.00 94.75 356 GLU A CA 1
ATOM 2833 C C . GLU A 1 356 ? 31.311 15.755 -30.092 1.00 94.75 356 GLU A C 1
ATOM 2835 O O . GLU A 1 356 ? 32.181 16.495 -29.639 1.00 94.75 356 GLU A O 1
ATOM 2840 N N . LEU A 1 357 ? 30.035 15.844 -29.709 1.00 96.19 357 LEU A N 1
ATOM 2841 C CA . LEU A 1 357 ? 29.539 16.903 -28.827 1.00 96.19 357 LEU A CA 1
ATOM 2842 C C . LEU A 1 357 ? 30.001 16.749 -27.373 1.00 96.19 357 LEU A C 1
ATOM 2844 O O . LEU A 1 357 ? 30.105 15.641 -26.844 1.00 96.19 357 LEU A O 1
ATOM 2848 N N . SER A 1 358 ? 30.190 17.872 -26.681 1.00 96.75 358 SER A N 1
ATOM 2849 C CA . SER A 1 358 ? 30.277 17.882 -25.217 1.00 96.75 358 SER A CA 1
ATOM 2850 C C . SER A 1 358 ? 28.927 17.526 -24.571 1.00 96.75 358 SER A C 1
ATOM 2852 O O . SER A 1 358 ? 27.877 17.604 -25.215 1.00 96.75 358 SER A O 1
ATOM 2854 N N . ASP A 1 359 ? 28.924 17.173 -23.279 1.00 95.75 359 ASP A N 1
ATOM 2855 C CA . ASP A 1 359 ? 27.685 16.835 -22.554 1.00 95.75 359 ASP A CA 1
ATOM 2856 C C . ASP A 1 359 ? 26.645 17.968 -22.635 1.00 95.75 359 ASP A C 1
ATOM 2858 O O . ASP A 1 359 ? 25.483 17.742 -22.971 1.00 95.75 359 ASP A O 1
ATOM 2862 N N . SER A 1 360 ? 27.071 19.217 -22.424 1.00 96.38 360 SER A N 1
ATOM 2863 C CA . SER A 1 360 ? 26.187 20.391 -22.479 1.00 96.38 360 SER A CA 1
ATOM 2864 C C . SER A 1 360 ? 25.534 20.573 -23.859 1.00 96.38 360 SER A C 1
ATOM 2866 O O . SER A 1 360 ? 24.316 20.770 -23.976 1.00 96.38 360 SER A O 1
ATOM 2868 N N . GLU A 1 361 ? 26.323 20.442 -24.928 1.00 97.44 361 GLU A N 1
ATOM 2869 C CA . GLU A 1 361 ? 25.835 20.571 -26.304 1.00 97.44 361 GLU A CA 1
ATOM 2870 C C . GLU A 1 361 ? 24.901 19.418 -26.677 1.00 97.44 361 GLU A C 1
ATOM 2872 O O . GLU A 1 361 ? 23.839 19.642 -27.261 1.00 97.44 361 GLU A O 1
ATOM 2877 N N . ALA A 1 362 ? 25.250 18.185 -26.300 1.00 95.62 362 ALA A N 1
ATOM 2878 C CA . ALA A 1 362 ? 24.434 17.007 -26.558 1.00 95.62 362 ALA A CA 1
ATOM 2879 C C . ALA A 1 362 ? 23.098 17.060 -25.803 1.00 95.62 362 ALA A C 1
ATOM 2881 O O . ALA A 1 362 ? 22.048 16.776 -26.391 1.00 95.62 362 ALA A O 1
ATOM 2882 N N . ARG A 1 363 ? 23.105 17.476 -24.527 1.00 96.12 363 ARG A N 1
ATOM 2883 C CA . ARG A 1 363 ? 21.884 17.676 -23.729 1.00 96.12 363 ARG A CA 1
ATOM 2884 C C . ARG A 1 363 ? 20.966 18.709 -24.361 1.00 96.12 363 ARG A C 1
ATOM 2886 O O . ARG A 1 363 ? 19.764 18.463 -24.443 1.00 96.12 363 ARG A O 1
ATOM 2893 N N . THR A 1 364 ? 21.525 19.802 -24.872 1.00 96.62 364 THR A N 1
ATOM 2894 C CA . THR A 1 364 ? 20.762 20.847 -25.564 1.00 96.62 364 THR A CA 1
ATOM 2895 C C . THR A 1 364 ? 20.200 20.341 -26.895 1.00 96.62 364 THR A C 1
ATOM 2897 O O . THR A 1 364 ? 18.989 20.384 -27.119 1.00 96.62 364 THR A O 1
ATOM 2900 N N . ARG A 1 365 ? 21.058 19.797 -27.767 1.00 96.19 365 ARG A N 1
ATOM 2901 C CA . ARG A 1 365 ? 20.693 19.364 -29.124 1.00 96.19 365 ARG A CA 1
ATOM 2902 C C . ARG A 1 365 ? 19.674 18.230 -29.122 1.00 96.19 365 ARG A C 1
ATOM 2904 O O . ARG A 1 365 ? 18.673 18.293 -29.833 1.00 96.19 365 ARG A O 1
ATOM 2911 N N . PHE A 1 366 ? 19.917 17.194 -28.323 1.00 95.44 366 PHE A N 1
ATOM 2912 C CA . PHE A 1 366 ? 19.074 15.998 -28.287 1.00 95.44 366 PHE A CA 1
ATOM 2913 C C . PHE A 1 366 ? 17.996 16.052 -27.201 1.00 95.44 366 PHE A C 1
ATOM 2915 O O . PHE A 1 366 ? 17.198 15.118 -27.091 1.00 95.44 366 PHE A O 1
ATOM 2922 N N . ARG A 1 367 ? 17.928 17.155 -26.438 1.00 95.62 367 ARG A N 1
ATOM 2923 C CA . ARG A 1 367 ? 16.998 17.352 -25.314 1.00 95.62 367 ARG A CA 1
ATOM 2924 C C . ARG A 1 367 ? 17.090 16.200 -24.313 1.00 95.62 367 ARG A C 1
ATOM 2926 O O . ARG A 1 367 ? 16.081 15.585 -23.961 1.00 95.62 367 ARG A O 1
ATOM 2933 N N . LEU A 1 368 ? 18.316 15.853 -23.920 1.00 95.25 368 LEU A N 1
ATOM 2934 C CA . LEU A 1 368 ? 18.555 14.706 -23.048 1.00 95.25 368 LEU A CA 1
ATOM 2935 C C . LEU A 1 368 ? 18.121 15.037 -21.614 1.00 95.25 368 LEU A C 1
ATOM 2937 O O . LEU A 1 368 ? 18.555 16.054 -21.069 1.00 95.25 368 LEU A O 1
ATOM 2941 N N . PRO A 1 369 ? 17.307 14.181 -20.975 1.00 94.31 369 PRO A N 1
ATOM 2942 C CA . PRO A 1 369 ? 16.981 14.336 -19.565 1.00 94.31 369 PRO A CA 1
ATOM 2943 C C . PRO A 1 369 ? 18.203 14.024 -18.681 1.00 94.31 369 PRO A C 1
ATOM 2945 O O . PRO A 1 369 ? 19.195 13.469 -19.173 1.00 94.31 369 PRO A O 1
ATOM 2948 N N . PRO A 1 370 ? 18.123 14.313 -17.367 1.00 95.12 370 PRO A N 1
ATOM 2949 C CA . PRO A 1 370 ? 19.142 13.906 -16.409 1.00 95.12 370 PRO A CA 1
ATOM 2950 C C . PRO A 1 370 ? 19.477 12.414 -16.492 1.00 95.12 370 PRO A C 1
ATOM 2952 O O . PRO A 1 370 ? 18.649 11.569 -16.865 1.00 95.12 370 PRO A O 1
ATOM 2955 N N . ASP A 1 371 ? 20.715 12.097 -16.136 1.00 95.38 371 ASP A N 1
ATOM 2956 C CA . ASP A 1 371 ? 21.240 10.738 -16.158 1.00 95.38 371 ASP A CA 1
ATOM 2957 C C . ASP A 1 371 ? 20.476 9.820 -15.200 1.00 95.38 371 ASP A C 1
ATOM 2959 O O . ASP A 1 371 ? 19.881 10.244 -14.208 1.00 95.38 371 ASP A O 1
ATOM 2963 N N . VAL A 1 372 ? 20.456 8.531 -15.528 1.00 93.12 372 VAL A N 1
ATOM 2964 C CA . VAL A 1 372 ? 19.757 7.508 -14.747 1.00 93.12 372 VAL A CA 1
ATOM 2965 C C . VAL A 1 372 ? 20.706 6.358 -14.443 1.00 93.12 372 VAL A C 1
ATOM 2967 O O . VAL A 1 372 ? 21.705 6.159 -15.121 1.00 93.12 372 VAL A O 1
ATOM 2970 N N . ARG A 1 373 ? 20.373 5.530 -13.447 1.00 91.12 373 ARG A N 1
ATOM 2971 C CA . ARG A 1 373 ? 21.219 4.402 -13.002 1.00 91.12 373 ARG A CA 1
ATOM 2972 C C . ARG A 1 373 ? 21.783 3.534 -14.140 1.00 91.12 373 ARG A C 1
ATOM 2974 O O . ARG A 1 373 ? 22.893 3.028 -14.037 1.00 91.12 373 ARG A O 1
ATOM 2981 N N . ASP A 1 374 ? 20.988 3.317 -15.186 1.00 91.56 374 ASP A N 1
ATOM 2982 C CA . ASP A 1 374 ? 21.315 2.404 -16.286 1.00 91.56 374 ASP A CA 1
ATOM 2983 C C . ASP A 1 374 ? 21.705 3.132 -17.590 1.00 91.56 374 ASP A C 1
ATOM 2985 O O . ASP A 1 374 ? 21.791 2.485 -18.630 1.00 91.56 374 ASP A O 1
ATOM 2989 N N . TRP A 1 375 ? 21.880 4.459 -17.562 1.00 97.00 375 TRP A N 1
ATOM 2990 C CA . TRP A 1 375 ? 22.344 5.250 -18.705 1.00 97.00 375 TRP A CA 1
ATOM 2991 C C . TRP A 1 375 ? 22.955 6.567 -18.224 1.00 97.00 375 TRP A C 1
ATOM 2993 O O . TRP A 1 375 ? 22.264 7.373 -17.593 1.00 97.00 375 TRP A O 1
ATOM 3003 N N . GLN A 1 376 ? 24.222 6.788 -18.562 1.00 97.31 376 GLN A N 1
ATOM 3004 C CA . GLN A 1 376 ? 24.943 8.033 -18.309 1.00 97.31 376 GLN A CA 1
ATOM 3005 C C . GLN A 1 376 ? 25.541 8.539 -19.616 1.00 97.31 376 GLN A C 1
ATOM 3007 O O . GLN A 1 376 ? 25.938 7.723 -20.456 1.00 97.31 376 GLN A O 1
ATOM 3012 N N . PHE A 1 377 ? 25.610 9.861 -19.781 1.00 97.44 377 PHE A N 1
ATOM 3013 C CA . PHE A 1 377 ? 26.120 10.468 -21.013 1.00 97.44 377 PHE A CA 1
ATOM 3014 C C . PHE A 1 377 ? 27.528 9.962 -21.345 1.00 97.44 377 PHE A C 1
ATOM 3016 O O . PHE A 1 377 ? 27.774 9.482 -22.452 1.00 97.44 377 PHE A O 1
ATOM 3023 N N . GLU A 1 378 ? 28.421 9.989 -20.355 1.00 96.81 378 GLU A N 1
ATOM 3024 C CA . GLU A 1 378 ? 29.817 9.583 -20.514 1.00 96.81 378 GLU A CA 1
ATOM 3025 C C . GLU A 1 378 ? 29.945 8.127 -20.965 1.00 96.81 378 GLU A C 1
ATOM 3027 O O . GLU A 1 378 ? 30.728 7.819 -21.862 1.00 96.81 378 GLU A O 1
ATOM 3032 N N . TRP A 1 379 ? 29.145 7.218 -20.398 1.00 97.62 379 TRP A N 1
ATOM 3033 C CA . TRP A 1 379 ? 29.177 5.806 -20.781 1.00 97.62 379 TRP A CA 1
ATOM 3034 C C . TRP A 1 379 ? 28.680 5.592 -22.208 1.00 97.62 379 TRP A C 1
ATOM 3036 O O . TRP A 1 379 ? 29.276 4.821 -22.960 1.00 97.62 379 TRP A O 1
ATOM 3046 N N . ALA A 1 380 ? 27.608 6.291 -22.588 1.00 97.06 380 ALA A N 1
ATOM 3047 C CA . ALA A 1 380 ? 27.050 6.225 -23.929 1.00 97.06 380 ALA A CA 1
ATOM 3048 C C . ALA A 1 380 ? 28.033 6.756 -24.975 1.00 97.06 380 ALA A C 1
ATOM 3050 O O . ALA A 1 380 ? 28.239 6.115 -26.004 1.00 97.06 380 ALA A O 1
ATOM 3051 N N . GLN A 1 381 ? 28.673 7.896 -24.709 1.00 96.69 381 GLN A N 1
ATOM 3052 C CA . GLN A 1 381 ? 29.650 8.473 -25.628 1.00 96.69 381 GLN A CA 1
ATOM 3053 C C . GLN A 1 381 ? 30.909 7.608 -25.720 1.00 96.69 381 GLN A C 1
ATOM 3055 O O . GLN A 1 381 ? 31.411 7.363 -26.819 1.00 96.69 381 GLN A O 1
ATOM 3060 N N . LYS A 1 382 ? 31.386 7.091 -24.582 1.00 96.56 382 LYS A N 1
ATOM 3061 C CA . LYS A 1 382 ? 32.521 6.169 -24.548 1.00 96.56 382 LYS A CA 1
ATOM 3062 C C . LYS A 1 382 ? 32.240 4.902 -25.352 1.00 96.56 382 LYS A C 1
ATOM 3064 O O . LYS A 1 382 ? 33.107 4.469 -26.095 1.00 96.56 382 LYS A O 1
ATOM 3069 N N . ASP A 1 383 ? 31.045 4.325 -25.238 1.00 97.25 383 ASP A N 1
ATOM 3070 C CA . ASP A 1 383 ? 30.651 3.150 -26.022 1.00 97.25 383 ASP A CA 1
ATOM 3071 C C . ASP A 1 383 ? 30.732 3.407 -27.529 1.00 97.25 383 ASP A C 1
ATOM 3073 O O . ASP A 1 383 ? 31.387 2.656 -28.248 1.00 97.25 383 ASP A O 1
ATOM 3077 N N . VAL A 1 384 ? 30.139 4.509 -28.000 1.00 95.38 384 VAL A N 1
ATOM 3078 C CA . VAL A 1 384 ? 30.181 4.875 -29.422 1.00 95.38 384 VAL A CA 1
ATOM 3079 C C . VAL A 1 384 ? 31.623 5.021 -29.909 1.00 95.38 384 VAL A C 1
ATOM 3081 O O . VAL 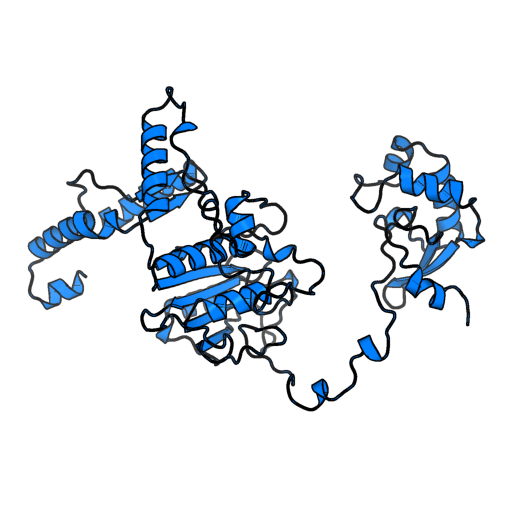A 1 384 ? 31.967 4.452 -30.944 1.00 95.38 384 VAL A O 1
ATOM 3084 N N . ARG A 1 385 ? 32.480 5.718 -29.152 1.00 94.62 385 ARG A N 1
ATOM 3085 C CA . ARG A 1 385 ? 33.891 5.929 -29.516 1.00 94.62 385 ARG A CA 1
ATOM 3086 C C . ARG A 1 385 ? 34.709 4.634 -29.476 1.00 94.62 385 ARG A C 1
ATOM 3088 O O . ARG A 1 385 ? 35.395 4.333 -30.445 1.00 94.62 385 ARG A O 1
ATOM 3095 N N . ASP A 1 386 ? 34.604 3.858 -28.396 1.00 94.88 386 ASP A N 1
ATOM 3096 C CA . ASP A 1 386 ? 35.342 2.600 -28.210 1.00 94.88 386 ASP A CA 1
ATOM 3097 C C . ASP A 1 386 ? 34.943 1.540 -29.245 1.00 94.88 386 ASP A C 1
ATOM 3099 O O . ASP A 1 386 ? 35.783 0.755 -29.674 1.00 94.88 386 ASP A O 1
ATOM 3103 N N . SER A 1 387 ? 33.660 1.493 -29.629 1.00 90.50 387 SER A N 1
ATOM 3104 C CA . SER A 1 387 ? 33.159 0.523 -30.613 1.00 90.50 387 SER A CA 1
ATOM 3105 C C . SER A 1 387 ? 33.705 0.756 -32.024 1.00 90.50 387 SER A C 1
ATOM 3107 O O . SER A 1 387 ? 33.613 -0.138 -32.859 1.00 90.50 387 SER A O 1
ATOM 3109 N N . GLY A 1 388 ? 34.274 1.939 -32.284 1.00 87.88 388 GLY A N 1
ATOM 3110 C CA . GLY A 1 388 ? 34.595 2.406 -33.625 1.00 87.88 388 GLY A CA 1
ATOM 3111 C C . GLY A 1 388 ? 33.308 2.727 -34.390 1.00 87.88 388 GLY A C 1
ATOM 3112 O O . GLY A 1 388 ? 32.680 1.803 -34.912 1.00 87.88 388 GLY A O 1
ATOM 3113 N N . PRO A 1 389 ? 32.892 4.011 -34.480 1.00 87.94 389 PRO A N 1
ATOM 3114 C CA . PRO A 1 389 ? 31.682 4.404 -35.191 1.00 87.94 389 PRO A CA 1
ATOM 3115 C C . PRO A 1 389 ? 31.614 3.755 -36.573 1.00 87.94 389 PRO A C 1
ATOM 3117 O O . PRO A 1 389 ? 32.409 4.057 -37.460 1.00 87.94 389 PRO A O 1
ATOM 3120 N N . SER A 1 390 ? 30.659 2.845 -36.757 1.00 93.69 390 SER A N 1
ATOM 3121 C CA . SER A 1 390 ? 30.506 2.096 -38.001 1.00 93.69 390 SER A CA 1
ATOM 3122 C C . SER A 1 390 ? 29.041 1.959 -38.374 1.00 93.69 390 SER A C 1
ATOM 3124 O O . SER A 1 390 ? 28.208 1.575 -37.550 1.00 93.69 390 SER A O 1
ATOM 3126 N N . ARG A 1 391 ? 28.720 2.192 -39.652 1.00 94.31 391 ARG A N 1
ATOM 3127 C CA . ARG A 1 391 ? 27.372 1.955 -40.191 1.00 94.31 391 ARG A CA 1
ATOM 3128 C C . ARG A 1 391 ? 26.914 0.506 -40.002 1.00 94.31 391 ARG A C 1
ATOM 3130 O O . ARG A 1 391 ? 25.716 0.263 -39.938 1.00 94.31 391 ARG A O 1
ATOM 3137 N N . HIS A 1 392 ? 27.839 -0.441 -39.825 1.00 92.62 392 HIS A N 1
ATOM 3138 C CA . HIS A 1 392 ? 27.519 -1.826 -39.473 1.00 92.62 392 HIS A CA 1
ATOM 3139 C C . HIS A 1 392 ? 26.726 -1.944 -38.160 1.00 92.62 392 HIS A C 1
ATOM 3141 O O . HIS A 1 392 ? 25.917 -2.854 -38.012 1.00 92.62 392 HIS A O 1
ATOM 3147 N N . HIS A 1 393 ? 26.907 -1.028 -37.211 1.00 94.19 393 HIS A N 1
ATOM 3148 C CA . HIS A 1 393 ? 26.136 -1.032 -35.969 1.00 94.19 393 HIS A CA 1
ATOM 3149 C C . HIS A 1 393 ? 24.727 -0.451 -36.131 1.00 94.19 393 HIS A C 1
ATOM 3151 O O . HIS A 1 393 ? 23.911 -0.612 -35.228 1.00 94.19 393 HIS A O 1
ATOM 3157 N N . VAL A 1 394 ? 24.394 0.172 -37.267 1.00 95.81 394 VAL A N 1
ATOM 3158 C CA . VAL A 1 394 ? 23.022 0.599 -37.558 1.00 95.81 394 VAL A CA 1
ATOM 3159 C C . VAL A 1 394 ? 22.202 -0.627 -37.953 1.00 95.81 394 VAL A C 1
ATOM 3161 O O . VAL A 1 394 ? 22.417 -1.238 -39.001 1.00 95.81 394 VAL A O 1
ATOM 3164 N N . ARG A 1 395 ? 21.262 -1.010 -37.088 1.00 93.38 395 ARG A N 1
ATOM 3165 C CA . ARG A 1 395 ? 20.438 -2.213 -37.230 1.00 93.38 395 ARG A CA 1
ATOM 3166 C C . ARG A 1 395 ? 18.951 -1.877 -37.210 1.00 93.38 395 ARG A C 1
ATOM 3168 O O . ARG A 1 395 ? 18.550 -0.965 -36.483 1.00 93.38 395 ARG A O 1
ATOM 3175 N N . PRO A 1 396 ? 18.119 -2.610 -37.971 1.00 93.81 396 PRO A N 1
ATOM 3176 C CA . PRO A 1 396 ? 16.678 -2.509 -37.828 1.00 93.81 396 PRO A CA 1
ATOM 3177 C C . PRO A 1 396 ? 16.237 -3.051 -36.460 1.00 93.81 396 PRO A C 1
ATOM 3179 O O . PRO A 1 396 ? 16.801 -4.012 -35.943 1.00 93.81 396 PRO A O 1
ATOM 3182 N N . ILE A 1 397 ? 15.201 -2.449 -35.889 1.00 92.75 397 ILE A N 1
ATOM 3183 C CA . ILE A 1 397 ? 14.551 -2.877 -34.651 1.00 92.75 397 ILE A CA 1
ATOM 3184 C C . ILE A 1 397 ? 13.039 -2.730 -34.796 1.00 92.75 397 ILE A C 1
ATOM 3186 O O . ILE A 1 397 ? 12.547 -1.755 -35.366 1.00 92.75 397 ILE A O 1
ATOM 3190 N N . LEU A 1 398 ? 12.287 -3.689 -34.261 1.00 92.50 398 LEU A N 1
ATOM 3191 C CA . LEU A 1 398 ? 10.840 -3.561 -34.136 1.00 92.50 398 LEU A CA 1
ATOM 3192 C C . LEU A 1 398 ? 10.527 -2.734 -32.880 1.00 92.50 398 LEU A C 1
ATOM 3194 O O . LEU A 1 398 ? 10.605 -3.240 -31.763 1.00 92.50 398 LEU A O 1
ATOM 3198 N N . TYR A 1 399 ? 10.229 -1.444 -33.055 1.00 93.38 399 TYR A N 1
ATOM 3199 C CA . TYR A 1 399 ? 10.010 -0.522 -31.934 1.00 93.38 399 TYR A CA 1
ATOM 3200 C C . TYR A 1 399 ? 8.628 -0.709 -31.294 1.00 93.38 399 TYR A C 1
ATOM 3202 O O . TYR A 1 399 ? 8.476 -0.656 -30.072 1.00 93.38 399 TYR A O 1
ATOM 3210 N N . ARG A 1 400 ? 7.618 -0.950 -32.133 1.00 93.00 400 ARG A N 1
ATOM 3211 C CA . ARG A 1 400 ? 6.232 -1.288 -31.773 1.00 93.00 400 ARG A CA 1
ATOM 3212 C C . ARG A 1 400 ? 5.729 -2.381 -32.722 1.00 93.00 400 ARG A C 1
ATOM 3214 O O . ARG A 1 400 ? 6.375 -2.602 -33.747 1.00 93.00 400 ARG A O 1
ATOM 3221 N N . PRO A 1 401 ? 4.612 -3.071 -32.419 1.00 93.69 401 PRO A N 1
ATOM 3222 C CA . PRO A 1 401 ? 4.037 -4.039 -33.348 1.00 93.69 401 PRO A CA 1
ATOM 3223 C C . PRO A 1 401 ? 3.891 -3.425 -34.744 1.00 93.69 401 PRO A C 1
ATOM 3225 O O . PRO A 1 401 ? 3.252 -2.387 -34.894 1.00 93.69 401 PRO A O 1
ATOM 3228 N N . PHE A 1 402 ? 4.533 -4.054 -35.731 1.00 92.94 402 PHE A N 1
ATOM 3229 C CA . PHE A 1 402 ? 4.563 -3.627 -37.137 1.00 92.94 402 PHE A CA 1
ATOM 3230 C C . PHE A 1 402 ? 5.237 -2.263 -37.429 1.00 92.94 402 PHE A C 1
ATOM 3232 O O . PHE A 1 402 ? 5.112 -1.749 -38.535 1.00 92.94 402 PHE A O 1
ATOM 3239 N N . ASP A 1 403 ? 6.002 -1.698 -36.487 1.00 95.50 403 ASP A N 1
ATOM 3240 C CA . ASP A 1 403 ? 6.766 -0.445 -36.642 1.00 95.50 403 ASP A CA 1
ATOM 3241 C C . ASP A 1 403 ? 8.273 -0.744 -36.646 1.00 95.50 403 ASP A C 1
ATOM 3243 O O . ASP A 1 403 ? 8.900 -0.920 -35.591 1.00 95.50 403 ASP A O 1
ATOM 3247 N N . ARG A 1 404 ? 8.851 -0.846 -37.850 1.00 95.44 404 ARG A N 1
ATOM 3248 C CA . ARG A 1 404 ? 10.287 -1.075 -38.048 1.00 95.44 404 ARG A CA 1
ATOM 3249 C C . ARG A 1 404 ? 11.035 0.255 -38.060 1.00 95.44 404 ARG A C 1
ATOM 3251 O O . ARG A 1 404 ? 10.778 1.112 -38.898 1.00 95.44 404 ARG A O 1
ATOM 3258 N N . ARG A 1 405 ? 12.015 0.375 -37.169 1.00 97.06 405 ARG A N 1
ATOM 3259 C CA . ARG A 1 405 ? 12.893 1.539 -36.993 1.00 97.06 405 ARG A CA 1
ATOM 3260 C C . ARG A 1 405 ? 14.357 1.115 -37.024 1.00 97.06 405 ARG A C 1
ATOM 3262 O O . ARG A 1 405 ? 14.648 -0.061 -37.221 1.00 97.06 405 ARG A O 1
ATOM 3269 N N . PHE A 1 406 ? 15.271 2.051 -36.810 1.00 96.88 406 PHE A N 1
ATOM 3270 C CA . PHE A 1 406 ? 16.714 1.836 -36.803 1.00 96.88 406 PHE A CA 1
ATOM 3271 C C . PHE A 1 406 ? 17.337 2.308 -35.492 1.00 96.88 406 PHE A C 1
ATOM 3273 O O . PHE A 1 406 ? 16.915 3.307 -34.906 1.00 96.88 406 PHE A O 1
ATOM 3280 N N . VAL A 1 407 ? 18.346 1.570 -35.040 1.00 96.06 407 VAL A N 1
ATOM 3281 C CA . VAL A 1 407 ? 19.100 1.820 -33.810 1.00 96.06 407 VAL A CA 1
ATOM 3282 C C . VAL A 1 407 ? 20.583 1.564 -34.048 1.00 96.06 407 VAL A C 1
ATOM 3284 O O . VAL A 1 407 ? 20.941 0.697 -34.842 1.00 96.06 407 VAL A O 1
ATOM 3287 N N . TYR A 1 408 ? 21.452 2.287 -33.345 1.00 96.19 408 TYR A N 1
ATOM 3288 C CA . TYR A 1 408 ? 22.879 1.971 -33.295 1.00 96.19 408 TYR A CA 1
ATOM 3289 C C . TYR A 1 408 ? 23.162 1.001 -32.148 1.00 96.19 408 TYR A C 1
ATOM 3291 O O . TYR A 1 408 ? 23.044 1.355 -30.974 1.00 96.19 408 TYR A O 1
ATOM 3299 N N . TYR A 1 409 ? 23.474 -0.244 -32.496 1.00 94.81 409 TYR A N 1
ATOM 3300 C CA . TYR A 1 409 ? 23.558 -1.371 -31.579 1.00 94.81 409 TYR A CA 1
ATOM 3301 C C . TYR A 1 409 ? 24.983 -1.938 -31.520 1.00 94.81 409 TYR A C 1
ATOM 3303 O O . TYR A 1 409 ? 25.438 -2.647 -32.421 1.00 94.81 409 TYR A O 1
ATOM 3311 N N . THR A 1 410 ? 25.678 -1.649 -30.420 1.00 93.69 410 THR A N 1
ATOM 3312 C CA . THR A 1 410 ? 27.024 -2.165 -30.099 1.00 93.69 410 THR A CA 1
ATOM 3313 C C . THR A 1 410 ? 26.982 -3.459 -29.285 1.00 93.69 410 THR A C 1
ATOM 3315 O O . THR A 1 410 ? 27.967 -4.185 -29.213 1.00 93.69 410 THR A O 1
ATOM 3318 N N . GLY A 1 411 ? 25.852 -3.743 -28.630 1.00 91.38 411 GLY A N 1
ATOM 3319 C CA . GLY A 1 411 ? 25.733 -4.816 -27.643 1.00 91.38 411 GLY A CA 1
ATOM 3320 C C . GLY A 1 411 ? 26.310 -4.474 -26.259 1.00 91.38 411 GLY A C 1
ATOM 3321 O O . GLY A 1 411 ? 26.173 -5.257 -25.318 1.00 91.38 411 GLY A O 1
ATOM 3322 N N . ARG A 1 412 ? 26.905 -3.295 -26.057 1.00 93.50 412 ARG A N 1
ATOM 3323 C CA . ARG A 1 412 ? 27.485 -2.942 -24.756 1.00 93.50 412 ARG A CA 1
ATOM 3324 C C . ARG A 1 412 ? 26.407 -2.556 -23.744 1.00 93.50 412 ARG A C 1
ATOM 3326 O O . ARG A 1 412 ? 25.648 -1.609 -23.938 1.00 93.50 412 ARG A O 1
ATOM 3333 N N . THR A 1 413 ? 26.337 -3.288 -22.632 1.00 93.06 413 THR A N 1
ATOM 3334 C CA . THR A 1 413 ? 25.437 -2.943 -21.516 1.00 93.06 413 THR A CA 1
ATOM 3335 C C . THR A 1 413 ? 25.867 -1.623 -20.884 1.00 93.06 413 THR A C 1
ATOM 3337 O O . THR A 1 413 ? 27.061 -1.410 -20.682 1.00 93.06 413 THR A O 1
ATOM 3340 N N . ARG A 1 414 ? 24.899 -0.754 -20.552 1.00 95.38 414 ARG A N 1
ATOM 3341 C CA . ARG A 1 414 ? 25.141 0.623 -20.082 1.00 95.38 414 ARG A CA 1
ATOM 3342 C C . ARG A 1 414 ? 25.976 1.460 -21.065 1.00 95.38 414 ARG A C 1
ATOM 3344 O O . ARG A 1 414 ? 26.703 2.344 -20.634 1.00 95.38 414 ARG A O 1
ATOM 3351 N N . GLY A 1 415 ? 25.879 1.168 -22.361 1.00 95.56 415 GLY A N 1
ATOM 3352 C CA . GLY A 1 415 ? 26.496 1.947 -23.434 1.00 95.56 415 GLY A CA 1
ATOM 3353 C C . GLY A 1 415 ? 25.518 2.943 -24.054 1.00 95.56 415 GLY A C 1
ATOM 3354 O O . GLY A 1 415 ? 24.653 3.493 -23.366 1.00 95.56 415 GLY A O 1
ATOM 3355 N N . PHE A 1 416 ? 25.616 3.145 -25.373 1.00 95.88 416 PHE A N 1
ATOM 3356 C CA . PHE A 1 416 ? 24.675 3.988 -26.121 1.00 95.88 416 PHE A CA 1
ATOM 3357 C C . PHE A 1 416 ? 23.229 3.502 -25.940 1.00 95.88 416 PHE A C 1
ATOM 3359 O O . PHE A 1 416 ? 22.300 4.298 -25.797 1.00 95.88 416 PHE A O 1
ATOM 3366 N N . ILE A 1 417 ? 23.072 2.178 -25.847 1.00 95.62 417 ILE A N 1
ATOM 3367 C CA . ILE A 1 417 ? 21.851 1.482 -25.452 1.00 95.62 417 ILE A CA 1
ATOM 3368 C C . ILE A 1 417 ? 22.002 1.001 -24.006 1.00 95.62 417 ILE A C 1
ATOM 3370 O O . ILE A 1 417 ? 22.875 0.192 -23.699 1.00 95.62 417 ILE A O 1
ATOM 3374 N N . GLY A 1 418 ? 21.125 1.460 -23.106 1.00 94.31 418 GLY A N 1
ATOM 3375 C CA . GLY A 1 418 ? 21.223 1.127 -21.678 1.00 94.31 418 GLY A CA 1
ATOM 3376 C C . GLY A 1 418 ? 21.166 -0.381 -21.380 1.00 94.31 418 GLY A C 1
ATOM 3377 O O . GLY A 1 418 ? 21.999 -0.900 -20.638 1.00 94.31 418 GLY A O 1
ATOM 3378 N N . TRP A 1 419 ? 20.216 -1.100 -21.985 1.00 93.19 419 TRP A N 1
ATOM 3379 C CA . TRP A 1 419 ? 20.100 -2.562 -21.916 1.00 93.19 419 TRP A CA 1
ATOM 3380 C C . TRP A 1 419 ? 19.924 -3.161 -23.317 1.00 93.19 419 TRP A C 1
ATOM 3382 O O . TRP A 1 419 ? 18.800 -3.217 -23.819 1.00 93.19 419 TRP A O 1
ATOM 3392 N N . PRO A 1 420 ? 21.014 -3.622 -23.950 1.00 91.12 420 PRO A N 1
ATOM 3393 C CA . PRO A 1 420 ? 20.978 -4.191 -25.295 1.00 91.12 420 PRO A CA 1
ATOM 3394 C C . PRO A 1 420 ? 20.506 -5.650 -25.327 1.00 91.12 420 PRO A C 1
ATOM 3396 O O . PRO A 1 420 ? 20.099 -6.127 -26.379 1.00 91.12 420 PRO A O 1
ATOM 3399 N N . VAL A 1 421 ? 20.528 -6.364 -24.196 1.00 89.75 421 VAL A N 1
ATOM 3400 C CA . VAL A 1 421 ? 20.041 -7.755 -24.083 1.00 89.75 421 VAL A CA 1
ATOM 3401 C C . VAL A 1 421 ? 20.751 -8.719 -25.055 1.00 89.75 421 VAL A C 1
ATOM 3403 O O . VAL A 1 421 ? 20.127 -9.550 -25.712 1.00 89.75 421 VAL A O 1
ATOM 3406 N N . VAL A 1 422 ? 22.084 -8.616 -25.144 1.00 86.12 422 VAL A N 1
ATOM 3407 C CA . VAL A 1 422 ? 22.916 -9.362 -26.117 1.00 86.12 422 VAL A CA 1
ATOM 3408 C C . VAL A 1 422 ? 22.709 -10.869 -26.069 1.00 86.12 422 VAL A C 1
ATOM 3410 O O . VAL A 1 422 ? 22.637 -11.488 -27.121 1.00 86.12 422 VAL A O 1
ATOM 3413 N N . GLY A 1 423 ? 22.559 -11.459 -24.879 1.00 81.19 423 GLY A N 1
ATOM 3414 C CA . GLY A 1 423 ? 22.367 -12.909 -24.747 1.00 81.19 423 GLY A CA 1
ATOM 3415 C C . GLY A 1 423 ? 21.125 -13.450 -25.468 1.00 81.19 423 GLY A C 1
ATOM 3416 O O . GLY A 1 423 ? 21.073 -14.631 -25.767 1.00 81.19 423 GLY A O 1
ATOM 3417 N N . ILE A 1 424 ? 20.144 -12.592 -25.775 1.00 83.31 424 ILE A N 1
ATOM 3418 C CA . ILE A 1 424 ? 18.950 -12.947 -26.558 1.00 83.31 424 ILE A CA 1
ATOM 3419 C C . ILE A 1 424 ? 19.082 -12.421 -27.980 1.00 83.31 424 ILE A C 1
ATOM 3421 O O . ILE A 1 424 ? 18.842 -13.144 -28.941 1.00 83.31 424 ILE A O 1
ATOM 3425 N N . MET A 1 425 ? 19.491 -11.158 -28.116 1.00 81.00 425 MET A N 1
ATOM 3426 C CA . MET A 1 425 ? 19.599 -10.502 -29.416 1.00 81.00 425 MET A CA 1
ATOM 3427 C C . MET A 1 425 ? 20.669 -11.135 -30.305 1.00 81.00 425 MET A C 1
ATOM 3429 O O . MET A 1 425 ? 20.546 -11.052 -31.519 1.00 81.00 425 MET A O 1
ATOM 3433 N N . GLY A 1 426 ? 21.669 -11.823 -29.746 1.00 70.56 426 GLY A N 1
ATOM 3434 C CA . GLY A 1 426 ? 22.635 -12.606 -30.517 1.00 70.56 426 GLY A CA 1
ATOM 3435 C C . GLY A 1 426 ? 21.966 -13.613 -31.458 1.00 70.56 426 GLY A C 1
ATOM 3436 O O . GLY A 1 426 ? 22.373 -13.712 -32.610 1.00 70.56 426 GLY A O 1
ATOM 3437 N N . HIS A 1 427 ? 20.876 -14.257 -31.020 1.00 67.88 427 HIS A N 1
ATOM 3438 C CA . HIS A 1 427 ? 20.086 -15.183 -31.842 1.00 67.88 427 HIS A CA 1
ATOM 3439 C C . HIS A 1 427 ? 19.242 -14.490 -32.925 1.00 67.88 427 HIS A C 1
ATOM 3441 O O . HIS A 1 427 ? 18.808 -15.140 -33.867 1.00 67.88 427 HIS A O 1
ATOM 3447 N N . MET A 1 428 ? 18.973 -13.187 -32.784 1.00 69.50 428 MET A N 1
ATOM 3448 C CA . MET A 1 428 ? 18.191 -12.402 -33.750 1.00 69.50 428 MET A CA 1
ATOM 3449 C C . MET A 1 428 ? 19.072 -11.601 -34.721 1.00 69.50 428 MET A C 1
ATOM 3451 O O . MET A 1 428 ? 18.616 -11.227 -35.797 1.00 69.50 428 MET A O 1
ATOM 3455 N N . LEU A 1 429 ? 20.309 -11.289 -34.323 1.00 67.44 429 LEU A N 1
ATOM 3456 C CA . LEU A 1 429 ? 21.250 -10.446 -35.066 1.00 67.44 429 LEU A CA 1
ATOM 3457 C C . LEU A 1 429 ? 22.271 -11.254 -35.868 1.00 67.44 429 LEU A C 1
ATOM 3459 O O . LEU A 1 429 ? 22.707 -10.791 -36.921 1.00 67.44 429 LEU A O 1
ATOM 3463 N N . GLY A 1 430 ? 22.666 -12.430 -35.379 1.00 57.78 430 GLY A N 1
ATOM 3464 C CA . GLY A 1 430 ? 23.342 -13.424 -36.200 1.00 57.78 430 GLY A CA 1
ATOM 3465 C C . GLY A 1 430 ? 22.268 -14.127 -37.007 1.00 57.78 430 GLY A C 1
ATOM 3466 O O . GLY A 1 430 ? 21.589 -14.984 -36.453 1.00 57.78 430 GLY A O 1
ATOM 3467 N N . GLY A 1 431 ? 22.049 -13.702 -38.255 1.00 48.47 431 GLY A N 1
ATOM 3468 C CA . GLY A 1 431 ? 21.153 -14.419 -39.162 1.00 48.47 431 GLY A CA 1
ATOM 3469 C C . GLY A 1 431 ? 21.447 -15.916 -39.079 1.00 48.47 431 GLY A C 1
ATOM 3470 O O . GLY A 1 431 ? 22.613 -16.304 -39.165 1.00 48.47 431 GLY A O 1
ATOM 3471 N N . GLY A 1 432 ? 20.409 -16.704 -38.796 1.00 36.38 432 GLY A N 1
ATOM 3472 C CA . GLY A 1 432 ? 20.490 -18.161 -38.862 1.00 36.38 432 GLY A CA 1
ATOM 3473 C C . GLY A 1 432 ? 20.839 -18.642 -40.259 1.00 36.38 432 GLY A C 1
ATOM 3474 O O . GLY A 1 432 ? 20.533 -17.904 -41.227 1.00 36.38 432 GLY A O 1
#